Protein AF-A0A1X7UR31-F1 (afdb_monomer)

Secondary structure (DSSP, 8-state):
-HHHHHHHHGGGBPSSEEEEEEEEEEETTEEEEEEEETTEEEEEEEEPGGGGG-HHHHHHHHHHHHHHHH---TTBPPEEEEE-SSTT-SSPEEEEE--SEEHHHHHHS-----HHHHHHHHHHHHHHHHTSSS----S--SGGGEEE-TT--EEE--GGGTTHHHHHHHTTS-SSSS-GGGS-GGGSSSSPPP-THHHHHHHHHHHHHHHHSSPPPP--SEEE-TTSTT-EEEPPTTHHHHHHHGGGTTSTTHHHHHHHT-SSTTTSPPHHHHHHHHHHHTTSTTGGGGGGEEEEEETTS-EEEEE--GGGSTT-BTHHHHHHHHHHH---GGGEEEEETTEEPPTT-BTTTTTPPTT-EEEEEEPPS--

InterPro domains:
  IPR000626 Ubiquitin-like domain [PF00240] (316-369)
  IPR000626 Ubiquitin-like domain [PS50053] (318-371)
  IPR000626 Ubiquitin-like domain [SM00213] (302-367)
  IPR000719 Protein kinase domain [PF00069] (21-275)
  IPR000719 Protein kinase domain [PS50011] (18-284)
  IPR011009 Protein kinase-like domain superfamily [SSF56112] (21-277)
  IPR017441 Protein kinase, ATP binding site [PS00107] (24-45)
  IPR019956 Ubiquitin domain [PR00348] (327-347)
  IPR019956 Ubiquitin domain [PR00348] (348-369)
  IPR029071 Ubiquitin-like domain superfamily [SSF54236] (291-371)

Sequence (371 aa):
MAAELKVKLQPLVLQRVRVTRKELGRGSYGVVKELRVNGNLCAGKKLNDLLAMEESLLSEFGDAIILHSQLHHPNIVKLLGVHYPNRGSQLPMLVMEYFSYSLLELIESTSFVNKEAILLDIANGLDYLHSKRPPIIHRNIKASNILLTFDYKAKITDLSMSKFGDALKQNHYTTTLGNPYLMPPEALVHNPVYNEKLDVFSFGCLILHMLTRKIIVPTEKYEPKPQDPGSYVKISEWDRRASSIKPVLDDILIPVAMNCLEDDPFRRLNASDIIEIISRLQLIPDRYAHLYGVRIVKLSGTILFCKIKEDSFYETPIIKLKEVIIKSEGIPSDLIWLIYEGTHLEDDKTFKDYKIERHARIHFIIRQRGG

Nearest PDB structures (foldseek):
  8xkp-assembly1_A  TM=7.526E-01  e=4.342E-15  Homo sapiens
  3cbl-assembly1_A  TM=7.608E-01  e=1.062E-14  Homo sapiens
  6jmf-assembly1_A  TM=7.525E-01  e=6.003E-14  Homo sapiens
  8u2o-assembly1_B  TM=7.390E-01  e=5.076E-14  Plasmodium falciparum 3D7
  4qpa-assembly2_B  TM=6.529E-01  e=5.935E-13  Homo sapiens

Radius of gyration: 25.56 Å; Cα contacts (8 Å, |Δi|>4): 616; chains: 1; bounding box: 67×51×78 Å

Solvent-accessible surface area (backbone atoms only — not comparable to full-atom values): 20831 Å² total; per-residue (Å²): 98,59,68,54,40,52,62,73,44,49,91,39,54,57,69,69,67,48,77,54,90,52,71,75,46,76,58,99,62,30,41,29,25,38,27,26,48,80,81,42,73,27,31,30,40,36,59,48,73,74,59,69,78,40,66,70,49,46,55,48,44,48,51,47,52,55,54,45,56,69,54,83,52,92,18,40,61,43,48,78,31,30,38,61,95,46,97,82,52,70,66,58,24,44,29,27,68,59,63,88,45,34,44,39,59,47,50,73,40,94,67,86,74,68,60,63,61,30,51,38,29,44,26,52,31,48,34,61,32,47,71,39,90,75,56,51,39,50,65,60,58,42,44,77,34,27,36,23,47,99,86,56,50,26,21,44,48,73,65,72,40,44,63,40,43,56,53,38,42,77,71,65,77,43,97,62,81,68,65,72,72,43,50,44,74,64,71,72,47,88,86,50,80,85,55,58,50,49,38,35,21,9,46,16,46,38,49,49,24,66,70,66,56,43,84,67,75,58,55,69,60,58,46,74,38,93,90,41,93,89,44,68,43,78,50,50,62,50,65,28,38,42,83,77,41,60,92,53,61,87,42,88,60,41,68,57,26,50,37,21,32,40,79,52,62,88,70,24,59,54,42,64,53,49,34,54,52,48,53,52,60,73,62,48,79,69,67,59,31,68,66,30,14,34,33,38,31,39,87,88,68,54,72,46,78,46,68,40,54,73,96,44,44,46,76,36,43,46,45,60,56,48,53,50,46,30,74,75,68,71,50,58,70,93,35,58,43,42,33,44,95,90,40,79,64,53,56,90,40,32,26,52,82,70,67,57,52,72,53,37,70,33,37,45,46,76,59,72,95,79,134

Mean predicted aligned error: 12.2 Å

Foldseek 3Di:
DLVVLCVLQVVQEAPPKAWDPAWPDDDPFFTWTWIDGVNDIWIWTDGDLVLVVDPVLSVLLSVLLVVQCPDDDQQAWHFSGWYDPDPPRSDTTTITHDFDDFQLVVLVDPDDDDVLQQLLSVLRQLLSQVPDVPRFAQLEDARRQWGAHPNGRTHGHDSSCRRSVVVCVVVPVDLADYDVLLFAPQSNDDPHDDHSLRVLSSSLQRVQCSQLSDRFRFADQWDADPVDGPDIDGDAQCRSRVVSCVVPCPPPCNVLSVLSRGNDSVSHDHSVVSSVSSVVLVVDPCNCQLQQWEWEAEPVRDTDTQGDDNVCRQVAFPLSVLVSCCVVPVADSVQKWKDFPNDTGDRRDGCNVVVNDRHGYIYIDGDDPDD

Structure (mmCIF, N/CA/C/O backbone):
data_AF-A0A1X7UR31-F1
#
_entry.id   AF-A0A1X7UR31-F1
#
loop_
_atom_site.group_PDB
_atom_site.id
_atom_site.type_symbol
_atom_site.label_atom_id
_atom_site.label_alt_id
_atom_site.label_comp_id
_atom_site.label_asym_id
_atom_site.label_entity_id
_atom_site.label_seq_id
_atom_site.pdbx_PDB_ins_code
_atom_site.Cartn_x
_atom_site.Cartn_y
_atom_site.Cartn_z
_atom_site.occupancy
_atom_site.B_iso_or_equiv
_atom_site.auth_seq_id
_atom_site.auth_comp_id
_atom_site.auth_asym_id
_atom_site.auth_atom_id
_atom_site.pdbx_PDB_model_num
ATOM 1 N N . MET A 1 1 ? -7.701 6.793 33.577 1.00 70.00 1 MET A N 1
ATOM 2 C CA . MET A 1 1 ? -7.432 6.554 32.137 1.00 70.00 1 MET A CA 1
ATOM 3 C C . MET A 1 1 ? -8.196 5.402 31.466 1.00 70.00 1 MET A C 1
ATOM 5 O O . MET A 1 1 ? -8.952 5.676 30.544 1.00 70.00 1 MET A O 1
ATOM 9 N N . ALA A 1 2 ? -8.074 4.120 31.850 1.00 71.25 2 ALA A N 1
ATOM 10 C CA . ALA A 1 2 ? -8.762 3.032 31.110 1.00 71.25 2 ALA A CA 1
ATOM 11 C C . ALA A 1 2 ? -10.308 3.139 31.118 1.00 71.25 2 ALA A C 1
ATOM 13 O O . ALA A 1 2 ? -10.971 2.875 30.113 1.00 71.25 2 ALA A O 1
ATOM 14 N N . ALA A 1 3 ? -10.892 3.573 32.241 1.00 77.88 3 ALA A N 1
ATOM 15 C CA . ALA A 1 3 ? -12.322 3.875 32.329 1.00 77.88 3 ALA A CA 1
ATOM 16 C C . ALA A 1 3 ? -12.715 5.072 31.443 1.00 77.88 3 ALA A C 1
ATOM 18 O O . ALA A 1 3 ? -13.737 5.019 30.764 1.00 77.88 3 ALA A O 1
ATOM 19 N N . GLU A 1 4 ? -11.876 6.109 31.385 1.00 82.75 4 GLU A N 1
ATOM 20 C CA . GLU A 1 4 ? -12.084 7.273 30.514 1.00 82.75 4 GLU A CA 1
ATOM 21 C C . GLU A 1 4 ? -12.014 6.896 29.038 1.00 82.75 4 GLU A C 1
ATOM 23 O O . GLU A 1 4 ? -12.867 7.328 28.273 1.00 82.75 4 GLU A O 1
ATOM 28 N N . LEU A 1 5 ? -11.076 6.030 28.635 1.00 83.50 5 LEU A N 1
ATOM 29 C CA . LEU A 1 5 ? -11.019 5.500 27.272 1.00 83.50 5 LEU A CA 1
ATOM 30 C C . LEU A 1 5 ? -12.337 4.809 26.900 1.00 83.50 5 LEU A C 1
ATOM 32 O O . LEU A 1 5 ? -12.881 5.037 25.823 1.00 83.50 5 LEU A O 1
ATOM 36 N N . LYS A 1 6 ? -12.884 3.994 27.807 1.00 84.50 6 LYS A N 1
ATOM 37 C CA . LYS A 1 6 ? -14.158 3.303 27.584 1.00 84.50 6 LYS A CA 1
ATOM 38 C C . LYS A 1 6 ? -15.332 4.275 27.458 1.00 84.50 6 LYS A C 1
ATOM 40 O O . LYS A 1 6 ? -16.169 4.086 26.583 1.00 84.50 6 LYS A O 1
ATOM 45 N N . VAL A 1 7 ? -15.369 5.326 28.279 1.00 87.44 7 VAL A N 1
ATOM 46 C CA . VAL A 1 7 ? -16.365 6.407 28.173 1.00 87.44 7 VAL A CA 1
ATOM 47 C C . VAL A 1 7 ? -16.219 7.148 26.842 1.00 87.44 7 VAL A C 1
ATOM 49 O O . VAL A 1 7 ? -17.200 7.334 26.127 1.00 87.44 7 VAL A O 1
ATOM 52 N N . LYS A 1 8 ? -14.988 7.502 26.467 1.00 89.88 8 LYS A N 1
ATOM 53 C CA . LYS A 1 8 ? -14.650 8.217 25.231 1.00 89.88 8 LYS A CA 1
ATOM 54 C C . LYS A 1 8 ? -15.067 7.435 23.982 1.00 89.88 8 LYS A C 1
ATOM 56 O O . LYS A 1 8 ? -15.568 8.015 23.025 1.00 89.88 8 LYS A O 1
ATOM 61 N N . LEU A 1 9 ? -14.895 6.113 24.000 1.00 92.06 9 LEU A N 1
ATOM 62 C CA . LEU A 1 9 ? -15.231 5.229 22.882 1.00 92.06 9 LEU A CA 1
ATOM 63 C C . LEU A 1 9 ? -16.657 4.673 22.935 1.00 92.06 9 LEU A C 1
ATOM 65 O O . LEU A 1 9 ? -17.057 3.973 22.006 1.00 92.06 9 LEU A O 1
ATOM 69 N N . GLN A 1 10 ? -17.436 4.993 23.972 1.00 92.94 10 GLN A N 1
ATOM 70 C CA . GLN A 1 10 ? -18.801 4.501 24.155 1.00 92.94 10 GLN A CA 1
ATOM 71 C C . GLN A 1 10 ? -19.697 4.675 22.909 1.00 92.94 10 GLN A C 1
ATOM 73 O O . GLN A 1 10 ? -20.408 3.722 22.581 1.00 92.94 10 GLN A O 1
ATOM 78 N N . PRO A 1 11 ? -19.647 5.798 22.157 1.00 95.12 11 PRO A N 1
ATOM 79 C CA . PRO A 1 11 ? -20.445 5.964 20.936 1.00 95.12 11 PRO A CA 1
ATOM 80 C C . PRO A 1 11 ? -20.081 4.994 19.801 1.00 95.12 11 PRO A C 1
ATOM 82 O O . PRO A 1 11 ? -20.882 4.776 18.900 1.00 95.12 11 PRO A O 1
ATOM 85 N N . LEU A 1 12 ? -18.876 4.417 19.831 1.00 95.56 12 LEU A N 1
ATOM 86 C CA . LEU A 1 12 ? -18.370 3.489 18.818 1.00 95.56 12 LEU A CA 1
ATOM 87 C C . LEU A 1 12 ? -18.568 2.019 19.214 1.00 95.56 12 LEU A C 1
ATOM 89 O O . LEU A 1 12 ? -18.214 1.128 18.439 1.00 95.56 12 LEU A O 1
ATOM 93 N N . VAL A 1 13 ? -19.085 1.734 20.415 1.00 95.31 13 VAL A N 1
ATOM 94 C CA . VAL A 1 13 ? -19.227 0.360 20.911 1.00 95.31 13 VAL A CA 1
ATOM 95 C C . VAL A 1 13 ? -20.310 -0.380 20.133 1.00 95.31 13 VAL A C 1
ATOM 97 O O . VAL A 1 13 ? -21.499 -0.072 20.219 1.00 95.31 13 VAL A O 1
ATOM 100 N N . LEU A 1 14 ? -19.895 -1.423 19.419 1.00 95.81 14 LEU A N 1
ATOM 101 C CA . LEU A 1 14 ? -20.788 -2.277 18.652 1.00 95.81 14 LEU A CA 1
ATOM 102 C C . LEU A 1 14 ? -21.474 -3.310 19.546 1.00 95.81 14 LEU A C 1
ATOM 104 O O . LEU A 1 14 ? -20.853 -3.977 20.378 1.00 95.81 14 LEU A O 1
ATOM 108 N N . GLN A 1 15 ? -22.773 -3.477 19.312 1.00 92.25 15 GLN A N 1
ATOM 109 C CA . GLN A 1 15 ? -23.592 -4.520 19.921 1.00 92.25 15 GLN A CA 1
ATOM 110 C C . GLN A 1 15 ? -23.658 -5.755 19.015 1.00 92.25 15 GLN A C 1
ATOM 112 O O . GLN A 1 15 ? -23.392 -5.674 17.816 1.00 92.25 15 GLN A O 1
ATOM 117 N N . ARG A 1 16 ? -24.046 -6.905 19.585 1.00 92.00 16 ARG A N 1
ATOM 118 C CA . ARG A 1 16 ? -24.247 -8.173 18.846 1.00 92.00 16 ARG A CA 1
ATOM 119 C C . ARG A 1 16 ? -23.016 -8.597 18.032 1.00 92.00 16 ARG A C 1
ATOM 121 O O . ARG A 1 16 ? -23.113 -8.976 16.862 1.00 92.00 16 ARG A O 1
ATOM 128 N N . VAL A 1 17 ? -21.855 -8.536 18.680 1.00 95.38 17 VAL A N 1
ATOM 129 C CA . VAL A 1 17 ? -20.574 -8.970 18.120 1.00 95.38 17 VAL A CA 1
ATOM 130 C C . VAL A 1 17 ? -20.292 -10.411 18.534 1.00 95.38 17 VAL A C 1
ATOM 132 O O . VAL A 1 17 ? -20.316 -10.738 19.719 1.00 95.38 17 VAL A O 1
ATOM 135 N N . ARG A 1 18 ? -19.995 -11.275 17.561 1.00 94.56 18 ARG A N 1
ATOM 136 C CA . ARG A 1 18 ? -19.552 -12.655 17.786 1.00 94.56 18 ARG A CA 1
ATOM 137 C C . ARG A 1 18 ? -18.155 -12.842 17.208 1.00 94.56 18 ARG A C 1
ATOM 139 O O . ARG A 1 18 ? -17.997 -12.939 15.994 1.00 94.56 18 ARG A O 1
ATOM 146 N N . VAL A 1 19 ? -17.152 -12.921 18.076 1.00 93.00 19 VAL A N 1
ATOM 147 C CA . VAL A 1 19 ? -15.767 -13.217 17.682 1.00 93.00 19 VAL A CA 1
ATOM 148 C C . VAL A 1 19 ? -15.626 -14.716 17.412 1.00 93.00 19 VAL A C 1
ATOM 150 O O . VAL A 1 19 ? -16.065 -15.540 18.215 1.00 93.00 19 VAL A O 1
ATOM 153 N N . THR A 1 20 ? -15.039 -15.083 16.275 1.00 92.56 20 THR A N 1
ATOM 154 C CA . THR A 1 20 ? -14.785 -16.487 15.927 1.00 92.56 20 THR A CA 1
ATOM 155 C C . THR A 1 20 ? -13.411 -16.943 16.438 1.00 92.56 20 THR A C 1
ATOM 157 O O . THR A 1 20 ? -12.623 -16.160 16.974 1.00 92.56 20 THR A O 1
ATOM 160 N N . ARG A 1 21 ? -13.099 -18.234 16.274 1.00 89.12 21 ARG A N 1
ATOM 161 C CA . ARG A 1 21 ? -11.763 -18.775 16.578 1.00 89.12 21 ARG A CA 1
ATOM 162 C C . ARG A 1 21 ? -10.754 -18.570 15.443 1.00 89.12 21 ARG A C 1
ATOM 164 O O . ARG A 1 21 ? -9.570 -18.778 15.679 1.00 89.12 21 ARG A O 1
ATOM 171 N N . LYS A 1 22 ? -11.201 -18.178 14.244 1.00 92.94 22 LYS A N 1
ATOM 172 C CA . LYS A 1 22 ? -10.341 -18.055 13.066 1.00 92.94 22 LYS A CA 1
ATOM 173 C C . LYS A 1 22 ? -9.482 -16.798 13.166 1.00 92.94 22 LYS A C 1
ATOM 175 O O . LYS A 1 22 ? -9.988 -15.678 13.259 1.00 92.94 22 LYS A O 1
ATOM 180 N N . GLU A 1 23 ? -8.175 -17.011 13.167 1.00 92.94 23 GLU A N 1
ATOM 181 C CA . GLU A 1 23 ? -7.170 -15.963 13.051 1.00 92.94 23 GLU A CA 1
ATOM 182 C C . GLU A 1 23 ? -7.003 -15.607 11.573 1.00 92.94 23 GLU A C 1
ATOM 184 O O . GLU A 1 23 ? -6.894 -16.491 10.728 1.00 92.94 23 GLU A O 1
ATOM 189 N N . LEU A 1 24 ? -7.053 -14.314 11.269 1.00 87.69 24 LEU A N 1
ATOM 190 C CA . LEU A 1 24 ? -6.863 -13.780 9.919 1.00 87.69 24 LEU A CA 1
ATOM 191 C C . LEU A 1 24 ? -5.430 -13.298 9.705 1.00 87.69 24 LEU A C 1
ATOM 193 O O . LEU A 1 24 ? -4.955 -13.255 8.580 1.00 87.69 24 LEU A O 1
ATOM 197 N N . GLY A 1 25 ? -4.743 -12.924 10.781 1.00 83.94 25 GLY A N 1
ATOM 198 C CA . GLY A 1 25 ? -3.358 -12.490 10.718 1.00 83.94 25 GLY A CA 1
ATOM 199 C C . GLY A 1 25 ? -2.827 -12.081 12.081 1.00 83.94 25 GLY A C 1
ATOM 200 O O . GLY A 1 25 ? -3.585 -11.812 13.018 1.00 83.94 25 GLY A O 1
ATOM 201 N N . ARG A 1 26 ? -1.504 -12.001 12.184 1.00 82.50 26 ARG A N 1
ATOM 202 C CA . ARG A 1 26 ? -0.795 -11.599 13.397 1.00 82.50 26 ARG A CA 1
ATOM 203 C C . ARG A 1 26 ? 0.313 -10.630 13.042 1.00 82.50 26 ARG A C 1
ATOM 205 O O . ARG A 1 26 ? 1.114 -10.897 12.154 1.00 82.50 26 ARG A O 1
ATOM 212 N N . GLY A 1 27 ? 0.349 -9.508 13.748 1.00 69.88 27 GLY A N 1
ATOM 213 C CA . GLY A 1 27 ? 1.411 -8.517 13.632 1.00 69.88 27 GLY A CA 1
ATOM 214 C C . GLY A 1 27 ? 2.081 -8.268 14.976 1.00 69.88 27 GLY A C 1
ATOM 215 O O . GLY A 1 27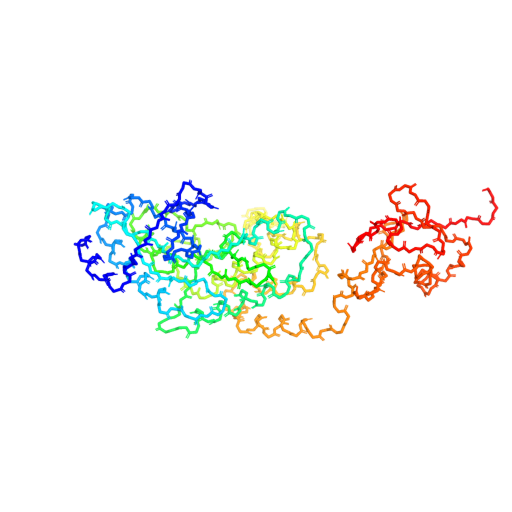 ? 1.673 -8.812 16.002 1.00 69.88 27 GLY A O 1
ATOM 216 N N . SER A 1 28 ? 3.073 -7.380 14.982 1.00 64.56 28 SER A N 1
ATOM 217 C CA . SER A 1 28 ? 3.835 -7.010 16.183 1.00 64.56 28 SER A CA 1
ATOM 218 C C . SER A 1 28 ? 2.958 -6.455 17.313 1.00 64.56 28 SER A C 1
ATOM 220 O O . SER A 1 28 ? 3.284 -6.601 18.485 1.00 64.56 28 SER A O 1
ATOM 222 N N . TYR A 1 29 ? 1.824 -5.844 16.962 1.00 68.69 29 TYR A N 1
ATOM 223 C CA . TYR A 1 29 ? 0.967 -5.109 17.896 1.00 68.69 29 TYR A CA 1
ATOM 224 C C . TYR A 1 29 ? -0.321 -5.842 18.264 1.00 68.69 29 TYR A C 1
ATOM 226 O O . TYR A 1 29 ? -1.129 -5.303 19.017 1.00 68.69 29 TYR A O 1
ATOM 234 N N . GLY A 1 30 ? -0.555 -7.046 17.735 1.00 78.25 30 GLY A N 1
ATOM 235 C CA . GLY A 1 30 ? -1.784 -7.769 18.025 1.00 78.25 30 GLY A CA 1
ATOM 236 C C . GLY A 1 30 ? -2.168 -8.835 17.012 1.00 78.25 30 GLY A C 1
ATOM 237 O O . GLY A 1 30 ? -1.450 -9.134 16.058 1.00 78.25 30 GLY A O 1
ATOM 238 N N . VAL A 1 31 ? -3.353 -9.390 17.235 1.00 87.75 31 VAL A N 1
ATOM 239 C CA . VAL A 1 31 ? -3.947 -10.451 16.423 1.00 87.75 31 VAL A CA 1
ATOM 240 C C . VAL A 1 31 ? -5.221 -9.951 15.756 1.00 87.75 31 VAL A C 1
ATOM 242 O O . VAL A 1 31 ? -6.054 -9.297 16.386 1.00 87.75 31 VAL A O 1
ATOM 245 N N . VAL A 1 32 ? -5.382 -10.272 14.479 1.00 91.19 32 VAL A N 1
ATOM 246 C CA . VAL A 1 32 ? -6.599 -10.023 13.712 1.00 91.19 32 VAL A CA 1
ATOM 247 C C . VAL A 1 32 ? -7.405 -11.313 13.673 1.00 91.19 32 VAL A C 1
ATOM 249 O O . VAL A 1 32 ? -6.898 -12.368 13.297 1.00 91.19 32 VAL A O 1
ATOM 252 N N . LYS A 1 33 ? -8.668 -11.239 14.080 1.00 94.06 33 LYS A N 1
ATOM 253 C CA . LYS A 1 33 ? -9.599 -12.368 14.104 1.00 94.06 33 LYS A CA 1
ATOM 254 C C . LYS A 1 33 ? -10.812 -12.089 13.241 1.00 94.06 33 LYS A C 1
ATOM 256 O O . LYS A 1 33 ? -11.244 -10.948 13.112 1.00 94.06 33 LYS A O 1
ATOM 261 N N . GLU A 1 34 ? -11.393 -13.146 12.703 1.00 95.31 34 GLU A N 1
ATOM 262 C CA . GLU A 1 34 ? -12.686 -13.066 12.039 1.00 95.31 34 GLU A CA 1
ATOM 263 C C . GLU A 1 34 ? -13.793 -12.900 13.088 1.00 95.31 34 GLU A C 1
ATOM 265 O O . GLU A 1 34 ? -13.805 -13.588 14.118 1.00 95.31 34 GLU A O 1
ATOM 270 N N . LEU A 1 35 ? -14.742 -12.000 12.838 1.00 95.81 35 LEU A N 1
ATOM 271 C CA . LEU A 1 35 ? -15.915 -11.812 13.686 1.00 95.81 35 LEU A CA 1
ATOM 272 C C . LEU A 1 35 ? -17.164 -11.522 12.856 1.00 95.81 35 LEU A C 1
ATOM 274 O O . LEU A 1 35 ? -17.082 -11.205 11.670 1.00 95.81 35 LEU A O 1
ATOM 278 N N . ARG A 1 36 ? -18.334 -11.611 13.495 1.00 96.44 36 ARG A N 1
ATOM 279 C CA . ARG A 1 36 ? -19.606 -11.173 12.916 1.00 96.44 36 ARG A CA 1
ATOM 280 C C . ARG A 1 36 ? -20.253 -10.068 13.736 1.00 96.44 36 ARG A C 1
ATOM 282 O O . ARG A 1 36 ? -20.395 -10.222 14.948 1.00 96.44 36 ARG A O 1
ATOM 289 N N . VAL A 1 37 ? -20.697 -9.003 13.073 1.00 96.56 37 VAL A N 1
ATOM 290 C CA . VAL A 1 37 ? -21.505 -7.923 13.666 1.00 96.56 37 VAL A CA 1
ATOM 291 C C . VAL A 1 37 ? -22.875 -7.944 13.014 1.00 96.56 37 VAL A C 1
ATOM 293 O O . VAL A 1 37 ? -22.974 -7.789 11.800 1.00 96.56 37 VAL A O 1
ATOM 296 N N . ASN A 1 38 ? -23.937 -8.167 13.793 1.00 94.44 38 ASN A N 1
ATOM 297 C CA . ASN A 1 38 ? -25.299 -8.311 13.250 1.00 94.44 38 ASN A CA 1
ATOM 298 C C . ASN A 1 38 ? -25.390 -9.341 12.101 1.00 94.44 38 ASN A C 1
ATOM 300 O O . ASN A 1 38 ? -26.141 -9.163 11.151 1.00 94.44 38 ASN A O 1
ATOM 304 N N . GLY A 1 39 ? -24.585 -10.406 12.167 1.00 92.50 39 GLY A N 1
ATOM 305 C CA . GLY A 1 39 ? -24.504 -11.435 11.125 1.00 92.50 39 GLY A CA 1
ATOM 306 C C . GLY A 1 39 ? -23.523 -11.137 9.984 1.00 92.50 39 GLY A C 1
ATOM 307 O O . GLY A 1 39 ? -23.083 -12.088 9.339 1.00 92.50 39 GLY A O 1
ATOM 308 N N . ASN A 1 40 ? -23.097 -9.887 9.786 1.00 95.06 40 ASN A N 1
ATOM 309 C CA . ASN A 1 40 ? -22.160 -9.496 8.727 1.00 95.06 40 ASN A CA 1
ATOM 310 C C . ASN A 1 40 ? -20.715 -9.837 9.091 1.00 95.06 40 ASN A C 1
ATOM 312 O O . ASN A 1 40 ? -20.311 -9.652 10.237 1.00 95.06 40 ASN A O 1
ATOM 316 N N . LEU A 1 41 ? -19.945 -10.330 8.119 1.00 95.62 41 LEU A N 1
ATOM 317 C CA . LEU A 1 41 ? -18.539 -10.693 8.295 1.00 95.62 41 LEU A CA 1
ATOM 318 C C . LEU A 1 41 ? -17.661 -9.442 8.441 1.00 95.62 41 LEU A C 1
ATOM 320 O O . LEU A 1 41 ? -17.782 -8.498 7.663 1.00 95.62 41 LEU A O 1
ATOM 324 N N . CYS A 1 42 ? -16.781 -9.436 9.439 1.00 96.75 42 CYS A N 1
ATOM 325 C CA . CYS A 1 42 ? -15.894 -8.319 9.759 1.00 96.75 42 CYS A CA 1
ATOM 326 C C . CYS A 1 42 ? -14.534 -8.832 10.268 1.00 96.75 42 CYS A C 1
ATOM 328 O O . CYS A 1 42 ? -14.387 -9.999 10.647 1.00 96.75 42 CYS A O 1
ATOM 330 N N . ALA A 1 43 ? -13.548 -7.938 10.323 1.00 95.50 43 ALA A N 1
ATOM 331 C CA . ALA A 1 43 ? -12.239 -8.197 10.912 1.00 95.50 43 ALA A CA 1
ATOM 332 C C . ALA A 1 43 ? -12.108 -7.486 12.267 1.00 95.50 43 ALA A C 1
ATOM 334 O O . ALA A 1 43 ? -12.428 -6.307 12.399 1.00 95.50 43 ALA A O 1
ATOM 335 N N . GLY A 1 44 ? -11.632 -8.199 13.286 1.00 94.12 44 GLY A N 1
ATOM 336 C CA . GLY A 1 44 ? -11.391 -7.676 14.627 1.00 94.12 44 GLY A CA 1
ATOM 337 C C . GLY A 1 44 ? -9.919 -7.678 14.984 1.00 94.12 44 GLY A C 1
ATOM 338 O O . GLY A 1 44 ? -9.355 -8.747 15.214 1.00 94.12 44 GLY A O 1
ATOM 339 N N . LYS A 1 45 ? -9.296 -6.505 15.093 1.00 90.81 45 LYS A N 1
ATOM 340 C CA . LYS A 1 45 ? -7.913 -6.382 15.564 1.00 90.81 45 LYS A CA 1
ATOM 341 C C . LYS A 1 45 ? -7.902 -6.238 17.083 1.00 90.81 45 LYS A C 1
ATOM 343 O O . LYS A 1 45 ? -8.293 -5.200 17.615 1.00 90.81 45 LYS A O 1
ATOM 348 N N . LYS A 1 46 ? -7.464 -7.286 17.785 1.00 88.19 46 LYS A N 1
ATOM 349 C CA . LYS A 1 46 ? -7.148 -7.223 19.217 1.00 88.19 46 LYS A CA 1
ATOM 350 C C . LYS A 1 46 ? -5.690 -6.806 19.363 1.00 88.19 46 LYS A C 1
ATOM 352 O O . LYS A 1 46 ? -4.803 -7.523 18.901 1.00 88.19 46 LYS A O 1
ATOM 357 N N . LEU A 1 47 ? -5.457 -5.680 20.021 1.00 81.12 47 LEU A N 1
ATOM 358 C CA . LEU A 1 47 ? -4.110 -5.227 20.339 1.00 81.12 47 LEU A CA 1
ATOM 359 C C . LEU A 1 47 ? -3.508 -5.990 21.523 1.00 81.12 47 LEU A C 1
ATOM 361 O O . LEU A 1 47 ? -4.227 -6.638 22.284 1.00 81.12 47 LEU A O 1
ATOM 365 N N . ASN A 1 48 ? -2.183 -5.945 21.646 1.00 78.56 48 ASN A N 1
ATOM 366 C CA . ASN A 1 48 ? -1.475 -6.564 22.760 1.00 78.56 48 ASN A CA 1
ATOM 367 C C . ASN A 1 48 ? -1.856 -5.879 24.082 1.00 78.56 48 ASN A C 1
ATOM 369 O O . ASN A 1 48 ? -1.789 -4.657 24.188 1.00 78.56 48 ASN A O 1
ATOM 373 N N . ASP A 1 49 ? -2.220 -6.678 25.088 1.00 76.50 49 ASP A N 1
ATOM 374 C CA . ASP A 1 49 ? -2.638 -6.192 26.405 1.00 76.50 49 ASP A CA 1
ATOM 375 C C . ASP A 1 49 ? -1.493 -5.438 27.126 1.00 76.50 49 ASP A C 1
ATOM 377 O O . ASP A 1 49 ? -1.769 -4.579 27.958 1.00 76.50 49 ASP A O 1
ATOM 381 N N . LEU A 1 50 ? -0.223 -5.661 26.741 1.00 69.44 50 LEU A N 1
ATOM 382 C CA . LEU A 1 50 ? 0.936 -4.883 27.220 1.00 69.44 50 LEU A CA 1
ATOM 383 C C . LEU A 1 50 ? 0.813 -3.375 26.941 1.00 69.44 50 LEU A C 1
ATOM 385 O O . LEU A 1 50 ? 1.324 -2.568 27.708 1.00 69.44 50 LEU A O 1
ATOM 389 N N . LEU A 1 51 ? 0.097 -2.981 25.883 1.00 67.50 51 LEU A N 1
ATOM 390 C CA . LEU A 1 51 ? -0.136 -1.569 25.558 1.00 67.50 51 LEU A CA 1
ATOM 391 C C . LEU A 1 51 ? -1.051 -0.872 26.574 1.00 67.50 51 LEU A C 1
ATOM 393 O O . LEU A 1 51 ? -1.108 0.351 26.608 1.00 67.50 51 LEU A O 1
ATOM 397 N N . ALA A 1 52 ? -1.779 -1.640 27.389 1.00 66.88 52 ALA A N 1
ATOM 398 C CA . ALA A 1 52 ? -2.640 -1.109 28.439 1.00 66.88 52 ALA A CA 1
ATOM 399 C C . ALA A 1 52 ? -1.877 -0.776 29.730 1.00 66.88 52 ALA A C 1
ATOM 401 O O . ALA A 1 52 ? -2.455 -0.185 30.638 1.00 66.88 52 ALA A O 1
ATOM 402 N N . MET A 1 53 ? -0.600 -1.168 29.825 1.00 66.12 53 MET A N 1
ATOM 403 C CA . MET A 1 53 ? 0.220 -0.969 31.022 1.00 66.12 53 MET A CA 1
ATOM 404 C C . MET A 1 53 ? 0.698 0.479 31.189 1.00 66.12 53 MET A C 1
ATOM 406 O O . MET A 1 53 ? 1.176 0.830 32.263 1.00 66.12 53 MET A O 1
ATOM 410 N N . GLU A 1 54 ? 0.546 1.319 30.163 1.00 70.50 54 GLU A N 1
ATOM 411 C CA . GLU A 1 54 ? 0.990 2.708 30.182 1.00 70.50 54 GLU A CA 1
ATOM 412 C C . GLU A 1 54 ? -0.167 3.675 29.905 1.00 70.50 54 GLU A C 1
ATOM 414 O O . GLU A 1 54 ? -0.825 3.640 28.864 1.00 70.50 54 GLU A O 1
ATOM 419 N N . GLU A 1 55 ? -0.429 4.559 30.866 1.00 72.31 55 GLU A N 1
ATOM 420 C CA . GLU A 1 55 ? -1.614 5.417 30.857 1.00 72.31 55 GLU A CA 1
ATOM 421 C C . GLU A 1 55 ? -1.598 6.502 29.769 1.00 72.31 55 GLU A C 1
ATOM 423 O O . GLU A 1 55 ? -2.657 6.834 29.230 1.00 72.31 55 GLU A O 1
ATOM 428 N N . SER A 1 56 ? -0.420 7.024 29.410 1.00 70.62 56 SER A N 1
ATOM 429 C CA . SER A 1 56 ? -0.258 8.015 28.336 1.00 70.62 56 SER A CA 1
ATOM 430 C C . SER A 1 56 ? -0.639 7.435 26.969 1.00 70.62 56 SER A C 1
ATOM 432 O O . SER A 1 56 ? -1.380 8.070 26.214 1.00 70.62 56 SER A O 1
ATOM 434 N N . LEU A 1 57 ? -0.257 6.179 26.699 1.00 72.12 57 LEU A N 1
ATOM 435 C CA . LEU A 1 57 ? -0.605 5.464 25.466 1.00 72.12 57 LEU A CA 1
ATOM 436 C C . LEU A 1 57 ? -2.116 5.303 25.294 1.00 72.12 57 LEU A C 1
ATOM 438 O O . LEU A 1 57 ? -2.619 5.395 24.176 1.00 72.12 57 LEU A O 1
ATOM 442 N N . LEU A 1 58 ? -2.861 5.083 26.383 1.00 76.81 58 LEU A N 1
ATOM 443 C CA . LEU A 1 58 ? -4.311 4.874 26.326 1.00 76.81 58 LEU A CA 1
ATOM 444 C C . LEU A 1 58 ? -5.066 6.106 25.810 1.00 76.81 58 LEU A C 1
ATOM 446 O O . LEU A 1 58 ? -6.058 5.953 25.091 1.00 76.81 58 LEU A O 1
ATOM 450 N N . SER A 1 59 ? -4.613 7.315 26.156 1.00 78.38 59 SER A N 1
ATOM 451 C CA . SER A 1 59 ? -5.251 8.557 25.704 1.00 78.38 59 SER A CA 1
ATOM 452 C C . SER A 1 59 ? -5.079 8.755 24.197 1.00 78.38 59 SER A C 1
ATOM 454 O O . SER A 1 59 ? -6.069 8.883 23.465 1.00 78.38 59 SER A O 1
ATOM 456 N N . GLU A 1 60 ? -3.828 8.680 23.731 1.00 77.25 60 GLU A N 1
ATOM 457 C CA . GLU A 1 60 ? -3.467 8.820 22.317 1.00 77.25 60 GLU A CA 1
ATOM 458 C C . GLU A 1 60 ? -4.086 7.718 21.460 1.00 77.25 60 GLU A C 1
ATOM 460 O O . GLU A 1 60 ? -4.525 7.951 20.330 1.00 77.25 60 GLU A O 1
ATOM 465 N N . PHE A 1 61 ? -4.189 6.516 22.022 1.00 78.94 61 PHE A N 1
ATOM 466 C CA . PHE A 1 61 ? -4.877 5.406 21.393 1.00 78.94 61 PHE A CA 1
ATOM 467 C C . PHE A 1 61 ? -6.362 5.706 21.161 1.00 78.94 61 PHE A C 1
ATOM 469 O O . PHE A 1 61 ? -6.878 5.486 20.063 1.00 78.94 61 PHE A O 1
ATOM 476 N N . GLY A 1 62 ? -7.050 6.262 22.163 1.00 84.94 62 GLY A N 1
ATOM 477 C CA . GLY A 1 62 ? -8.436 6.701 22.020 1.00 84.94 62 GLY A CA 1
ATOM 478 C C . GLY A 1 62 ? -8.611 7.753 20.925 1.00 84.94 62 GLY A C 1
ATOM 479 O O . GLY A 1 62 ? -9.542 7.650 20.126 1.00 84.94 62 GLY A O 1
ATOM 480 N N . ASP A 1 63 ? -7.701 8.727 20.842 1.00 84.25 63 ASP A N 1
ATOM 481 C CA . ASP A 1 63 ? -7.717 9.741 19.778 1.00 84.25 63 ASP A CA 1
ATOM 482 C C . ASP A 1 63 ? -7.482 9.141 18.392 1.00 84.25 63 ASP A C 1
ATOM 484 O O . ASP A 1 63 ? -8.159 9.522 17.437 1.00 84.25 63 ASP A O 1
ATOM 488 N N . ALA A 1 64 ? -6.573 8.172 18.269 1.00 83.31 64 ALA A N 1
ATOM 489 C CA . ALA A 1 64 ? -6.322 7.479 17.010 1.00 83.31 64 ALA A CA 1
ATOM 490 C C . ALA A 1 64 ? -7.551 6.686 16.526 1.00 83.31 64 ALA A C 1
ATOM 492 O O . ALA A 1 64 ? -7.861 6.706 15.335 1.00 83.31 64 ALA A O 1
ATOM 493 N N . ILE A 1 65 ? -8.290 6.036 17.435 1.00 88.38 65 ILE A N 1
ATOM 494 C CA . ILE A 1 65 ? -9.532 5.319 17.097 1.00 88.38 65 ILE A CA 1
ATOM 495 C C . ILE A 1 65 ? -10.607 6.287 16.602 1.00 88.38 65 ILE A C 1
ATOM 497 O O . ILE A 1 65 ? -11.266 6.012 15.600 1.00 88.38 65 ILE A O 1
ATOM 501 N N . ILE A 1 66 ? -10.801 7.408 17.298 1.00 90.06 66 ILE A N 1
ATOM 502 C CA . ILE A 1 66 ? -11.804 8.413 16.920 1.00 90.06 66 ILE A CA 1
ATOM 503 C C . ILE A 1 66 ? -11.438 9.056 15.589 1.00 90.06 66 ILE A C 1
ATOM 505 O O . ILE A 1 66 ? -12.301 9.248 14.740 1.00 90.06 66 ILE A O 1
ATOM 509 N N . LEU A 1 67 ? -10.154 9.344 15.376 1.00 88.81 67 LEU A N 1
ATOM 510 C CA . LEU A 1 67 ? -9.681 9.835 14.093 1.00 88.81 67 LEU A CA 1
ATOM 511 C C . LEU A 1 67 ? -10.007 8.828 12.986 1.00 88.81 67 LEU A C 1
ATOM 513 O O . LEU A 1 67 ? -10.608 9.208 11.988 1.00 88.81 67 LEU A O 1
ATOM 517 N N . HIS A 1 68 ? -9.682 7.544 13.174 1.00 90.75 68 HIS A N 1
ATOM 518 C CA . HIS A 1 68 ? -9.972 6.496 12.189 1.00 90.75 68 HIS A CA 1
ATOM 519 C C . HIS A 1 68 ? -11.478 6.335 11.936 1.00 90.75 68 HIS A C 1
ATOM 521 O O . HIS A 1 68 ? -11.877 6.194 10.783 1.00 90.75 68 HIS A O 1
ATOM 527 N N . SER A 1 69 ? -12.334 6.432 12.960 1.00 92.62 69 SER A N 1
ATOM 528 C CA . SER A 1 69 ? -13.795 6.330 12.782 1.00 92.62 69 SER A CA 1
ATOM 529 C C . SER A 1 69 ? -14.386 7.456 11.926 1.00 92.62 69 SER A C 1
ATOM 531 O O . SER A 1 69 ? -15.444 7.284 11.322 1.00 92.62 69 SER A O 1
ATOM 533 N N . GLN A 1 70 ? -13.695 8.594 11.834 1.00 92.94 70 GLN A N 1
ATOM 534 C CA . GLN A 1 70 ? -14.096 9.737 11.015 1.00 92.94 70 GLN A CA 1
ATOM 535 C C . GLN A 1 70 ? -13.599 9.639 9.565 1.00 92.94 70 GLN A C 1
ATOM 537 O O . GLN A 1 70 ? -14.085 10.373 8.699 1.00 92.94 70 GLN A O 1
ATOM 542 N N . LEU A 1 71 ? -12.659 8.738 9.259 1.00 93.69 71 LEU A N 1
ATOM 543 C CA . LEU A 1 71 ? -12.106 8.607 7.914 1.00 93.69 71 LEU A CA 1
ATOM 544 C C . LEU A 1 71 ? -13.046 7.823 6.995 1.00 93.69 71 LEU A C 1
ATOM 546 O O . LEU A 1 71 ? -13.374 6.665 7.243 1.00 93.69 71 LEU A O 1
ATOM 550 N N . HIS A 1 72 ? -13.426 8.461 5.888 1.00 95.50 72 HIS A N 1
ATOM 551 C CA . HIS A 1 72 ? -14.310 7.896 4.877 1.00 95.50 72 HIS A CA 1
ATOM 552 C C . HIS A 1 72 ? -13.686 8.086 3.496 1.00 95.50 72 HIS A C 1
ATOM 554 O O . HIS A 1 72 ? -13.689 9.188 2.955 1.00 95.50 72 HIS A O 1
ATOM 560 N N . HIS A 1 73 ? -13.130 7.010 2.940 1.00 97.69 73 HIS A N 1
ATOM 561 C CA . HIS A 1 73 ? -12.514 7.013 1.617 1.00 97.69 73 HIS A CA 1
ATOM 562 C C . HIS A 1 73 ? -12.555 5.598 1.012 1.00 97.69 73 HIS A C 1
ATOM 564 O O . HIS A 1 73 ? -12.351 4.636 1.757 1.00 97.69 73 HIS A O 1
ATOM 570 N N . PRO A 1 74 ? -12.798 5.428 -0.303 1.00 97.25 74 PRO A N 1
ATOM 571 C CA . PRO A 1 74 ? -12.854 4.110 -0.941 1.00 97.25 74 PRO A CA 1
ATOM 572 C C . PRO A 1 74 ? -11.572 3.288 -0.769 1.00 97.25 74 PRO A C 1
ATOM 574 O O . PRO A 1 74 ? -11.662 2.071 -0.664 1.00 97.25 74 PRO A O 1
ATOM 577 N N . ASN A 1 75 ? -10.410 3.939 -0.670 1.00 98.31 75 ASN A N 1
ATOM 578 C CA . ASN A 1 75 ? -9.108 3.277 -0.527 1.00 98.31 75 ASN A CA 1
ATOM 579 C C . ASN A 1 75 ? -8.546 3.279 0.905 1.00 98.31 75 ASN A C 1
ATOM 581 O O . ASN A 1 75 ? -7.355 3.055 1.101 1.00 98.31 75 ASN A O 1
ATOM 585 N N . ILE A 1 76 ? -9.383 3.525 1.916 1.00 97.31 76 ILE A N 1
ATOM 586 C CA . ILE A 1 76 ? -9.023 3.389 3.334 1.00 97.31 76 ILE A CA 1
ATOM 587 C C . ILE A 1 76 ? -9.969 2.379 3.978 1.00 97.31 76 ILE A C 1
ATOM 589 O O . ILE A 1 76 ? -11.184 2.464 3.802 1.00 97.31 76 ILE A O 1
ATOM 593 N N . VAL A 1 77 ? -9.423 1.426 4.734 1.00 96.38 77 VAL A N 1
ATOM 594 C CA . VAL A 1 77 ? -10.233 0.447 5.463 1.00 96.38 77 VAL A CA 1
ATOM 595 C C . VAL A 1 77 ? -11.075 1.152 6.517 1.00 96.38 77 VAL A C 1
ATOM 597 O O . VAL A 1 77 ? -10.551 1.844 7.391 1.00 96.38 77 VAL A O 1
ATOM 600 N N . LYS A 1 78 ? -12.389 0.949 6.460 1.00 95.75 78 LYS A N 1
ATOM 601 C CA . LYS A 1 78 ? -13.344 1.563 7.377 1.00 95.75 78 LYS A CA 1
ATOM 602 C C . LYS A 1 78 ? -13.306 0.901 8.753 1.00 95.75 78 LYS A C 1
ATOM 604 O O . LYS A 1 78 ? -13.507 -0.309 8.886 1.00 95.75 78 LYS A O 1
ATOM 609 N N . LEU A 1 79 ? -13.141 1.720 9.789 1.00 95.50 79 LEU A N 1
ATOM 610 C CA . LEU A 1 79 ? -13.449 1.330 11.159 1.00 95.50 79 LEU A CA 1
ATOM 611 C C . LEU A 1 79 ? -14.971 1.368 11.351 1.00 95.50 79 LEU A C 1
ATOM 613 O O . LEU A 1 79 ? -15.602 2.414 11.221 1.00 95.50 79 LEU A O 1
ATOM 617 N N . LEU A 1 80 ? -15.564 0.216 11.647 1.00 96.06 80 LEU A N 1
ATOM 618 C CA . LEU A 1 80 ? -16.999 0.080 11.906 1.00 96.06 80 LEU A CA 1
ATOM 619 C C . LEU A 1 80 ? -17.346 0.438 13.353 1.00 96.06 80 LEU A C 1
ATOM 621 O O . LEU A 1 80 ? -18.459 0.871 13.630 1.00 96.06 80 LEU A O 1
ATOM 625 N N . GLY A 1 81 ? -16.400 0.241 14.270 1.00 95.44 81 GLY A N 1
ATOM 626 C CA . GLY A 1 81 ? -16.539 0.569 15.681 1.00 95.44 81 GLY A CA 1
ATOM 627 C C . GLY A 1 81 ? -15.568 -0.230 16.539 1.00 95.44 81 GLY A C 1
ATOM 628 O O . GLY A 1 81 ? -14.546 -0.727 16.062 1.00 95.44 81 GLY A O 1
ATOM 629 N N . VAL A 1 82 ? -15.896 -0.371 17.817 1.00 95.19 82 VAL A N 1
ATOM 630 C CA . VAL A 1 82 ? -15.088 -1.104 18.792 1.00 95.19 82 VAL A CA 1
ATOM 631 C C . VAL A 1 82 ? -15.902 -2.162 19.521 1.00 95.19 82 VAL A C 1
ATOM 633 O O . VAL A 1 82 ? -17.118 -2.055 19.669 1.00 95.19 82 VAL A O 1
ATOM 636 N N . HIS A 1 83 ? -15.225 -3.195 20.009 1.00 94.00 83 HIS A N 1
ATOM 637 C CA . HIS A 1 83 ? -15.834 -4.255 20.801 1.00 94.00 83 HIS A CA 1
ATOM 638 C C . HIS A 1 83 ? -14.959 -4.600 22.006 1.00 94.00 83 HIS A C 1
ATOM 640 O O . HIS A 1 83 ? -13.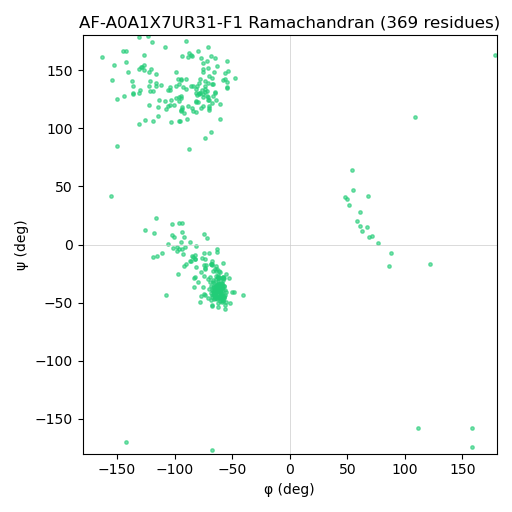751 -4.751 21.869 1.00 94.00 83 HIS A O 1
ATOM 646 N N . TYR A 1 84 ? -15.562 -4.775 23.181 1.00 90.75 84 TYR A N 1
ATOM 647 C CA . TYR A 1 84 ? -14.874 -5.257 24.380 1.00 90.75 84 TYR A CA 1
ATOM 648 C C . TYR A 1 84 ? -15.230 -6.736 24.596 1.00 90.75 84 TYR A C 1
ATOM 650 O O . TYR A 1 84 ? -16.352 -7.010 25.028 1.00 90.75 84 TYR A O 1
ATOM 658 N N . PRO A 1 85 ? -14.320 -7.692 24.306 1.00 79.81 85 PRO A N 1
ATOM 659 C CA . PRO A 1 85 ? -14.637 -9.122 24.358 1.00 79.81 85 PRO A CA 1
ATOM 660 C C . PRO A 1 85 ? -15.012 -9.607 25.760 1.00 79.81 85 PRO A C 1
ATOM 662 O O . PRO A 1 85 ? -15.892 -10.449 25.904 1.00 79.81 85 PRO A O 1
ATOM 665 N N . ASN A 1 86 ? -14.368 -9.050 26.792 1.00 80.62 86 ASN A N 1
ATOM 666 C CA . ASN A 1 86 ? -14.611 -9.385 28.192 1.00 80.62 86 ASN A CA 1
ATOM 667 C C . ASN A 1 86 ? -14.918 -8.113 28.996 1.00 80.62 86 ASN A C 1
ATOM 669 O O . ASN A 1 86 ? -14.375 -7.045 28.712 1.00 80.62 86 ASN A O 1
ATOM 673 N N . ARG A 1 87 ? -15.733 -8.227 30.058 1.00 69.12 87 ARG A N 1
ATOM 674 C CA . ARG A 1 87 ? -16.097 -7.080 30.920 1.00 69.12 87 ARG A CA 1
ATOM 675 C C . ARG A 1 87 ? -14.887 -6.381 31.559 1.00 69.12 87 ARG A C 1
ATOM 677 O O . ARG A 1 87 ? -14.972 -5.181 31.802 1.00 69.12 87 ARG A O 1
ATOM 684 N N . GLY A 1 88 ? -13.790 -7.110 31.783 1.00 71.94 88 GLY A N 1
ATOM 685 C CA . GLY A 1 88 ? -12.536 -6.595 32.347 1.00 71.94 88 GLY A CA 1
ATOM 686 C C . GLY A 1 88 ? -11.473 -6.173 31.325 1.00 71.94 88 GLY A C 1
ATOM 687 O O . GLY A 1 88 ? -10.383 -5.788 31.731 1.00 71.94 88 GLY A O 1
ATOM 688 N N . SER A 1 89 ? -11.738 -6.254 30.015 1.00 78.00 89 SER A N 1
ATOM 689 C CA . SER A 1 89 ? -10.763 -5.820 29.005 1.00 78.00 89 SER A CA 1
ATOM 690 C C . SER A 1 89 ? -10.569 -4.304 29.060 1.00 78.00 89 SER A C 1
ATOM 692 O O . SER A 1 89 ? -11.527 -3.553 28.879 1.00 78.00 89 SER A O 1
ATOM 694 N N . GLN A 1 90 ? -9.328 -3.866 29.281 1.00 78.19 90 GLN A N 1
ATOM 695 C CA . GLN A 1 90 ? -8.961 -2.446 29.281 1.00 78.19 90 GLN A CA 1
ATOM 696 C C . GLN A 1 90 ? -8.897 -1.878 27.857 1.00 78.19 90 GLN A C 1
ATOM 698 O O . GLN A 1 90 ? -9.333 -0.753 27.620 1.00 78.19 90 GLN A O 1
ATOM 703 N N . LEU A 1 91 ? -8.429 -2.683 26.897 1.00 83.81 91 LEU A N 1
ATOM 704 C CA . LEU A 1 91 ? -8.348 -2.299 25.491 1.00 83.81 91 LEU A CA 1
ATOM 705 C C . LEU A 1 91 ? -9.526 -2.853 24.675 1.00 83.81 91 LEU A C 1
ATOM 707 O O . LEU A 1 91 ? -9.871 -4.035 24.809 1.00 83.81 91 LEU A O 1
ATOM 711 N N . PRO A 1 92 ? -10.127 -2.034 23.796 1.00 89.00 92 PRO A N 1
ATOM 712 C CA . PRO A 1 92 ? -11.073 -2.512 22.804 1.00 89.00 92 PRO A CA 1
ATOM 713 C C . PRO A 1 92 ? -10.388 -3.323 21.697 1.00 89.00 92 PRO A C 1
ATOM 715 O O . PRO A 1 92 ? -9.254 -3.071 21.296 1.00 89.00 92 PRO A O 1
ATOM 718 N N . MET A 1 93 ? -11.144 -4.251 21.123 1.00 91.38 93 MET A N 1
ATOM 719 C CA . MET A 1 93 ? -10.909 -4.781 19.786 1.00 91.38 93 MET A CA 1
ATOM 720 C C . MET A 1 93 ? -11.435 -3.780 18.751 1.00 91.38 93 MET A C 1
ATOM 722 O O . MET A 1 93 ? -12.583 -3.342 18.846 1.00 91.38 93 MET A O 1
ATOM 726 N N . LEU A 1 94 ? -10.616 -3.447 17.752 1.00 93.06 94 LEU A N 1
ATOM 727 C CA . LEU A 1 94 ? -11.013 -2.589 16.633 1.00 93.06 94 LEU A CA 1
ATOM 728 C C . LEU A 1 94 ? -11.764 -3.423 15.603 1.00 93.06 94 LEU A C 1
ATOM 730 O O . LEU A 1 94 ? -11.224 -4.419 15.118 1.00 93.06 94 LEU A O 1
ATOM 734 N N . VAL A 1 95 ? -12.993 -3.033 15.277 1.00 95.75 95 VAL A N 1
ATOM 735 C CA . VAL A 1 95 ? -13.845 -3.764 14.339 1.00 95.75 95 VAL A CA 1
ATOM 736 C C . VAL A 1 95 ? -13.876 -3.033 13.005 1.00 95.75 95 VAL A C 1
ATOM 738 O O . VAL A 1 95 ? -14.301 -1.885 12.933 1.00 95.75 95 VAL A O 1
ATOM 741 N N . MET A 1 96 ? -13.434 -3.704 11.948 1.00 95.81 96 MET A N 1
ATOM 742 C CA . MET A 1 96 ? -13.267 -3.156 10.602 1.00 95.81 96 MET A CA 1
ATOM 743 C C . MET A 1 96 ? -14.011 -4.011 9.574 1.00 95.81 96 MET A C 1
ATOM 745 O O . MET A 1 96 ? -14.363 -5.165 9.840 1.00 95.81 96 MET A O 1
ATOM 749 N N . GLU A 1 97 ? -14.230 -3.455 8.386 1.00 94.94 97 GLU A N 1
ATOM 750 C CA . GLU A 1 97 ? -14.661 -4.248 7.230 1.00 94.94 97 GLU A CA 1
ATOM 751 C C . GLU A 1 97 ? -13.671 -5.393 6.933 1.00 94.94 97 GLU A C 1
ATOM 753 O O . GLU A 1 97 ? -12.472 -5.307 7.210 1.00 94.94 97 GLU A O 1
ATOM 758 N N . TYR A 1 98 ? -14.207 -6.507 6.431 1.00 94.31 98 TYR A N 1
ATOM 759 C CA . TYR A 1 98 ? -13.444 -7.715 6.128 1.00 94.31 98 TYR A CA 1
ATOM 760 C C . TYR A 1 98 ? -13.005 -7.740 4.662 1.00 94.31 98 TYR A C 1
ATOM 762 O O . TYR A 1 98 ? -13.788 -7.400 3.778 1.00 94.31 98 TYR A O 1
ATOM 770 N N . PHE A 1 99 ? -11.789 -8.230 4.417 1.00 91.69 99 PHE A N 1
ATOM 771 C CA . PHE A 1 99 ? -11.232 -8.460 3.086 1.00 91.69 99 PHE A CA 1
ATOM 772 C C . PHE A 1 99 ? -10.641 -9.859 2.990 1.00 91.69 99 PHE A C 1
ATOM 774 O O . PHE A 1 99 ? -10.196 -10.422 3.991 1.00 91.69 99 PHE A O 1
ATOM 781 N N . SER A 1 100 ? -10.656 -10.408 1.777 1.00 81.19 100 SER A N 1
ATOM 782 C CA . SER A 1 100 ? -10.331 -11.816 1.544 1.00 81.19 100 SER A CA 1
ATOM 783 C C . SER A 1 100 ? -8.831 -12.088 1.535 1.00 81.19 100 SER A C 1
ATOM 785 O O . SER A 1 100 ? -8.429 -13.172 1.937 1.00 81.19 100 SER A O 1
ATOM 787 N N . TYR A 1 101 ? -8.024 -11.125 1.084 1.00 86.00 101 TYR A N 1
ATOM 788 C CA . TYR A 1 101 ? -6.574 -11.266 0.978 1.00 86.00 101 TYR A CA 1
ATOM 789 C C . TYR A 1 101 ? -5.870 -9.911 1.087 1.00 86.00 101 TYR A C 1
ATOM 791 O O . TYR A 1 101 ? -6.434 -8.850 0.789 1.00 86.00 101 TYR A O 1
ATOM 799 N N . SER A 1 102 ? -4.616 -9.955 1.528 1.00 93.62 102 SER A N 1
ATOM 800 C CA . SER A 1 102 ? -3.686 -8.830 1.461 1.00 93.62 102 SER A CA 1
ATOM 801 C C . SER A 1 102 ? -2.977 -8.758 0.104 1.00 93.62 102 SER A C 1
ATOM 803 O O . SER A 1 102 ? -2.892 -9.737 -0.641 1.00 93.62 102 SER A O 1
ATOM 805 N N . LEU A 1 103 ? -2.398 -7.600 -0.217 1.00 95.44 103 LEU A N 1
ATOM 806 C CA . LEU A 1 103 ? -1.513 -7.462 -1.372 1.00 95.44 103 LEU A CA 1
ATOM 807 C C . LEU A 1 103 ? -0.266 -8.348 -1.234 1.00 95.44 103 LEU A C 1
ATOM 809 O O . LEU A 1 103 ? 0.277 -8.772 -2.246 1.00 95.44 103 LEU A O 1
ATOM 813 N N . LEU A 1 104 ? 0.181 -8.659 -0.011 1.00 94.31 104 LEU A N 1
ATOM 814 C CA . LEU A 1 104 ? 1.300 -9.581 0.202 1.00 94.31 104 LEU A CA 1
ATOM 815 C C . LEU A 1 104 ? 0.975 -10.982 -0.327 1.00 94.31 104 LEU A C 1
ATOM 817 O O . LEU A 1 104 ? 1.733 -11.509 -1.134 1.00 94.31 104 LEU A O 1
ATOM 821 N N . GLU A 1 105 ? -0.177 -11.537 0.051 1.00 91.25 105 GLU A N 1
ATOM 822 C CA . GLU A 1 105 ? -0.634 -12.840 -0.456 1.00 91.25 105 GLU A CA 1
ATOM 823 C C . GLU A 1 105 ? -0.760 -12.832 -1.985 1.00 91.25 105 GLU A C 1
ATOM 825 O O . GLU A 1 105 ? -0.395 -13.796 -2.657 1.00 91.25 105 GLU A O 1
ATOM 830 N N . LEU A 1 106 ? -1.215 -11.714 -2.558 1.00 90.94 106 LEU A N 1
ATOM 831 C CA . LEU A 1 106 ? -1.297 -11.556 -4.006 1.00 90.94 106 LEU A CA 1
ATOM 832 C C . LEU A 1 106 ? 0.091 -11.542 -4.671 1.00 90.94 106 LEU A C 1
ATOM 834 O O . LEU A 1 106 ? 0.279 -12.216 -5.684 1.00 90.94 106 LEU A O 1
ATOM 838 N N . ILE A 1 107 ? 1.061 -10.823 -4.091 1.00 91.94 107 ILE A N 1
ATOM 839 C CA . ILE A 1 107 ? 2.466 -10.793 -4.536 1.00 91.94 107 ILE A CA 1
ATOM 840 C C . ILE A 1 107 ? 3.125 -12.166 -4.396 1.00 91.94 107 ILE A C 1
ATOM 842 O O . ILE A 1 107 ? 4.026 -12.473 -5.166 1.00 91.94 107 ILE A O 1
ATOM 846 N N . GLU A 1 108 ? 2.706 -12.996 -3.448 1.00 89.19 108 GLU A N 1
ATOM 847 C CA . GLU A 1 108 ? 3.219 -14.359 -3.281 1.00 89.19 108 GLU A CA 1
ATOM 848 C C . GLU A 1 108 ? 2.533 -15.348 -4.241 1.00 89.19 108 GLU A C 1
ATOM 850 O O . GLU A 1 108 ? 3.170 -16.286 -4.721 1.00 89.19 108 GLU A O 1
ATOM 855 N N . SER A 1 109 ? 1.285 -15.084 -4.639 1.00 84.75 109 SER A N 1
ATOM 856 C CA . SER A 1 109 ? 0.519 -15.897 -5.597 1.00 84.75 109 SER A CA 1
ATOM 857 C C . SER A 1 109 ? 0.953 -15.712 -7.059 1.00 84.75 109 SER A C 1
ATOM 859 O O . SER A 1 109 ? 1.348 -14.619 -7.462 1.00 84.75 109 SER A O 1
ATOM 861 N N . THR A 1 110 ? 0.805 -16.722 -7.918 1.00 72.19 110 THR A N 1
ATOM 862 C CA . THR A 1 110 ? 1.074 -16.612 -9.373 1.00 72.19 110 THR A CA 1
ATOM 863 C C . THR A 1 110 ? 0.036 -15.786 -10.147 1.00 72.19 110 THR A C 1
ATOM 865 O O . THR A 1 110 ? 0.105 -15.707 -11.374 1.00 72.19 110 THR A O 1
ATOM 868 N N . SER A 1 111 ? -0.913 -15.157 -9.448 1.00 71.12 111 SER A N 1
ATOM 869 C CA . SER A 1 111 ? -2.000 -14.388 -10.046 1.00 71.12 111 SER A CA 1
ATOM 870 C C . SER A 1 111 ? -1.469 -13.171 -10.789 1.00 71.12 111 SER A C 1
ATOM 872 O O . SER A 1 111 ? -0.677 -12.382 -10.263 1.00 71.12 111 SER A O 1
ATOM 874 N N . PHE A 1 112 ? -1.942 -13.003 -12.018 1.00 71.00 112 PHE A N 1
ATOM 875 C CA . PHE A 1 112 ? -1.687 -11.799 -12.781 1.00 71.00 112 PHE A CA 1
ATOM 876 C C . PHE A 1 112 ? -2.669 -10.707 -12.347 1.00 71.00 112 PHE A C 1
ATOM 878 O O . PHE A 1 112 ? -3.866 -10.970 -12.257 1.00 71.00 112 PHE A O 1
ATOM 885 N N . VAL A 1 113 ? -2.187 -9.485 -12.111 1.00 80.50 113 VAL A N 1
ATOM 886 C CA . VAL A 1 113 ? -3.036 -8.346 -11.743 1.00 80.50 113 VAL A CA 1
ATOM 887 C C . VAL A 1 113 ? -2.570 -7.048 -12.379 1.00 80.50 113 VAL A C 1
ATOM 889 O O . VAL A 1 113 ? -1.398 -6.870 -12.708 1.00 80.50 113 VAL A O 1
ATOM 892 N N . ASN A 1 114 ? -3.510 -6.119 -12.497 1.00 86.62 114 ASN A N 1
ATOM 893 C CA . ASN A 1 114 ? -3.271 -4.743 -12.894 1.00 86.62 114 ASN A CA 1
ATOM 894 C C . ASN A 1 114 ? -2.606 -3.982 -11.733 1.00 86.62 114 ASN A C 1
ATOM 896 O O . ASN A 1 114 ? -3.279 -3.474 -10.831 1.00 86.62 114 ASN A O 1
ATOM 900 N N . LYS A 1 115 ? -1.269 -3.970 -11.722 1.00 91.19 115 LYS A N 1
ATOM 901 C CA . LYS A 1 115 ? -0.463 -3.381 -10.644 1.00 91.19 115 LYS A CA 1
ATOM 902 C C . LYS A 1 115 ? -0.701 -1.879 -10.541 1.00 91.19 115 LYS A C 1
ATOM 904 O O . LYS A 1 115 ? -0.776 -1.346 -9.442 1.00 91.19 115 LYS A O 1
ATOM 909 N N . GLU A 1 116 ? -0.862 -1.217 -11.677 1.00 92.44 116 GLU A N 1
ATOM 910 C CA . GLU A 1 116 ? -1.090 0.216 -11.809 1.00 92.44 116 GLU A CA 1
ATOM 911 C C . GLU A 1 116 ? -2.419 0.629 -11.180 1.00 92.44 116 GLU A C 1
ATOM 913 O O . GLU A 1 116 ? -2.468 1.643 -10.491 1.00 92.44 116 GLU A O 1
ATOM 918 N N . ALA A 1 117 ? -3.483 -0.160 -11.362 1.00 92.94 117 ALA A N 1
ATOM 919 C CA . ALA A 1 117 ? -4.772 0.102 -10.720 1.00 92.94 117 ALA A CA 1
ATOM 920 C C . ALA A 1 117 ? -4.678 -0.002 -9.191 1.00 92.94 117 ALA A C 1
ATOM 922 O O . ALA A 1 117 ? -5.157 0.882 -8.486 1.00 92.94 117 ALA A O 1
ATOM 923 N N . ILE A 1 118 ? -4.001 -1.037 -8.685 1.00 96.19 118 ILE A N 1
ATOM 924 C CA . ILE A 1 118 ? -3.763 -1.221 -7.246 1.00 96.19 118 ILE A CA 1
ATOM 925 C C . ILE A 1 118 ? -2.914 -0.070 -6.687 1.00 96.19 118 ILE A C 1
ATOM 927 O O . ILE A 1 118 ? -3.241 0.496 -5.648 1.00 96.19 118 ILE A O 1
ATOM 931 N N . LEU A 1 119 ? -1.830 0.300 -7.371 1.00 97.88 119 LEU A N 1
ATOM 932 C CA . LEU A 1 119 ? -0.954 1.397 -6.955 1.00 97.88 119 LEU A CA 1
ATOM 933 C C . LEU A 1 119 ? -1.666 2.751 -6.997 1.00 97.88 119 LEU A C 1
ATOM 935 O O . LEU A 1 119 ? -1.449 3.566 -6.105 1.00 97.88 119 LEU A O 1
ATOM 939 N N . LEU A 1 120 ? -2.543 2.974 -7.979 1.00 97.88 120 LEU A N 1
ATOM 940 C CA . LEU A 1 120 ? -3.380 4.168 -8.057 1.00 97.88 120 LEU A CA 1
ATOM 941 C C . LEU A 1 120 ? -4.356 4.241 -6.877 1.00 97.88 120 LEU A C 1
ATOM 943 O O . LEU A 1 120 ? -4.475 5.287 -6.247 1.00 97.88 120 LEU A O 1
ATOM 947 N N . ASP A 1 121 ? -5.019 3.135 -6.542 1.00 98.44 121 ASP A N 1
ATOM 948 C CA . ASP A 1 121 ? -5.888 3.042 -5.366 1.00 98.44 121 ASP A CA 1
ATOM 949 C C . ASP A 1 121 ? -5.122 3.383 -4.073 1.00 98.44 121 ASP A C 1
ATOM 951 O O . ASP A 1 121 ? -5.585 4.179 -3.254 1.00 98.44 121 ASP A O 1
ATOM 955 N N . ILE A 1 122 ? -3.913 2.836 -3.902 1.00 98.56 122 ILE A N 1
ATOM 956 C CA . ILE A 1 122 ? -3.057 3.135 -2.744 1.00 98.56 122 ILE A CA 1
ATOM 957 C C . ILE A 1 122 ? -2.648 4.616 -2.736 1.00 98.56 122 ILE A C 1
ATOM 959 O O . ILE A 1 122 ? -2.720 5.259 -1.690 1.00 98.56 122 ILE A O 1
ATOM 963 N N . ALA A 1 123 ? -2.253 5.180 -3.881 1.00 98.62 123 ALA A N 1
ATOM 964 C CA . ALA A 1 123 ? -1.865 6.585 -3.983 1.00 98.62 123 ALA A CA 1
ATOM 965 C C . ALA A 1 123 ? -3.035 7.529 -3.646 1.00 98.62 123 ALA A C 1
ATOM 967 O O . ALA A 1 123 ? -2.845 8.464 -2.874 1.00 98.62 123 ALA A O 1
ATOM 968 N N . ASN A 1 124 ? -4.257 7.228 -4.108 1.00 98.75 124 ASN A N 1
ATOM 969 C CA . ASN A 1 124 ? -5.478 7.951 -3.718 1.00 98.75 124 ASN A CA 1
ATOM 970 C C . ASN A 1 124 ? -5.739 7.873 -2.207 1.00 98.75 124 ASN A C 1
ATOM 972 O O . ASN A 1 124 ? -6.111 8.861 -1.577 1.00 98.75 124 ASN A O 1
ATOM 976 N N . GLY A 1 125 ? -5.524 6.702 -1.599 1.00 98.50 125 GLY A N 1
ATOM 977 C CA . GLY A 1 125 ? -5.606 6.544 -0.148 1.00 98.50 125 GLY A CA 1
ATOM 978 C C . GLY A 1 125 ? -4.598 7.424 0.598 1.00 98.50 125 GLY A C 1
ATOM 979 O O . GLY A 1 125 ? -4.966 8.068 1.579 1.00 98.50 125 GLY A O 1
ATOM 980 N N . LEU A 1 126 ? -3.350 7.483 0.127 1.00 98.19 126 LEU A N 1
ATOM 981 C CA . LEU A 1 126 ? -2.308 8.329 0.715 1.00 98.19 126 LEU A CA 1
ATOM 982 C C . LEU A 1 126 ? -2.619 9.820 0.566 1.00 98.19 126 LEU A C 1
ATOM 984 O O . LEU A 1 126 ? -2.575 10.535 1.561 1.00 98.19 126 LEU A O 1
ATOM 988 N N . ASP A 1 127 ? -3.019 10.272 -0.621 1.00 98.50 127 ASP A N 1
ATOM 989 C CA . ASP A 1 127 ? -3.387 11.671 -0.872 1.00 98.50 127 ASP A CA 1
ATOM 990 C C . ASP A 1 127 ? -4.543 12.134 0.034 1.00 98.50 127 ASP A C 1
ATOM 992 O O . ASP A 1 127 ? -4.493 13.192 0.673 1.00 98.50 127 ASP A O 1
ATOM 996 N N . TYR A 1 128 ? -5.549 11.276 0.221 1.00 98.31 128 TYR A N 1
ATOM 997 C CA . TYR A 1 128 ? -6.639 11.525 1.162 1.00 98.31 128 TYR A CA 1
ATOM 998 C C . TYR A 1 128 ? -6.166 11.690 2.620 1.00 98.31 128 TYR A C 1
ATOM 1000 O O . TYR A 1 128 ? -6.723 12.503 3.363 1.00 98.31 128 TYR A O 1
ATOM 1008 N N . LEU A 1 129 ? -5.169 10.918 3.061 1.00 95.69 129 LEU A N 1
ATOM 1009 C CA . LEU A 1 129 ? -4.608 11.032 4.412 1.00 95.69 129 LEU A CA 1
ATOM 1010 C C . LEU A 1 129 ? -3.717 12.274 4.549 1.00 95.69 129 LEU A C 1
ATOM 1012 O O . LEU A 1 129 ? -3.821 13.007 5.537 1.00 95.69 129 LEU A O 1
ATOM 1016 N N . HIS A 1 130 ? -2.881 12.538 3.547 1.00 95.25 130 HIS A N 1
ATOM 1017 C CA . HIS A 1 130 ? -1.939 13.658 3.521 1.00 95.25 130 HIS A CA 1
ATOM 1018 C C . HIS A 1 130 ? -2.648 15.013 3.400 1.00 95.25 130 HIS A C 1
ATOM 1020 O O . HIS A 1 130 ? -2.175 16.000 3.952 1.00 95.25 130 HIS A O 1
ATOM 1026 N N . SER A 1 131 ? -3.833 15.058 2.784 1.00 95.88 131 SER A N 1
ATOM 1027 C CA . SER A 1 131 ? -4.662 16.271 2.679 1.00 95.88 131 SER A CA 1
ATOM 1028 C C . SER A 1 131 ? -5.385 16.678 3.974 1.00 95.88 131 SER A C 1
ATOM 1030 O O . SER A 1 131 ? -6.004 17.747 4.034 1.00 95.88 131 SER A O 1
ATOM 1032 N N . LYS A 1 132 ? -5.336 15.857 5.034 1.00 92.94 132 LYS A N 1
ATOM 1033 C CA . LYS A 1 132 ? -5.921 16.208 6.340 1.00 92.94 132 LYS A CA 1
ATOM 1034 C C . LYS A 1 132 ? -5.163 17.353 7.014 1.00 92.94 132 LYS A C 1
ATOM 1036 O O . LYS A 1 132 ? -4.040 17.688 6.655 1.00 92.94 132 LYS A O 1
ATOM 1041 N N . ARG A 1 133 ? -5.801 17.987 8.004 1.00 88.81 133 ARG A N 1
ATOM 1042 C CA . ARG A 1 133 ? -5.213 19.089 8.781 1.00 88.81 133 ARG A CA 1
ATOM 1043 C C . ARG A 1 133 ? -5.278 18.778 10.282 1.00 88.81 133 ARG A C 1
ATOM 1045 O O . ARG A 1 133 ? -6.370 18.845 10.844 1.00 88.81 133 ARG A O 1
ATOM 1052 N N . PRO A 1 134 ? -4.142 18.453 10.931 1.00 87.94 134 PRO A N 1
ATOM 1053 C CA . PRO A 1 134 ? -2.825 18.203 10.323 1.00 87.94 134 PRO A CA 1
ATOM 1054 C C . PRO A 1 134 ? -2.818 16.949 9.417 1.00 87.94 134 PRO A C 1
ATOM 1056 O O . PRO A 1 134 ? -3.714 16.108 9.566 1.00 87.94 134 PRO A O 1
ATOM 1059 N N . PRO A 1 135 ? -1.837 16.808 8.501 1.00 90.12 135 PRO A N 1
ATOM 1060 C CA . PRO A 1 135 ? -1.690 15.618 7.662 1.00 90.12 135 PRO A CA 1
ATOM 1061 C C . PRO A 1 135 ? -1.622 14.337 8.494 1.00 90.12 135 PRO A C 1
ATOM 1063 O O . PRO A 1 135 ? -0.975 14.298 9.544 1.00 90.12 135 PRO A O 1
ATOM 1066 N N . ILE A 1 136 ? -2.277 13.275 8.026 1.00 90.62 136 ILE A N 1
ATOM 1067 C CA . ILE A 1 136 ? -2.175 11.950 8.639 1.00 90.62 136 ILE A CA 1
ATOM 1068 C C . ILE A 1 136 ? -1.092 11.173 7.897 1.00 90.62 136 ILE A C 1
ATOM 1070 O O . ILE A 1 136 ? -1.259 10.840 6.730 1.00 90.62 136 ILE A O 1
ATOM 1074 N N . ILE A 1 137 ? -0.000 10.854 8.585 1.00 89.44 137 ILE A N 1
ATOM 1075 C CA . ILE A 1 137 ? 1.102 10.055 8.036 1.00 89.44 137 ILE A CA 1
ATOM 1076 C C . ILE A 1 137 ? 0.882 8.605 8.464 1.00 89.44 137 ILE A C 1
ATOM 1078 O O . ILE A 1 137 ? 0.718 8.334 9.654 1.00 89.44 137 ILE A O 1
ATOM 1082 N N . HIS A 1 138 ? 0.871 7.663 7.526 1.00 90.12 138 HIS A N 1
ATOM 1083 C CA . HIS A 1 138 ? 0.596 6.257 7.813 1.00 90.12 138 HIS A CA 1
ATOM 1084 C C . HIS A 1 138 ? 1.760 5.557 8.527 1.00 90.12 138 HIS A C 1
ATOM 1086 O O . HIS A 1 138 ? 1.542 4.772 9.452 1.00 90.12 138 HIS A O 1
ATOM 1092 N N . ARG A 1 139 ? 2.999 5.803 8.083 1.00 87.81 139 ARG A N 1
ATOM 1093 C CA . ARG A 1 139 ? 4.268 5.321 8.665 1.00 87.81 139 ARG A CA 1
ATOM 1094 C C . ARG A 1 139 ? 4.569 3.828 8.554 1.00 87.81 139 ARG A C 1
ATOM 1096 O O . ARG A 1 139 ? 5.530 3.347 9.144 1.00 87.81 139 ARG A O 1
ATOM 1103 N N . ASN A 1 140 ? 3.749 3.069 7.835 1.00 86.25 140 ASN A N 1
ATOM 1104 C CA . ASN A 1 140 ? 3.885 1.609 7.754 1.00 86.25 140 ASN A CA 1
ATOM 1105 C C . ASN A 1 140 ? 3.265 1.068 6.461 1.00 86.25 140 ASN A C 1
ATOM 1107 O O . ASN A 1 140 ? 2.541 0.069 6.474 1.00 86.25 140 ASN A O 1
ATOM 1111 N N . ILE A 1 141 ? 3.496 1.770 5.353 1.00 93.44 141 ILE A N 1
ATOM 1112 C CA . ILE A 1 141 ? 3.059 1.321 4.033 1.00 93.44 141 ILE A CA 1
ATOM 1113 C C . ILE A 1 141 ? 3.904 0.114 3.627 1.00 93.44 141 ILE A C 1
ATOM 1115 O O . ILE A 1 141 ? 5.128 0.178 3.542 1.00 93.44 141 ILE A O 1
ATOM 1119 N N . LYS A 1 142 ? 3.228 -1.017 3.425 1.00 93.12 142 LYS A N 1
ATOM 1120 C CA . LYS A 1 142 ? 3.800 -2.297 2.997 1.00 93.12 142 LYS A CA 1
ATOM 1121 C C . LYS A 1 142 ? 2.690 -3.206 2.486 1.00 93.12 142 LYS A C 1
ATOM 1123 O O . LYS A 1 142 ? 1.532 -3.026 2.852 1.00 93.12 142 LYS A O 1
ATOM 1128 N N . ALA A 1 143 ? 3.051 -4.235 1.726 1.00 94.94 143 ALA A N 1
ATOM 1129 C CA . ALA A 1 143 ? 2.085 -5.121 1.076 1.00 94.94 143 ALA A CA 1
ATOM 1130 C C . ALA A 1 143 ? 1.094 -5.797 2.049 1.00 94.94 143 ALA A C 1
ATOM 1132 O O . ALA A 1 143 ? -0.080 -5.930 1.728 1.00 94.94 143 ALA A O 1
ATOM 1133 N N . SER A 1 144 ? 1.513 -6.164 3.265 1.00 92.50 144 SER A N 1
ATOM 1134 C CA . SER A 1 144 ? 0.609 -6.768 4.261 1.00 92.50 144 SER A CA 1
ATOM 1135 C C . SER A 1 144 ? -0.378 -5.788 4.907 1.00 92.50 144 SER A C 1
ATOM 1137 O O . SER A 1 144 ? -1.336 -6.227 5.536 1.00 92.50 144 SER A O 1
ATOM 1139 N N . ASN A 1 145 ? -0.175 -4.479 4.729 1.00 94.00 145 ASN A N 1
ATOM 1140 C CA . ASN A 1 145 ? -1.088 -3.429 5.189 1.00 94.00 145 ASN A CA 1
ATOM 1141 C C . ASN A 1 145 ? -1.954 -2.860 4.053 1.00 94.00 145 ASN A C 1
ATOM 1143 O O . ASN A 1 145 ? -2.672 -1.880 4.253 1.00 94.00 145 ASN A O 1
ATOM 1147 N N . ILE A 1 146 ? -1.907 -3.471 2.869 1.00 97.12 146 ILE A N 1
ATOM 1148 C CA . ILE A 1 146 ? -2.839 -3.193 1.782 1.00 97.12 146 ILE A CA 1
ATOM 1149 C C . ILE A 1 146 ? -3.782 -4.388 1.679 1.00 97.12 146 ILE A C 1
ATOM 1151 O O . ILE A 1 146 ? -3.342 -5.506 1.415 1.00 97.12 146 ILE A O 1
ATOM 1155 N N . LEU A 1 147 ? -5.069 -4.160 1.915 1.00 96.25 147 LEU A N 1
ATOM 1156 C CA . LEU A 1 147 ? -6.113 -5.172 1.779 1.00 96.25 147 LEU A CA 1
ATOM 1157 C C . LEU A 1 147 ? -6.824 -5.011 0.444 1.00 96.25 147 LEU A C 1
ATOM 1159 O O . LEU A 1 147 ? -6.941 -3.897 -0.068 1.00 96.25 147 LEU A O 1
ATOM 1163 N N . LEU A 1 148 ? -7.291 -6.126 -0.110 1.00 94.44 148 LEU A N 1
ATOM 1164 C CA . LEU A 1 148 ? -7.884 -6.165 -1.437 1.00 94.44 148 LEU A CA 1
ATOM 1165 C C . LEU A 1 148 ? -9.311 -6.718 -1.388 1.00 94.44 148 LEU A C 1
ATOM 1167 O O . LEU A 1 148 ? -9.606 -7.711 -0.713 1.00 94.44 148 LEU A O 1
ATOM 1171 N N . THR A 1 149 ? -10.210 -6.066 -2.122 1.00 88.44 149 THR A N 1
ATOM 1172 C CA . THR A 1 149 ? -11.519 -6.631 -2.475 1.00 88.44 149 THR A CA 1
ATOM 1173 C C . THR A 1 149 ? -11.359 -7.760 -3.497 1.00 88.44 149 THR A C 1
ATOM 1175 O O . THR A 1 149 ? -10.290 -7.938 -4.079 1.00 88.44 149 THR A O 1
ATOM 1178 N N . PHE A 1 150 ? -12.440 -8.502 -3.757 1.00 83.44 150 PHE A N 1
ATOM 1179 C CA . PHE A 1 150 ? -12.454 -9.574 -4.762 1.00 83.44 150 PHE A CA 1
ATOM 1180 C C . PHE A 1 150 ? -12.177 -9.075 -6.194 1.00 83.44 150 PHE A C 1
ATOM 1182 O O . PHE A 1 150 ? -11.692 -9.837 -7.020 1.00 83.44 150 PHE A O 1
ATOM 1189 N N . ASP A 1 151 ? -12.475 -7.807 -6.486 1.00 82.12 151 ASP A N 1
ATOM 1190 C CA . ASP A 1 151 ? -12.196 -7.124 -7.755 1.00 82.12 151 ASP A CA 1
ATOM 1191 C C . ASP A 1 151 ? -10.860 -6.355 -7.736 1.00 82.12 151 ASP A C 1
ATOM 1193 O O . ASP A 1 151 ? -10.622 -5.487 -8.574 1.00 82.12 151 ASP A O 1
ATOM 1197 N N . TYR A 1 152 ? -9.973 -6.683 -6.788 1.00 88.81 152 TYR A N 1
ATOM 1198 C CA . TYR A 1 152 ? -8.628 -6.116 -6.642 1.00 88.81 152 TYR A CA 1
ATOM 1199 C C . TYR A 1 152 ? -8.581 -4.601 -6.400 1.00 88.81 152 TYR A C 1
ATOM 1201 O O . TYR A 1 152 ? -7.576 -3.960 -6.706 1.00 88.81 152 TYR A O 1
ATOM 1209 N N . LYS A 1 153 ? -9.626 -4.024 -5.796 1.00 92.94 153 LYS A N 1
ATOM 1210 C CA . LYS A 1 153 ? -9.571 -2.654 -5.278 1.00 92.94 153 LYS A CA 1
ATOM 1211 C C . LY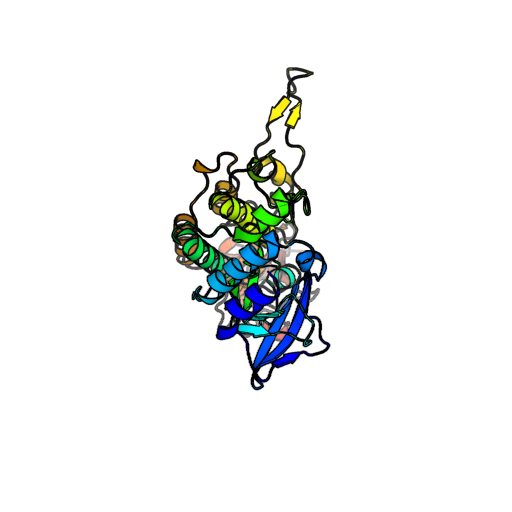S A 1 153 ? -8.783 -2.613 -3.989 1.00 92.94 153 LYS A C 1
ATOM 1213 O O . LYS A 1 153 ? -9.043 -3.391 -3.066 1.00 92.94 153 LYS A O 1
ATOM 1218 N N . ALA A 1 154 ? -7.825 -1.697 -3.929 1.00 97.38 154 ALA A N 1
ATOM 1219 C CA . ALA A 1 154 ? -6.905 -1.615 -2.810 1.00 97.38 154 ALA A CA 1
ATOM 1220 C C . ALA A 1 154 ? -7.393 -0.658 -1.728 1.00 97.38 154 ALA A C 1
ATOM 1222 O O . ALA A 1 154 ? -7.833 0.462 -2.006 1.00 97.38 154 ALA A O 1
ATOM 1223 N N . LYS A 1 155 ? -7.272 -1.098 -0.473 1.00 98.00 155 LYS A N 1
ATOM 1224 C CA . LYS A 1 155 ? -7.525 -0.280 0.709 1.00 98.00 155 LYS A CA 1
ATOM 1225 C C . LYS A 1 155 ? -6.376 -0.357 1.699 1.00 98.00 155 LYS A C 1
ATOM 1227 O O . LYS A 1 155 ? -5.918 -1.440 2.062 1.00 98.00 155 LYS A O 1
ATOM 1232 N N . ILE A 1 156 ? -5.955 0.801 2.188 1.00 97.31 156 ILE A N 1
ATOM 1233 C CA . ILE A 1 156 ? -4.918 0.915 3.209 1.00 97.31 156 ILE A CA 1
ATOM 1234 C C . ILE A 1 156 ? -5.522 0.602 4.582 1.00 97.31 156 ILE A C 1
ATOM 1236 O O . ILE A 1 156 ? -6.560 1.157 4.953 1.00 97.31 156 ILE A O 1
ATOM 1240 N N . THR A 1 157 ? -4.873 -0.284 5.336 1.00 92.50 157 THR A N 1
ATOM 1241 C CA . THR A 1 157 ? -5.241 -0.639 6.713 1.00 92.50 157 THR A CA 1
ATOM 1242 C C . THR A 1 157 ? -4.116 -0.325 7.690 1.00 92.50 157 THR A C 1
ATOM 1244 O O . THR A 1 157 ? -3.005 -0.008 7.303 1.00 92.50 157 THR A O 1
ATOM 1247 N N . ASP A 1 158 ? -4.392 -0.499 8.978 1.00 84.12 158 ASP A N 1
ATOM 1248 C CA . ASP A 1 158 ? -3.429 -0.333 10.064 1.00 84.12 158 ASP A CA 1
ATOM 1249 C C . ASP A 1 158 ? -2.949 1.111 10.309 1.00 84.12 158 ASP A C 1
ATOM 1251 O O . ASP A 1 158 ? -1.800 1.371 10.670 1.00 84.12 158 ASP A O 1
ATOM 1255 N N . LEU A 1 159 ? -3.896 2.053 10.242 1.00 75.69 159 LEU A N 1
ATOM 1256 C CA . LEU A 1 159 ? -3.721 3.466 10.617 1.00 75.69 159 LEU A CA 1
ATOM 1257 C C . LEU A 1 159 ? -3.392 3.689 12.098 1.00 75.69 159 LEU A C 1
ATOM 1259 O O . LEU A 1 159 ? -3.113 4.817 12.517 1.00 75.69 159 LEU A O 1
ATOM 1263 N N . SER A 1 160 ? -3.388 2.612 12.886 1.00 62.22 160 SER A N 1
ATOM 1264 C CA . SER A 1 160 ? -3.055 2.625 14.305 1.00 62.22 160 SER A CA 1
ATOM 1265 C C . SER A 1 160 ? -1.617 3.063 14.590 1.00 62.22 160 SER A C 1
ATOM 1267 O O . SER A 1 160 ? -1.298 3.254 15.748 1.00 62.22 160 SER A O 1
ATOM 1269 N N . MET A 1 161 ? -0.767 3.265 13.575 1.00 59.19 161 MET A N 1
ATOM 1270 C CA . MET A 1 161 ? 0.619 3.744 13.711 1.00 59.19 161 MET A CA 1
ATOM 1271 C C . MET A 1 161 ? 0.802 5.251 13.467 1.00 59.19 161 MET A C 1
ATOM 1273 O O . MET A 1 161 ? 1.898 5.763 13.683 1.00 59.19 161 MET A O 1
ATOM 1277 N N . SER A 1 162 ? -0.247 5.969 13.053 1.00 59.19 162 SER A N 1
ATOM 1278 C CA . SER A 1 162 ? -0.135 7.364 12.594 1.00 59.19 162 SER A CA 1
ATOM 1279 C C . SER A 1 162 ? 0.172 8.383 13.700 1.00 59.19 162 SER A C 1
ATOM 1281 O O . SER A 1 162 ? 1.063 9.208 13.528 1.00 59.19 162 SER A O 1
ATOM 1283 N N . LYS A 1 163 ? -0.524 8.315 14.844 1.00 57.38 163 LYS A N 1
ATOM 1284 C CA . LYS A 1 163 ? -0.228 9.120 16.053 1.00 57.38 163 LYS A CA 1
ATOM 1285 C C . LYS A 1 163 ? 0.389 8.284 17.174 1.00 57.38 163 LYS A C 1
ATOM 1287 O O . LYS A 1 163 ? 1.401 8.654 17.748 1.00 57.38 163 LYS A O 1
ATOM 1292 N N . PHE A 1 164 ? -0.160 7.092 17.390 1.00 59.62 164 PHE A N 1
ATOM 1293 C CA . PHE A 1 164 ? 0.279 6.146 18.421 1.00 59.62 164 PHE A CA 1
ATOM 1294 C C . PHE A 1 164 ? 1.744 5.691 18.263 1.00 59.62 164 PHE A C 1
ATOM 1296 O O . PHE A 1 164 ? 2.371 5.269 19.228 1.00 59.62 164 PHE A O 1
ATOM 1303 N N . GLY A 1 165 ? 2.309 5.770 17.051 1.00 57.28 165 GLY A N 1
ATOM 1304 C CA . GLY A 1 165 ? 3.718 5.457 16.818 1.00 57.28 165 GLY A CA 1
ATOM 1305 C C . GLY A 1 165 ? 4.680 6.408 17.543 1.00 57.28 165 GLY A C 1
ATOM 1306 O O . GLY A 1 165 ? 5.724 5.957 18.011 1.00 57.28 165 GLY A O 1
ATOM 1307 N N . ASP A 1 166 ? 4.333 7.695 17.674 1.00 58.50 166 ASP A N 1
ATOM 1308 C CA . ASP A 1 166 ? 5.175 8.666 18.393 1.00 58.50 166 ASP A CA 1
ATOM 1309 C C . ASP A 1 166 ? 5.224 8.346 19.887 1.00 58.50 166 ASP A C 1
ATOM 1311 O O . ASP A 1 166 ? 6.311 8.251 20.455 1.00 58.50 166 ASP A O 1
ATOM 1315 N N . ALA A 1 167 ? 4.064 8.059 20.476 1.00 57.66 167 ALA A N 1
ATOM 1316 C CA . ALA A 1 167 ? 3.902 7.591 21.850 1.00 57.66 167 ALA A CA 1
ATOM 1317 C C . ALA A 1 167 ? 4.784 6.368 22.161 1.00 57.66 167 ALA A C 1
ATOM 1319 O O . ALA A 1 167 ? 5.566 6.356 23.110 1.00 57.66 167 ALA A O 1
ATOM 1320 N N . LEU A 1 168 ? 4.714 5.344 21.301 1.00 56.62 168 LEU A N 1
ATOM 1321 C CA . LEU A 1 168 ? 5.482 4.105 21.463 1.00 56.62 168 LEU A CA 1
ATOM 1322 C C . LEU A 1 168 ? 6.999 4.325 21.407 1.00 56.62 168 LEU A C 1
ATOM 1324 O O . LEU A 1 168 ? 7.748 3.583 22.047 1.00 56.62 168 LEU A O 1
ATOM 1328 N N . LYS A 1 169 ? 7.462 5.316 20.634 1.00 56.09 169 LYS A N 1
ATOM 1329 C CA . LYS A 1 169 ? 8.881 5.689 20.568 1.00 56.09 169 LYS A CA 1
ATOM 1330 C C . LYS A 1 169 ? 9.316 6.503 21.783 1.00 56.09 169 LYS A C 1
ATOM 1332 O O . LYS A 1 169 ? 10.381 6.213 22.322 1.00 56.09 169 LYS A O 1
ATOM 1337 N N . GLN A 1 170 ? 8.515 7.482 22.212 1.00 56.91 170 GLN A N 1
ATOM 1338 C CA . GLN A 1 170 ? 8.821 8.317 23.380 1.00 56.91 170 GLN A CA 1
ATOM 1339 C C . GLN A 1 170 ? 8.979 7.483 24.652 1.00 56.91 170 GLN A C 1
ATOM 1341 O O . GLN A 1 170 ? 9.872 7.756 25.447 1.00 56.91 170 GLN A O 1
ATOM 1346 N N . ASN A 1 171 ? 8.196 6.413 24.788 1.00 49.31 171 ASN A N 1
ATOM 1347 C CA . ASN A 1 171 ? 8.268 5.539 25.954 1.00 49.31 171 ASN A CA 1
ATOM 1348 C C . ASN A 1 171 ? 9.149 4.286 25.741 1.00 49.31 171 ASN A C 1
ATOM 1350 O O . ASN A 1 171 ? 9.044 3.312 26.479 1.00 49.31 171 ASN A O 1
ATOM 1354 N N . HIS A 1 172 ? 10.031 4.287 24.732 1.00 53.34 172 HIS A N 1
ATOM 1355 C CA . HIS A 1 172 ? 11.026 3.233 24.469 1.00 53.34 172 HIS A CA 1
ATOM 1356 C C . HIS A 1 172 ? 10.488 1.811 24.188 1.00 53.34 172 HIS A C 1
ATOM 1358 O O . HIS A 1 172 ? 11.265 0.855 24.185 1.00 53.34 172 HIS A O 1
ATOM 1364 N N . TYR A 1 173 ? 9.200 1.632 23.873 1.00 45.69 173 TYR A N 1
ATOM 1365 C CA . TYR A 1 173 ? 8.635 0.302 23.583 1.00 45.69 173 TYR A CA 1
ATOM 1366 C C . TYR A 1 173 ? 9.049 -0.254 22.217 1.00 45.69 173 TYR A C 1
ATOM 1368 O O . TYR A 1 173 ? 8.977 -1.462 21.993 1.00 45.69 173 TYR A O 1
ATOM 1376 N N . THR A 1 174 ? 9.489 0.603 21.290 1.00 46.50 174 THR A N 1
ATOM 1377 C CA . THR A 1 174 ? 10.039 0.172 19.998 1.00 46.50 174 THR A CA 1
ATOM 1378 C C . THR A 1 174 ? 11.182 1.082 19.551 1.00 46.50 174 THR A C 1
ATOM 1380 O O . THR A 1 174 ? 11.001 2.294 19.445 1.00 46.50 174 THR A O 1
ATOM 1383 N N . THR A 1 175 ? 12.335 0.509 19.204 1.00 40.97 175 THR A N 1
ATOM 1384 C CA . THR A 1 175 ? 13.478 1.237 18.619 1.00 40.97 175 THR A CA 1
ATOM 1385 C C . THR A 1 175 ? 13.276 1.569 17.136 1.00 40.97 175 THR A C 1
ATOM 1387 O O . THR A 1 175 ? 13.865 2.517 16.622 1.00 40.97 175 THR A O 1
ATOM 1390 N N . THR A 1 176 ? 12.426 0.830 16.415 1.00 50.19 176 THR A N 1
ATOM 1391 C CA . THR A 1 176 ? 12.116 1.068 14.992 1.00 50.19 176 THR A CA 1
ATOM 1392 C C . THR A 1 176 ? 10.683 0.616 14.680 1.00 50.19 176 THR A C 1
ATOM 1394 O O . THR A 1 176 ? 10.310 -0.518 14.969 1.00 50.19 176 THR A O 1
ATOM 1397 N N . LEU A 1 177 ? 9.856 1.507 14.119 1.00 60.72 177 LEU A N 1
ATOM 1398 C CA . LEU A 1 177 ? 8.421 1.270 13.880 1.00 60.72 177 LEU A CA 1
ATOM 1399 C C . LEU A 1 177 ? 8.157 0.589 12.530 1.00 60.72 177 LEU A C 1
ATOM 1401 O O . LEU A 1 177 ? 7.819 1.261 11.568 1.00 60.72 177 LEU A O 1
ATOM 1405 N N . GLY A 1 178 ? 8.291 -0.731 12.421 1.00 66.44 178 GLY A N 1
ATOM 1406 C CA . GLY A 1 178 ? 8.033 -1.453 11.164 1.00 66.44 178 GLY A CA 1
ATOM 1407 C C . GLY A 1 178 ? 9.300 -2.028 10.532 1.00 66.44 178 GLY A C 1
ATOM 1408 O O . GLY A 1 178 ? 10.273 -2.289 11.232 1.00 66.44 178 GLY A O 1
ATOM 1409 N N . ASN A 1 179 ? 9.280 -2.293 9.221 1.00 78.75 179 ASN A N 1
ATOM 1410 C CA . ASN A 1 179 ? 10.428 -2.896 8.535 1.00 78.75 179 ASN A CA 1
ATOM 1411 C C . ASN A 1 179 ? 11.447 -1.802 8.150 1.00 78.75 179 ASN A C 1
ATOM 1413 O O . ASN A 1 179 ? 11.113 -0.973 7.301 1.00 78.75 179 ASN A O 1
ATOM 1417 N N . PRO A 1 180 ? 12.674 -1.799 8.709 1.00 83.00 180 PRO A N 1
ATOM 1418 C CA . PRO A 1 180 ? 13.670 -0.757 8.446 1.00 83.00 180 PRO A CA 1
ATOM 1419 C C . PRO A 1 180 ? 14.081 -0.662 6.972 1.00 83.00 180 PRO A C 1
ATOM 1421 O O . PRO A 1 180 ? 14.513 0.397 6.532 1.00 83.00 180 PRO A O 1
ATOM 1424 N N . TYR A 1 181 ? 13.920 -1.731 6.185 1.00 88.94 181 TYR A N 1
ATOM 1425 C CA . TYR A 1 181 ? 14.244 -1.726 4.754 1.00 88.94 181 TYR A CA 1
ATOM 1426 C C . TYR A 1 181 ? 13.245 -0.931 3.903 1.00 88.94 181 TYR A C 1
ATOM 1428 O O . TYR A 1 181 ? 13.565 -0.563 2.771 1.00 88.94 181 TYR A O 1
ATOM 1436 N N . LEU A 1 182 ? 12.052 -0.666 4.447 1.00 89.62 182 LEU A N 1
ATOM 1437 C CA . LEU A 1 182 ? 11.000 0.131 3.810 1.00 89.62 182 LEU A CA 1
ATOM 1438 C C . LEU A 1 182 ? 10.994 1.585 4.299 1.00 89.62 182 LEU A C 1
ATOM 1440 O O . LEU A 1 182 ? 10.177 2.375 3.840 1.00 89.62 182 LEU A O 1
ATOM 1444 N N . MET A 1 183 ? 11.873 1.933 5.241 1.00 88.38 183 MET A N 1
ATOM 1445 C CA . MET A 1 183 ? 11.941 3.273 5.811 1.00 88.38 183 MET A CA 1
ATOM 1446 C C . MET A 1 183 ? 12.965 4.135 5.089 1.00 88.38 183 MET A C 1
ATOM 1448 O O . MET A 1 183 ? 14.051 3.645 4.765 1.00 88.38 183 MET A O 1
ATOM 1452 N N . PRO A 1 184 ? 12.670 5.430 4.912 1.00 90.19 184 PRO A N 1
ATOM 1453 C CA . PRO A 1 184 ? 13.658 6.361 4.414 1.00 90.19 184 PRO A CA 1
ATOM 1454 C C . PRO A 1 184 ? 14.735 6.642 5.480 1.00 90.19 184 PRO A C 1
ATOM 1456 O O . PRO A 1 184 ? 14.490 6.471 6.682 1.00 90.19 184 PRO A O 1
ATOM 1459 N N . PRO A 1 185 ? 15.933 7.096 5.077 1.00 86.75 185 PRO A N 1
ATOM 1460 C CA . PRO A 1 185 ? 17.053 7.308 5.991 1.00 86.75 185 PRO A CA 1
ATOM 1461 C C . PRO A 1 185 ? 16.749 8.321 7.104 1.00 86.75 185 PRO A C 1
ATOM 1463 O O . PRO A 1 185 ? 17.177 8.105 8.238 1.00 86.75 185 PRO A O 1
ATOM 1466 N N . GLU A 1 186 ? 15.973 9.373 6.830 1.00 86.38 186 GLU A N 1
ATOM 1467 C CA . GLU A 1 186 ? 15.580 10.376 7.829 1.00 86.38 186 GLU A CA 1
ATOM 1468 C C . GLU A 1 186 ? 14.625 9.839 8.906 1.00 86.38 186 GLU A C 1
ATOM 1470 O O . GLU A 1 186 ? 14.519 10.431 9.973 1.00 86.38 186 GLU A O 1
ATOM 1475 N N . ALA A 1 187 ? 13.968 8.694 8.686 1.00 83.31 187 ALA A N 1
ATOM 1476 C CA . ALA A 1 187 ? 13.137 8.043 9.703 1.00 83.31 187 ALA A CA 1
ATOM 1477 C C . ALA A 1 187 ? 13.950 7.180 10.688 1.00 83.31 187 ALA A C 1
ATOM 1479 O O . ALA A 1 187 ? 13.421 6.741 11.717 1.00 83.31 187 ALA A O 1
ATOM 1480 N N . LEU A 1 188 ? 15.222 6.920 10.362 1.00 81.19 188 LEU A N 1
ATOM 1481 C CA . LEU A 1 188 ? 16.135 6.051 11.111 1.00 81.19 188 LEU A CA 1
ATOM 1482 C C . LEU A 1 188 ? 17.130 6.833 11.986 1.00 81.19 188 LEU A C 1
ATOM 1484 O O . LEU A 1 188 ? 17.928 6.218 12.692 1.00 81.19 188 LEU A O 1
ATOM 1488 N N . VAL A 1 189 ? 17.111 8.168 11.935 1.00 80.25 189 VAL A N 1
ATOM 1489 C CA . VAL A 1 189 ? 17.962 9.025 12.778 1.00 80.25 189 VAL A CA 1
ATOM 1490 C C . VAL A 1 189 ? 17.394 9.161 14.194 1.00 80.25 189 VAL A C 1
ATOM 1492 O O . VAL A 1 189 ? 16.241 8.818 14.459 1.00 80.25 189 VAL A O 1
ATOM 1495 N N . HIS A 1 190 ? 18.203 9.680 15.119 1.00 70.94 190 HIS A N 1
ATOM 1496 C CA . HIS A 1 190 ? 17.737 10.009 16.463 1.00 70.94 190 HIS A CA 1
ATOM 1497 C C . HIS A 1 190 ? 16.733 11.175 16.408 1.00 70.94 190 HIS A C 1
ATOM 1499 O O . HIS A 1 190 ? 17.045 12.223 15.850 1.00 70.94 190 HIS A O 1
ATOM 1505 N N . ASN A 1 191 ? 15.552 10.994 17.009 1.00 68.94 191 ASN A N 1
ATOM 1506 C CA . ASN A 1 191 ? 14.434 11.949 17.006 1.00 68.94 191 ASN A CA 1
ATOM 1507 C C . ASN A 1 191 ? 13.982 12.396 15.590 1.00 68.94 191 ASN A C 1
ATOM 1509 O O . ASN A 1 191 ? 14.124 13.566 15.231 1.00 68.94 191 ASN A O 1
ATOM 1513 N N . PRO A 1 192 ? 13.472 11.466 14.762 1.00 74.19 192 PRO A N 1
ATOM 1514 C CA . PRO A 1 192 ? 13.096 11.757 13.382 1.00 74.19 192 PRO A CA 1
ATOM 1515 C C . PRO A 1 192 ? 11.886 12.697 13.306 1.00 74.19 192 PRO A C 1
ATOM 1517 O O . PRO A 1 192 ? 10.934 12.569 14.076 1.00 74.19 192 PRO A O 1
ATOM 1520 N N . VAL A 1 193 ? 11.892 13.596 12.321 1.00 72.31 193 VAL A N 1
ATOM 1521 C CA . VAL A 1 193 ? 10.722 14.409 11.969 1.00 72.31 193 VAL A CA 1
ATOM 1522 C C . VAL A 1 193 ? 9.979 13.705 10.846 1.00 72.31 193 VAL A C 1
ATOM 1524 O O . VAL A 1 193 ? 10.512 13.533 9.751 1.00 72.31 193 VAL A O 1
ATOM 1527 N N . TYR A 1 194 ? 8.747 13.284 11.118 1.00 76.75 194 TYR A N 1
ATOM 1528 C CA . TYR A 1 194 ? 7.923 12.621 10.117 1.00 76.75 194 TYR A CA 1
ATOM 1529 C C . TYR A 1 194 ? 7.094 13.625 9.336 1.00 76.75 194 TYR A C 1
ATOM 1531 O O . TYR A 1 194 ? 6.401 14.462 9.911 1.00 76.75 194 TYR A O 1
ATOM 1539 N N . ASN A 1 195 ? 7.101 13.456 8.023 1.00 86.19 195 ASN A N 1
ATOM 1540 C CA . ASN A 1 195 ? 6.175 14.086 7.101 1.00 86.19 195 ASN A CA 1
ATOM 1541 C C . ASN A 1 195 ? 5.598 13.022 6.150 1.00 86.19 195 ASN A C 1
ATOM 1543 O O . ASN A 1 195 ? 5.948 11.839 6.201 1.00 86.19 195 ASN A O 1
ATOM 1547 N N . GLU A 1 196 ? 4.709 13.450 5.267 1.00 91.62 196 GLU A N 1
ATOM 1548 C CA . GLU A 1 196 ? 4.087 12.638 4.225 1.00 91.62 196 GLU A CA 1
ATOM 1549 C C . GLU A 1 196 ? 5.098 11.940 3.298 1.00 91.62 196 GLU A C 1
ATOM 1551 O O . GLU A 1 196 ? 4.821 10.860 2.769 1.00 91.62 196 GLU A O 1
ATOM 1556 N N . LYS A 1 197 ? 6.313 12.489 3.154 1.00 94.81 197 LYS A N 1
ATOM 1557 C CA . LYS A 1 197 ? 7.374 11.935 2.296 1.00 94.81 197 LYS A CA 1
ATOM 1558 C C . LYS A 1 197 ? 7.924 10.603 2.791 1.00 94.81 197 LYS A C 1
ATOM 1560 O O . LYS A 1 197 ? 8.542 9.876 2.008 1.00 94.81 197 LYS A O 1
ATOM 1565 N N . LEU A 1 198 ? 7.675 10.248 4.051 1.00 92.38 198 LEU A N 1
ATOM 1566 C CA . LEU A 1 198 ? 7.977 8.918 4.570 1.00 92.38 198 LEU A CA 1
ATOM 1567 C C . LEU A 1 198 ? 7.090 7.848 3.926 1.00 92.38 198 LEU A C 1
ATOM 1569 O O . LEU A 1 198 ? 7.584 6.790 3.519 1.00 92.38 198 LEU A O 1
ATOM 1573 N N . ASP A 1 199 ? 5.795 8.133 3.791 1.00 94.44 199 ASP A N 1
ATOM 1574 C CA . ASP A 1 199 ? 4.865 7.220 3.128 1.00 94.44 199 ASP A CA 1
ATOM 1575 C C . ASP A 1 199 ? 5.185 7.108 1.637 1.00 94.44 199 ASP A C 1
ATOM 1577 O O . ASP A 1 199 ? 5.114 6.011 1.090 1.00 94.44 199 ASP A O 1
ATOM 1581 N N . VAL A 1 200 ? 5.613 8.207 1.002 1.00 97.81 200 VAL A N 1
ATOM 1582 C CA . VAL A 1 200 ? 6.061 8.212 -0.401 1.00 97.81 200 VAL A CA 1
ATOM 1583 C C . VAL A 1 200 ? 7.265 7.290 -0.604 1.00 97.81 200 VAL A C 1
ATOM 1585 O O . VAL A 1 200 ? 7.258 6.459 -1.510 1.00 97.81 200 VAL A O 1
ATOM 1588 N N . PHE A 1 201 ? 8.271 7.350 0.271 1.00 97.25 201 PHE A N 1
ATOM 1589 C CA . PHE A 1 201 ? 9.414 6.435 0.189 1.00 97.25 201 PHE A CA 1
ATOM 1590 C C . PHE A 1 201 ? 8.997 4.969 0.357 1.00 97.25 201 PHE A C 1
ATOM 1592 O O . PHE A 1 201 ? 9.408 4.086 -0.403 1.00 97.25 201 PHE A O 1
ATOM 1599 N N . SER A 1 202 ? 8.125 4.711 1.334 1.00 96.12 202 SER A N 1
ATOM 1600 C CA . SER A 1 202 ? 7.583 3.374 1.591 1.00 96.12 202 SER A CA 1
ATOM 1601 C C . SER A 1 202 ? 6.748 2.864 0.403 1.00 96.12 202 SER A C 1
ATOM 1603 O O . SER A 1 202 ? 6.793 1.678 0.076 1.00 96.12 202 SER A O 1
ATOM 1605 N N . PHE A 1 203 ? 6.031 3.757 -0.287 1.00 98.06 203 PHE A N 1
ATOM 1606 C CA . PHE A 1 203 ? 5.309 3.479 -1.530 1.00 98.06 203 PHE A CA 1
ATOM 1607 C C . PHE A 1 203 ? 6.266 3.126 -2.678 1.00 98.06 203 PHE A C 1
ATOM 1609 O O . PHE A 1 203 ? 6.029 2.145 -3.380 1.00 98.06 203 PHE A O 1
ATOM 1616 N N . GLY A 1 204 ? 7.394 3.830 -2.817 1.00 98.06 204 GLY A N 1
ATOM 1617 C CA . GLY A 1 204 ? 8.461 3.465 -3.759 1.00 98.06 204 GLY A CA 1
ATOM 1618 C C . GLY A 1 204 ? 8.998 2.052 -3.516 1.00 98.06 204 GLY A C 1
ATOM 1619 O O . GLY A 1 204 ? 9.075 1.235 -4.436 1.00 98.06 204 GLY A O 1
ATOM 1620 N N . CYS A 1 205 ? 9.270 1.711 -2.253 1.00 97.62 205 CYS A N 1
ATOM 1621 C CA . CYS A 1 205 ? 9.643 0.348 -1.870 1.00 97.62 205 CYS A CA 1
ATOM 1622 C C . CYS A 1 205 ? 8.534 -0.675 -2.177 1.00 97.62 205 CYS A C 1
ATOM 1624 O O . CYS A 1 205 ? 8.832 -1.807 -2.561 1.00 97.62 205 CYS A O 1
ATOM 1626 N N . LEU A 1 206 ? 7.260 -0.297 -2.023 1.00 97.62 206 LEU A N 1
ATOM 1627 C CA . LEU A 1 206 ? 6.118 -1.153 -2.345 1.00 97.62 206 LEU A CA 1
ATOM 1628 C C . LEU A 1 206 ? 6.007 -1.427 -3.851 1.00 97.62 206 LEU A C 1
ATOM 1630 O O . LEU A 1 206 ? 5.758 -2.575 -4.218 1.00 97.62 206 LEU A O 1
ATOM 1634 N N . ILE A 1 207 ? 6.259 -0.432 -4.711 1.00 97.69 207 ILE A N 1
ATOM 1635 C CA . ILE A 1 207 ? 6.355 -0.644 -6.165 1.00 97.69 207 ILE A CA 1
ATOM 1636 C C . ILE A 1 207 ? 7.427 -1.697 -6.453 1.00 97.69 207 ILE A C 1
ATOM 1638 O O . ILE A 1 207 ? 7.144 -2.708 -7.094 1.00 97.69 207 ILE A O 1
ATOM 1642 N N . LEU A 1 208 ? 8.639 -1.517 -5.920 1.00 97.25 208 LEU A N 1
ATOM 1643 C CA . LEU A 1 208 ? 9.729 -2.472 -6.133 1.00 97.25 208 LEU A CA 1
ATOM 1644 C C . LEU A 1 208 ? 9.384 -3.874 -5.617 1.00 97.25 208 LEU A C 1
ATOM 1646 O O . LEU A 1 208 ? 9.709 -4.866 -6.270 1.00 97.25 208 LEU A O 1
ATOM 1650 N N . HIS A 1 209 ? 8.679 -3.972 -4.489 1.00 96.19 209 HIS A N 1
ATOM 1651 C CA . HIS A 1 209 ? 8.194 -5.241 -3.957 1.00 96.19 209 HIS A CA 1
ATOM 1652 C C . HIS A 1 209 ? 7.178 -5.906 -4.903 1.00 96.19 209 HIS A C 1
ATOM 1654 O O . HIS A 1 209 ? 7.276 -7.103 -5.158 1.00 96.19 209 HIS A O 1
ATOM 1660 N N . MET A 1 210 ? 6.249 -5.148 -5.493 1.00 95.00 210 MET A N 1
ATOM 1661 C CA . MET A 1 210 ? 5.297 -5.670 -6.484 1.00 95.00 210 MET A CA 1
ATOM 1662 C C . MET A 1 210 ? 5.963 -6.105 -7.798 1.00 95.00 210 MET A C 1
ATOM 1664 O O . MET A 1 210 ? 5.488 -7.031 -8.464 1.00 95.00 210 MET A O 1
ATOM 1668 N N . LEU A 1 211 ? 7.044 -5.439 -8.208 1.00 93.75 211 LEU A N 1
ATOM 1669 C CA . LEU A 1 211 ? 7.767 -5.770 -9.436 1.00 93.75 211 LEU A CA 1
ATOM 1670 C C . LEU A 1 211 ? 8.667 -6.994 -9.257 1.00 93.75 211 LEU A C 1
ATOM 1672 O O . LEU A 1 211 ? 8.589 -7.938 -10.040 1.00 93.75 211 LEU A O 1
ATOM 1676 N N . THR A 1 212 ? 9.476 -7.005 -8.201 1.00 93.31 212 THR A N 1
ATOM 1677 C CA . THR A 1 212 ? 10.465 -8.065 -7.936 1.00 93.31 212 THR A CA 1
ATOM 1678 C C . THR A 1 212 ? 9.890 -9.267 -7.191 1.00 93.31 212 THR A C 1
ATOM 1680 O O . THR A 1 212 ? 10.533 -10.316 -7.121 1.00 93.31 212 THR A O 1
ATOM 1683 N N . ARG A 1 213 ? 8.686 -9.120 -6.619 1.00 92.81 213 ARG A N 1
ATOM 1684 C CA . ARG A 1 213 ? 8.015 -10.097 -5.747 1.00 92.81 213 ARG A CA 1
ATOM 1685 C C . ARG A 1 213 ? 8.814 -10.465 -4.494 1.00 92.81 213 ARG A C 1
ATOM 1687 O O . ARG A 1 213 ? 8.594 -11.516 -3.899 1.00 92.81 213 ARG A O 1
ATOM 1694 N N . LYS A 1 214 ? 9.765 -9.612 -4.103 1.00 92.38 214 LYS A N 1
ATOM 1695 C CA . LYS A 1 214 ? 10.596 -9.760 -2.907 1.00 92.38 214 LYS A CA 1
ATOM 1696 C C . LYS A 1 214 ? 10.794 -8.400 -2.251 1.00 92.38 214 LYS A C 1
ATOM 1698 O O . LYS A 1 214 ? 10.867 -7.377 -2.925 1.00 92.38 214 LYS A O 1
ATOM 1703 N N . ILE A 1 215 ? 10.919 -8.383 -0.929 1.00 92.31 215 ILE A N 1
ATOM 1704 C CA . ILE A 1 215 ? 11.404 -7.188 -0.236 1.00 92.31 215 ILE A CA 1
ATOM 1705 C C . ILE A 1 215 ? 12.894 -7.054 -0.545 1.00 92.31 215 ILE A C 1
ATOM 1707 O O . ILE A 1 215 ? 13.666 -7.982 -0.302 1.00 92.31 215 ILE A O 1
ATOM 1711 N N . ILE A 1 216 ? 13.292 -5.903 -1.083 1.00 93.75 216 ILE A N 1
ATOM 1712 C CA . ILE A 1 216 ? 14.693 -5.635 -1.401 1.00 93.75 216 ILE A CA 1
ATOM 1713 C C . ILE A 1 216 ? 15.414 -5.204 -0.130 1.00 93.75 216 ILE A C 1
ATOM 1715 O O . ILE A 1 216 ? 15.039 -4.219 0.508 1.00 93.75 216 ILE A O 1
ATOM 1719 N N . VAL A 1 217 ? 16.468 -5.938 0.212 1.00 93.81 217 VAL A N 1
ATOM 1720 C CA . VAL A 1 217 ? 17.396 -5.555 1.274 1.00 93.81 217 VAL A CA 1
ATOM 1721 C C . VAL A 1 217 ? 18.426 -4.603 0.662 1.00 93.81 217 VAL A C 1
ATOM 1723 O O . VAL A 1 217 ? 19.129 -5.011 -0.264 1.00 93.81 217 VAL A O 1
ATOM 1726 N N . 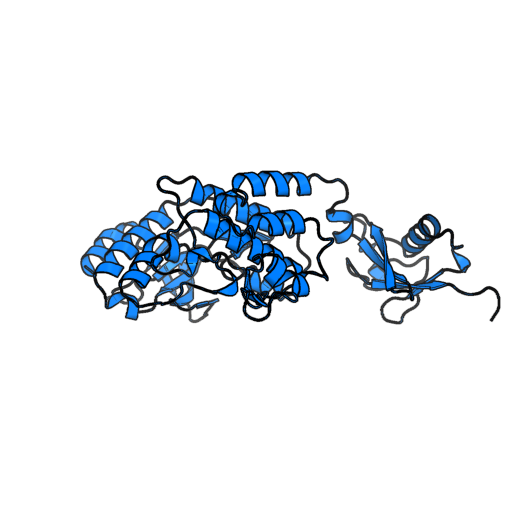PRO A 1 218 ? 18.504 -3.339 1.112 1.00 93.19 218 PRO A N 1
ATOM 1727 C CA . PRO A 1 218 ? 19.470 -2.396 0.572 1.00 93.19 218 PRO A CA 1
ATOM 1728 C C . PRO A 1 218 ? 20.893 -2.770 1.007 1.00 93.19 218 PRO A C 1
ATOM 1730 O O . PRO A 1 218 ? 21.097 -3.220 2.136 1.00 93.19 218 PRO A O 1
ATOM 1733 N N . THR A 1 219 ? 21.876 -2.543 0.136 1.00 93.81 219 THR A N 1
ATOM 1734 C CA . THR A 1 219 ? 23.304 -2.708 0.454 1.00 93.81 219 THR A CA 1
ATOM 1735 C C . THR A 1 219 ? 23.781 -1.664 1.468 1.00 93.81 219 THR A C 1
ATOM 1737 O O . THR A 1 219 ? 22.997 -0.848 1.964 1.00 93.81 219 THR A O 1
ATOM 1740 N N . GLU A 1 220 ? 25.073 -1.663 1.791 1.00 90.50 220 GLU A N 1
ATOM 1741 C CA . GLU A 1 220 ? 25.670 -0.678 2.696 1.00 90.50 220 GLU A CA 1
ATOM 1742 C C . GLU A 1 220 ? 25.388 0.771 2.273 1.00 90.50 220 GLU A C 1
ATOM 1744 O O . GLU A 1 220 ? 25.213 1.078 1.094 1.00 90.50 220 GLU A O 1
ATOM 1749 N N . LYS A 1 221 ? 25.298 1.671 3.259 1.00 88.69 221 LYS A N 1
ATOM 1750 C CA . LYS A 1 221 ? 25.021 3.105 3.031 1.00 88.69 221 LYS A CA 1
ATOM 1751 C C . LYS A 1 221 ? 26.212 3.860 2.448 1.00 88.69 221 LYS A C 1
ATOM 1753 O O . LYS A 1 221 ? 26.043 4.949 1.905 1.00 88.69 221 LYS A O 1
ATOM 1758 N N . TYR A 1 222 ? 27.402 3.301 2.616 1.00 90.88 222 TYR A N 1
ATOM 1759 C CA . TYR A 1 222 ? 28.659 3.922 2.255 1.00 90.88 222 TYR A CA 1
ATOM 1760 C C . TYR A 1 222 ? 29.553 2.899 1.572 1.00 90.88 222 TYR A C 1
ATOM 1762 O O . TYR A 1 222 ? 29.621 1.751 2.010 1.00 90.88 222 TYR A O 1
ATOM 1770 N N . GLU A 1 223 ? 30.271 3.332 0.546 1.00 90.38 223 GLU A N 1
ATOM 1771 C CA . GLU A 1 223 ? 31.320 2.543 -0.097 1.00 90.38 223 GLU A CA 1
ATOM 1772 C C . GLU A 1 223 ? 32.656 3.292 -0.063 1.00 90.38 223 GLU A C 1
ATOM 1774 O O . GLU A 1 223 ? 32.672 4.531 -0.055 1.00 90.38 223 GLU A O 1
ATOM 1779 N N . PRO A 1 224 ? 33.786 2.568 0.009 1.00 89.69 224 PRO A N 1
ATOM 1780 C CA . PRO A 1 224 ? 35.100 3.188 -0.020 1.00 89.69 224 PRO A CA 1
ATOM 1781 C C . PRO A 1 224 ? 35.358 3.804 -1.396 1.00 89.69 224 PRO A C 1
ATOM 1783 O O . PRO A 1 224 ? 35.082 3.193 -2.429 1.00 89.69 224 PRO A O 1
ATOM 1786 N N . LYS A 1 225 ? 35.941 5.004 -1.425 1.00 86.75 225 LYS A N 1
ATOM 1787 C CA . LYS A 1 225 ? 36.361 5.625 -2.682 1.00 86.75 225 LYS A CA 1
ATOM 1788 C C . LYS A 1 225 ? 37.566 4.863 -3.244 1.00 86.75 225 LYS A C 1
ATOM 1790 O O . LYS A 1 225 ? 38.590 4.797 -2.564 1.00 86.75 225 LYS A O 1
ATOM 1795 N N . PRO A 1 226 ? 37.516 4.364 -4.496 1.00 82.06 226 PRO A N 1
ATOM 1796 C CA . PRO A 1 226 ? 38.632 3.611 -5.075 1.00 82.06 226 PRO A CA 1
ATOM 1797 C C . PRO A 1 226 ? 39.950 4.395 -5.112 1.00 82.06 226 PRO A C 1
ATOM 1799 O O . PRO A 1 226 ? 41.023 3.805 -5.069 1.00 82.06 226 PRO A O 1
ATOM 1802 N N . GLN A 1 227 ? 39.862 5.725 -5.204 1.00 85.62 227 GLN A N 1
ATOM 1803 C CA . GLN A 1 227 ? 41.007 6.626 -5.352 1.00 85.62 227 GLN A CA 1
ATOM 1804 C C . GLN A 1 227 ? 41.535 7.185 -4.017 1.00 85.62 227 GLN A C 1
ATOM 1806 O O . GLN A 1 227 ? 42.528 7.903 -4.034 1.00 85.62 227 GLN A O 1
ATOM 1811 N N . ASP A 1 228 ? 40.891 6.891 -2.879 1.00 86.31 228 ASP A N 1
ATOM 1812 C CA . ASP A 1 228 ? 41.254 7.464 -1.572 1.00 86.31 228 ASP A CA 1
ATOM 1813 C C . ASP A 1 228 ? 40.934 6.488 -0.415 1.00 86.31 228 ASP A C 1
ATOM 1815 O O . ASP A 1 228 ? 39.841 6.538 0.169 1.00 86.31 228 ASP A O 1
ATOM 1819 N N . PRO A 1 229 ? 41.855 5.550 -0.103 1.00 79.44 229 PRO A N 1
ATOM 1820 C CA . PRO A 1 229 ? 41.672 4.555 0.952 1.00 79.44 229 PRO A CA 1
ATOM 1821 C C . PRO A 1 229 ? 41.490 5.212 2.331 1.00 79.44 229 PRO A C 1
ATOM 1823 O O . PRO A 1 229 ? 42.433 5.735 2.916 1.00 79.44 229 PRO A O 1
ATOM 1826 N N . GLY A 1 230 ? 40.265 5.161 2.862 1.00 82.31 230 GLY A N 1
ATOM 1827 C CA . GLY A 1 230 ? 39.871 5.796 4.131 1.00 82.31 230 GLY A CA 1
ATOM 1828 C C . GLY A 1 230 ? 38.721 6.797 3.982 1.00 82.31 230 GLY A C 1
ATOM 1829 O O . GLY A 1 230 ? 38.048 7.111 4.963 1.00 82.31 230 GLY A O 1
ATOM 1830 N N . SER A 1 231 ? 38.442 7.239 2.754 1.00 89.81 231 SER A N 1
ATOM 1831 C CA . SER A 1 231 ? 37.304 8.094 2.418 1.00 89.81 231 SER A CA 1
ATOM 1832 C C . SER A 1 231 ? 36.133 7.262 1.909 1.00 89.81 231 SER A C 1
ATOM 1834 O O . SER A 1 231 ? 36.300 6.343 1.105 1.00 89.81 231 SER A O 1
ATOM 1836 N N . TYR A 1 232 ? 34.929 7.605 2.358 1.00 89.81 232 TYR A N 1
ATOM 1837 C CA . TYR A 1 232 ? 33.696 6.925 1.977 1.00 89.81 232 TYR A CA 1
ATOM 1838 C C . TYR A 1 232 ? 32.773 7.876 1.218 1.00 89.81 232 TYR A C 1
ATOM 1840 O O . TYR A 1 232 ? 32.733 9.080 1.483 1.00 89.81 232 TYR A O 1
ATOM 1848 N N . VAL A 1 233 ? 32.019 7.338 0.264 1.00 90.69 233 VAL A N 1
ATOM 1849 C CA . VAL A 1 233 ? 30.946 8.046 -0.438 1.00 90.69 233 VAL A CA 1
ATOM 1850 C C . VAL A 1 233 ? 29.606 7.434 -0.054 1.00 90.69 233 VAL A C 1
ATOM 1852 O O . VAL A 1 233 ? 29.483 6.218 0.076 1.00 90.69 233 VAL A O 1
ATOM 1855 N N . LYS A 1 234 ? 28.610 8.292 0.190 1.00 91.38 234 LYS A N 1
ATOM 1856 C CA . LYS A 1 234 ? 27.240 7.859 0.465 1.00 91.38 234 LYS A CA 1
ATOM 1857 C C . LYS A 1 234 ? 26.626 7.321 -0.828 1.00 91.38 234 LYS A C 1
ATOM 1859 O O . LYS A 1 234 ? 26.618 8.027 -1.832 1.00 91.38 234 LYS A O 1
ATOM 1864 N N . ILE A 1 235 ? 26.089 6.108 -0.773 1.00 93.44 235 ILE A N 1
ATOM 1865 C CA . ILE A 1 235 ? 25.346 5.496 -1.877 1.00 93.44 235 ILE A CA 1
ATOM 1866 C C . ILE A 1 235 ? 23.887 5.956 -1.783 1.00 93.44 235 ILE A C 1
ATOM 1868 O O . ILE A 1 235 ? 23.320 5.970 -0.685 1.00 93.44 235 ILE A O 1
ATOM 1872 N N . SER A 1 236 ? 23.285 6.330 -2.914 1.00 94.44 236 SER A N 1
ATOM 1873 C CA . SER A 1 236 ? 21.877 6.743 -2.960 1.00 94.44 236 SER A CA 1
ATOM 1874 C C . SER A 1 236 ? 20.936 5.598 -2.569 1.00 94.44 236 SER A C 1
ATOM 1876 O O . SER A 1 236 ? 21.252 4.419 -2.753 1.00 94.44 236 SER A O 1
ATOM 1878 N N . GLU A 1 237 ? 19.746 5.909 -2.056 1.00 94.62 237 GLU A N 1
ATOM 1879 C CA . GLU A 1 237 ? 18.772 4.870 -1.687 1.00 94.62 237 GLU A CA 1
ATOM 1880 C C . GLU A 1 237 ? 18.318 4.022 -2.887 1.00 94.62 237 GLU A C 1
ATOM 1882 O O . GLU A 1 237 ? 18.006 2.834 -2.718 1.00 94.62 237 GLU A O 1
ATOM 1887 N N . TRP A 1 238 ? 18.328 4.595 -4.093 1.00 95.25 238 TRP A N 1
ATOM 1888 C CA . TRP A 1 238 ? 18.102 3.863 -5.338 1.00 95.25 238 TRP A CA 1
ATOM 1889 C C . TRP A 1 238 ? 19.248 2.891 -5.644 1.00 95.25 238 TRP A C 1
ATOM 1891 O O . TRP A 1 238 ? 19.017 1.691 -5.823 1.00 95.25 238 TRP A O 1
ATOM 1901 N N . ASP A 1 239 ? 20.492 3.374 -5.634 1.00 94.44 239 ASP A N 1
ATOM 1902 C CA . ASP A 1 239 ? 21.668 2.575 -6.001 1.00 94.44 239 ASP A CA 1
ATOM 1903 C C . ASP A 1 239 ? 21.915 1.430 -5.017 1.00 94.44 239 ASP A C 1
ATOM 1905 O O . ASP A 1 239 ? 22.259 0.319 -5.430 1.00 94.44 239 ASP A O 1
ATOM 1909 N N . ARG A 1 240 ? 21.593 1.633 -3.731 1.00 94.81 240 ARG A N 1
ATOM 1910 C CA . ARG A 1 240 ? 21.613 0.574 -2.706 1.00 94.81 240 ARG A CA 1
ATOM 1911 C C . ARG A 1 240 ? 20.697 -0.612 -3.033 1.00 94.81 240 ARG A C 1
ATOM 1913 O O . ARG A 1 240 ? 20.815 -1.668 -2.415 1.00 94.81 240 ARG A O 1
ATOM 1920 N N . ARG A 1 241 ? 19.759 -0.451 -3.971 1.00 95.06 241 ARG A N 1
ATOM 1921 C CA . ARG A 1 241 ? 18.786 -1.469 -4.401 1.00 95.06 241 ARG A CA 1
ATOM 1922 C C . ARG A 1 241 ? 18.972 -1.893 -5.863 1.00 95.06 241 ARG A C 1
ATOM 1924 O O . ARG A 1 241 ? 18.386 -2.897 -6.273 1.00 95.06 241 ARG A O 1
ATOM 1931 N N . ALA A 1 242 ? 19.807 -1.198 -6.639 1.00 90.69 242 ALA A N 1
ATOM 1932 C CA . ALA A 1 242 ? 19.905 -1.341 -8.093 1.00 90.69 242 ALA A CA 1
ATOM 1933 C C . ALA A 1 242 ? 20.195 -2.777 -8.564 1.00 90.69 242 ALA A C 1
ATOM 1935 O O . ALA A 1 242 ? 19.601 -3.243 -9.537 1.00 90.69 242 ALA A O 1
ATOM 1936 N N . SER A 1 243 ? 21.053 -3.521 -7.856 1.00 89.69 243 SER A N 1
ATOM 1937 C CA . SER A 1 243 ? 21.399 -4.909 -8.206 1.00 89.69 243 SER A CA 1
ATOM 1938 C C . SER A 1 243 ? 20.185 -5.844 -8.234 1.00 89.69 243 SER A C 1
ATOM 1940 O O . SER A 1 243 ? 20.089 -6.696 -9.116 1.00 89.69 243 SER A O 1
ATOM 1942 N N . SER A 1 244 ? 19.240 -5.645 -7.311 1.00 91.25 244 SER A N 1
ATOM 1943 C CA . SER A 1 244 ? 18.021 -6.450 -7.183 1.00 91.25 244 SER A CA 1
ATOM 1944 C C . SER A 1 244 ? 16.925 -6.033 -8.169 1.00 91.25 244 SER A C 1
ATOM 1946 O O . SER A 1 244 ? 16.017 -6.815 -8.438 1.00 91.25 244 SER A O 1
ATOM 1948 N N . ILE A 1 245 ? 17.012 -4.816 -8.717 1.00 91.31 245 ILE A N 1
ATOM 1949 C CA . ILE A 1 245 ? 16.011 -4.222 -9.618 1.00 91.31 245 ILE A CA 1
ATOM 1950 C C . ILE A 1 245 ? 16.333 -4.505 -11.092 1.00 91.31 245 ILE A C 1
ATOM 1952 O O . ILE A 1 245 ? 15.429 -4.461 -11.919 1.00 91.31 245 ILE A O 1
ATOM 1956 N N . LYS A 1 246 ? 17.578 -4.876 -11.438 1.00 89.00 246 LYS A N 1
ATOM 1957 C CA . LYS A 1 246 ? 17.996 -5.188 -12.825 1.00 89.00 246 LYS A CA 1
ATOM 1958 C C . LYS A 1 246 ? 16.977 -6.003 -13.645 1.00 89.00 246 LYS A C 1
ATOM 1960 O O . LYS A 1 246 ? 16.747 -5.627 -14.789 1.00 89.00 246 LYS A O 1
ATOM 1965 N N . PRO A 1 247 ? 16.332 -7.066 -13.115 1.00 89.06 247 PRO A N 1
ATOM 1966 C CA . PRO A 1 247 ? 15.379 -7.865 -13.892 1.00 89.06 247 PRO A CA 1
ATOM 1967 C C . PRO A 1 247 ? 14.080 -7.143 -14.280 1.00 89.06 247 PRO A C 1
ATOM 1969 O O . PRO A 1 247 ? 13.319 -7.671 -15.085 1.00 89.06 247 PRO A O 1
ATOM 1972 N N . VAL A 1 248 ? 13.789 -5.993 -13.669 1.00 90.19 248 VAL A N 1
ATOM 1973 C CA . VAL A 1 248 ? 12.533 -5.246 -13.830 1.00 90.19 248 VAL A CA 1
ATOM 1974 C C . VAL A 1 248 ? 12.765 -3.791 -14.244 1.00 90.19 248 VAL A C 1
ATOM 1976 O O . VAL A 1 248 ? 11.835 -2.998 -14.179 1.00 90.19 248 VAL A O 1
ATOM 1979 N N . LEU A 1 249 ? 13.986 -3.427 -14.655 1.00 88.06 249 LEU A N 1
ATOM 1980 C CA . LEU A 1 249 ? 14.369 -2.036 -14.930 1.00 88.06 249 LEU A CA 1
ATOM 1981 C C . LEU A 1 249 ? 13.587 -1.404 -16.098 1.00 88.06 249 LEU A C 1
ATOM 1983 O O . LEU A 1 249 ? 13.379 -0.196 -16.101 1.00 88.06 249 LEU A O 1
ATOM 1987 N N . ASP A 1 250 ? 13.117 -2.225 -17.040 1.00 85.31 250 ASP A N 1
ATOM 1988 C CA . ASP A 1 250 ? 12.326 -1.786 -18.198 1.00 85.31 250 ASP A CA 1
ATOM 1989 C C . ASP A 1 250 ? 10.828 -1.587 -17.876 1.00 85.31 250 ASP A C 1
ATOM 1991 O O . ASP A 1 250 ? 10.042 -1.238 -18.758 1.00 85.31 250 ASP A O 1
ATOM 1995 N N . ASP A 1 251 ? 10.397 -1.842 -16.635 1.00 88.94 251 ASP A N 1
ATOM 1996 C CA . ASP A 1 251 ? 8.997 -1.687 -16.235 1.00 88.94 251 ASP A CA 1
ATOM 1997 C C . ASP A 1 251 ? 8.602 -0.202 -16.158 1.00 88.94 251 ASP A C 1
ATOM 1999 O O . ASP A 1 251 ? 9.332 0.647 -15.647 1.00 88.94 251 ASP A O 1
ATOM 2003 N N . ILE A 1 252 ? 7.402 0.118 -16.640 1.00 88.69 252 ILE A N 1
ATOM 2004 C CA . ILE A 1 252 ? 6.902 1.492 -16.752 1.00 88.69 252 ILE A CA 1
ATOM 2005 C C . ILE A 1 252 ? 6.734 2.202 -15.398 1.00 88.69 252 ILE A C 1
ATOM 2007 O O . ILE A 1 252 ? 6.670 3.430 -15.339 1.00 88.69 252 ILE A O 1
ATOM 2011 N N . LEU A 1 253 ? 6.671 1.442 -14.302 1.00 94.00 253 LEU A N 1
ATOM 2012 C CA . LEU A 1 253 ? 6.569 1.966 -12.941 1.00 94.00 253 LEU A CA 1
ATOM 2013 C C . LEU A 1 253 ? 7.933 2.316 -12.323 1.00 94.00 253 LEU A C 1
ATOM 2015 O O . LEU A 1 253 ? 7.973 2.960 -11.272 1.00 94.00 253 LEU A O 1
ATOM 2019 N N . ILE A 1 254 ? 9.048 1.935 -12.956 1.00 94.44 254 ILE A N 1
ATOM 2020 C CA . ILE A 1 254 ? 10.405 2.194 -12.451 1.00 94.44 254 ILE A CA 1
ATOM 2021 C C . ILE A 1 254 ? 10.696 3.684 -12.252 1.00 94.44 254 ILE A C 1
ATOM 2023 O O . ILE A 1 254 ? 11.176 4.026 -11.170 1.00 94.44 254 ILE A O 1
ATOM 2027 N N . PRO A 1 255 ? 10.359 4.596 -13.186 1.00 93.94 255 PRO A N 1
ATOM 2028 C CA . PRO A 1 255 ? 10.570 6.027 -12.968 1.00 93.94 255 PRO A CA 1
ATOM 2029 C C . PRO A 1 255 ? 9.817 6.572 -11.744 1.00 93.94 255 PRO A C 1
ATOM 2031 O O . PRO A 1 255 ? 10.337 7.425 -11.026 1.00 93.94 255 PRO A O 1
ATOM 2034 N N . VAL A 1 256 ? 8.617 6.046 -11.462 1.00 96.81 256 VAL A N 1
ATOM 2035 C CA . VAL A 1 256 ? 7.829 6.428 -10.277 1.00 96.81 256 VAL A CA 1
ATOM 2036 C C . VAL A 1 256 ? 8.519 5.942 -9.005 1.00 96.81 256 VAL A C 1
ATOM 2038 O O . VAL A 1 256 ? 8.695 6.719 -8.066 1.00 96.81 256 VAL A O 1
ATOM 2041 N N . ALA A 1 257 ? 8.948 4.675 -8.980 1.00 97.56 257 ALA A N 1
ATOM 2042 C CA . ALA A 1 257 ? 9.669 4.107 -7.843 1.00 97.56 257 ALA A CA 1
ATOM 2043 C C . ALA A 1 257 ? 10.975 4.861 -7.563 1.00 97.56 257 ALA A C 1
ATOM 2045 O O . ALA A 1 257 ? 11.261 5.166 -6.408 1.00 97.56 257 ALA A O 1
ATOM 2046 N N . MET A 1 258 ? 11.729 5.194 -8.613 1.00 96.06 258 MET A N 1
ATOM 2047 C CA . MET A 1 258 ? 12.989 5.927 -8.517 1.00 96.06 258 MET A CA 1
ATOM 2048 C C . MET A 1 258 ? 12.799 7.295 -7.867 1.00 96.06 258 MET A C 1
ATOM 2050 O O . MET A 1 258 ? 13.499 7.601 -6.907 1.00 96.06 258 MET A O 1
ATOM 2054 N N . ASN A 1 259 ? 11.804 8.077 -8.300 1.00 97.12 259 ASN A N 1
ATOM 2055 C CA . ASN A 1 259 ? 11.556 9.384 -7.692 1.00 97.12 259 ASN A CA 1
ATOM 2056 C C . ASN A 1 259 ? 11.045 9.272 -6.241 1.00 97.12 259 ASN A C 1
ATOM 2058 O O . ASN A 1 259 ? 11.427 10.055 -5.375 1.00 97.12 259 ASN A O 1
ATOM 2062 N N . CYS A 1 260 ? 10.235 8.253 -5.933 1.00 97.94 260 CYS A N 1
ATOM 2063 C CA . CYS A 1 260 ? 9.813 7.986 -4.554 1.00 97.94 260 CYS A CA 1
ATOM 2064 C C . CYS A 1 260 ? 10.995 7.663 -3.620 1.00 97.94 260 CYS A C 1
ATOM 2066 O O . CYS A 1 260 ? 10.913 7.920 -2.420 1.00 97.94 260 CYS A O 1
ATOM 2068 N N . LEU A 1 261 ? 12.076 7.096 -4.162 1.00 96.62 261 LEU A N 1
ATOM 2069 C CA . LEU A 1 261 ? 13.278 6.679 -3.438 1.00 96.62 261 LEU A CA 1
ATOM 2070 C C . LEU A 1 261 ? 14.382 7.749 -3.417 1.00 96.62 261 LEU A C 1
ATOM 2072 O O . LEU A 1 261 ? 15.490 7.442 -2.987 1.00 96.62 261 LEU A O 1
ATOM 2076 N N . GLU A 1 262 ? 14.101 8.988 -3.835 1.00 95.94 262 GLU A N 1
ATOM 2077 C CA . GLU A 1 262 ? 15.051 10.101 -3.716 1.00 95.94 262 GLU A CA 1
ATOM 2078 C C . GLU A 1 262 ? 15.527 10.278 -2.264 1.00 95.94 262 GLU A C 1
ATOM 2080 O O . GLU A 1 262 ? 14.736 10.268 -1.312 1.00 95.94 262 GLU A O 1
ATOM 2085 N N . ASP A 1 263 ? 16.836 10.462 -2.088 1.00 91.75 263 ASP A N 1
ATOM 2086 C CA . ASP A 1 263 ? 17.454 10.669 -0.777 1.00 91.75 263 ASP A CA 1
ATOM 2087 C C . ASP A 1 263 ? 16.926 11.928 -0.086 1.00 91.75 263 ASP A C 1
ATOM 2089 O O . ASP A 1 263 ? 16.677 11.909 1.119 1.00 91.75 263 ASP A O 1
ATOM 2093 N N . ASP A 1 264 ? 16.756 13.007 -0.852 1.00 91.44 264 ASP A N 1
ATOM 2094 C CA . ASP A 1 264 ? 16.181 14.264 -0.383 1.00 91.44 264 ASP A CA 1
ATOM 2095 C C . ASP A 1 264 ? 14.642 14.165 -0.378 1.00 91.44 264 ASP A C 1
ATOM 2097 O O . ASP A 1 264 ? 14.032 14.081 -1.452 1.00 91.44 264 ASP A O 1
ATOM 2101 N N . PRO A 1 265 ? 13.977 14.214 0.795 1.00 92.50 265 PRO A N 1
ATOM 2102 C CA . PRO A 1 265 ? 12.522 14.117 0.882 1.00 92.50 265 PRO A CA 1
ATOM 2103 C C . PRO A 1 265 ? 11.783 15.185 0.066 1.00 92.50 265 PRO A C 1
ATOM 2105 O O . PRO A 1 265 ? 10.673 14.929 -0.400 1.00 92.50 265 PRO A O 1
ATOM 2108 N N . PHE A 1 266 ? 12.384 16.364 -0.138 1.00 90.88 266 PHE A N 1
ATOM 2109 C CA . PHE A 1 266 ? 11.775 17.453 -0.907 1.00 90.88 266 PHE A CA 1
ATOM 2110 C C . PHE A 1 266 ? 11.785 17.203 -2.419 1.00 90.88 266 PHE A C 1
ATOM 2112 O O . PHE A 1 266 ? 11.015 17.833 -3.140 1.00 90.88 266 PHE A O 1
ATOM 2119 N N . ARG A 1 267 ? 12.624 16.276 -2.902 1.00 93.69 267 ARG A N 1
ATOM 2120 C CA . ARG A 1 267 ? 12.686 15.879 -4.319 1.00 93.69 267 ARG A CA 1
ATOM 2121 C C . ARG A 1 267 ? 11.755 14.730 -4.673 1.00 93.69 267 ARG A C 1
ATOM 2123 O O . ARG A 1 267 ? 11.482 14.530 -5.854 1.00 93.69 267 ARG A O 1
ATOM 2130 N N . ARG A 1 268 ? 11.269 13.993 -3.670 1.00 96.12 268 ARG A N 1
ATOM 2131 C CA . ARG A 1 268 ? 10.277 12.932 -3.866 1.00 96.12 268 ARG A CA 1
ATOM 2132 C C . ARG A 1 268 ? 8.959 13.533 -4.350 1.00 96.12 268 ARG A C 1
ATOM 2134 O O . ARG A 1 268 ? 8.582 14.623 -3.915 1.00 96.12 268 ARG A O 1
ATOM 2141 N N . LEU A 1 269 ? 8.211 12.781 -5.151 1.00 94.69 269 LEU A N 1
ATOM 2142 C CA . LEU A 1 269 ? 6.831 13.101 -5.538 1.00 94.69 269 LEU A CA 1
ATOM 2143 C C . LEU A 1 269 ? 5.919 13.327 -4.319 1.00 94.69 269 LEU A C 1
ATOM 2145 O O . LEU A 1 269 ? 6.193 12.862 -3.208 1.00 94.69 269 LEU A O 1
ATOM 2149 N N . ASN A 1 270 ? 4.811 14.040 -4.502 1.00 95.44 270 ASN A N 1
ATOM 2150 C CA . ASN A 1 270 ? 3.658 13.945 -3.603 1.00 95.44 270 ASN A CA 1
ATOM 2151 C C . ASN A 1 270 ? 2.720 12.818 -4.058 1.00 95.44 270 ASN A C 1
ATOM 2153 O O . ASN A 1 270 ? 2.796 12.350 -5.195 1.00 95.44 270 ASN A O 1
ATOM 2157 N N . ALA A 1 271 ? 1.796 12.403 -3.188 1.00 97.25 271 ALA A N 1
ATOM 2158 C CA . ALA A 1 271 ? 0.777 11.415 -3.548 1.00 97.25 271 ALA A CA 1
ATOM 2159 C C . ALA A 1 271 ? -0.070 11.871 -4.755 1.00 97.25 271 ALA A C 1
ATOM 2161 O O . ALA A 1 271 ? -0.308 11.075 -5.661 1.00 97.25 271 ALA A O 1
ATOM 2162 N N . SER A 1 272 ? -0.420 13.160 -4.829 1.00 97.56 272 SER A N 1
ATOM 2163 C CA . SER A 1 272 ? -1.094 13.778 -5.979 1.00 97.56 272 SER A CA 1
ATOM 2164 C C . SER A 1 272 ? -0.334 13.608 -7.301 1.00 97.56 272 SER A C 1
ATOM 2166 O O . SER A 1 272 ? -0.929 13.251 -8.317 1.00 97.56 272 SER A O 1
ATOM 2168 N N . ASP A 1 273 ? 0.987 13.803 -7.291 1.00 96.44 273 ASP A N 1
ATOM 2169 C CA . ASP A 1 273 ? 1.820 13.701 -8.497 1.00 96.44 273 ASP A CA 1
ATOM 2170 C C . ASP A 1 273 ? 1.916 12.239 -8.960 1.00 96.44 273 ASP A C 1
ATOM 2172 O O . ASP A 1 273 ? 1.847 11.937 -10.152 1.00 96.44 273 ASP A O 1
ATOM 2176 N N . ILE A 1 274 ? 2.006 11.305 -8.005 1.00 97.69 274 ILE A N 1
ATOM 2177 C CA . ILE A 1 274 ? 1.966 9.861 -8.269 1.00 97.69 274 ILE A CA 1
ATOM 2178 C C . ILE A 1 274 ? 0.635 9.473 -8.922 1.00 97.69 274 ILE A C 1
ATOM 2180 O O . ILE A 1 274 ? 0.636 8.726 -9.903 1.00 97.69 274 ILE A O 1
ATOM 2184 N N . ILE A 1 275 ? -0.492 9.981 -8.407 1.00 97.69 275 ILE A N 1
ATOM 2185 C CA . ILE A 1 275 ? -1.828 9.747 -8.974 1.00 97.69 275 ILE A CA 1
ATOM 2186 C C . ILE A 1 275 ? -1.869 10.214 -10.427 1.00 97.69 275 ILE A C 1
ATOM 2188 O O . ILE A 1 275 ? -2.307 9.454 -11.292 1.00 97.69 275 ILE A O 1
ATOM 2192 N N . GLU A 1 276 ? -1.393 11.427 -10.716 1.00 94.75 276 GLU A N 1
ATOM 2193 C CA . GLU A 1 276 ? -1.374 11.977 -12.0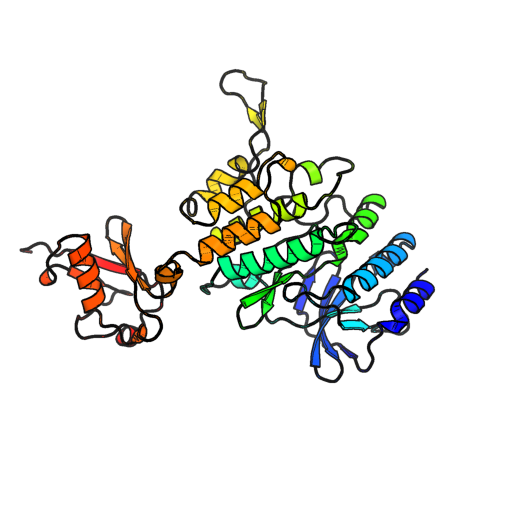73 1.00 94.75 276 GLU A CA 1
ATOM 2194 C C . GLU A 1 276 ? -0.530 11.114 -13.019 1.00 94.75 276 GLU A C 1
ATOM 2196 O O . GLU A 1 276 ? -0.996 10.737 -14.100 1.00 94.75 276 GLU A O 1
ATOM 2201 N N . ILE A 1 277 ? 0.688 10.751 -12.603 1.00 93.44 277 ILE A N 1
ATOM 2202 C CA . ILE A 1 277 ? 1.598 9.939 -13.415 1.00 93.44 277 ILE A CA 1
ATOM 2203 C C . ILE A 1 277 ? 0.982 8.566 -13.686 1.00 93.44 277 ILE A C 1
ATOM 2205 O O . ILE A 1 277 ? 0.824 8.196 -14.848 1.00 93.44 277 ILE A O 1
ATOM 2209 N N . ILE A 1 278 ? 0.569 7.827 -12.651 1.00 94.06 278 ILE A N 1
ATOM 2210 C CA . ILE A 1 278 ? 0.008 6.477 -12.815 1.00 94.06 278 ILE A CA 1
ATOM 2211 C C . ILE A 1 278 ? -1.294 6.517 -13.626 1.00 94.06 278 ILE A C 1
ATOM 2213 O O . ILE A 1 278 ? -1.507 5.650 -14.474 1.00 94.06 278 ILE A O 1
ATOM 2217 N N . SER A 1 279 ? -2.140 7.534 -13.441 1.00 92.00 279 SER A N 1
ATOM 2218 C CA . SER A 1 279 ? -3.356 7.705 -14.248 1.00 92.00 279 SER A CA 1
ATOM 2219 C C . SER A 1 279 ? -3.030 7.881 -15.731 1.00 92.00 279 SER A C 1
ATOM 2221 O O . SER A 1 279 ? -3.693 7.290 -16.579 1.00 92.00 279 SER A O 1
ATOM 2223 N N . ARG A 1 280 ? -1.971 8.629 -16.070 1.00 87.50 280 ARG A N 1
ATOM 2224 C CA . ARG A 1 280 ? -1.499 8.761 -17.458 1.00 87.50 280 ARG A CA 1
ATOM 2225 C C . ARG A 1 280 ? -0.925 7.461 -18.008 1.00 87.50 280 ARG A C 1
ATOM 2227 O O . ARG A 1 280 ? -1.207 7.127 -19.158 1.00 87.50 280 ARG A O 1
ATOM 2234 N N . LEU A 1 281 ? -0.183 6.700 -17.202 1.00 84.06 281 LEU A N 1
ATOM 2235 C CA . LEU A 1 281 ? 0.271 5.359 -17.595 1.00 84.06 281 LEU A CA 1
ATOM 2236 C C . LEU A 1 281 ? -0.931 4.455 -17.913 1.00 84.06 281 LEU A C 1
ATOM 2238 O O . LEU A 1 281 ? -0.920 3.713 -18.895 1.00 84.06 281 LEU A O 1
ATOM 2242 N N . GLN A 1 282 ? -2.023 4.614 -17.160 1.00 78.19 282 GLN A N 1
ATOM 2243 C CA . GLN A 1 282 ? -3.314 3.983 -17.420 1.00 78.19 282 GLN A CA 1
ATOM 2244 C C . GLN A 1 282 ? -4.110 4.588 -18.590 1.00 78.19 282 GLN A C 1
ATOM 2246 O O . GLN A 1 282 ? -5.261 4.221 -18.791 1.00 78.19 282 GLN A O 1
ATOM 2251 N N . LEU A 1 283 ? -3.566 5.486 -19.400 1.00 76.25 283 LEU A N 1
ATOM 2252 C CA . LEU A 1 283 ? -4.217 5.940 -20.637 1.00 76.25 283 LEU A CA 1
ATOM 2253 C C . LEU A 1 283 ? -3.478 5.466 -21.885 1.00 76.25 283 LEU A C 1
ATOM 2255 O O . LEU A 1 283 ? -4.012 5.582 -22.985 1.00 76.25 283 LEU A O 1
ATOM 2259 N N . ILE A 1 284 ? -2.299 4.859 -21.721 1.00 67.81 284 ILE A N 1
ATOM 2260 C CA . ILE A 1 284 ? -1.500 4.339 -22.829 1.00 67.81 284 ILE A CA 1
ATOM 2261 C C . ILE A 1 284 ? -2.321 3.269 -23.576 1.00 67.81 284 ILE A C 1
ATOM 2263 O O . ILE A 1 284 ? -2.751 2.285 -22.950 1.00 67.81 284 ILE A O 1
ATOM 2267 N N . PRO A 1 285 ? -2.586 3.454 -24.886 1.00 51.28 285 PRO A N 1
ATOM 2268 C CA . PRO A 1 285 ? -3.239 2.449 -25.715 1.00 51.28 285 PRO A CA 1
ATOM 2269 C C . PRO A 1 285 ? -2.450 1.142 -25.670 1.00 51.28 285 PRO A C 1
ATOM 2271 O O . PRO A 1 285 ? -1.225 1.157 -25.634 1.00 51.28 285 PRO A O 1
ATOM 2274 N N . ASP A 1 286 ? -3.140 0.004 -25.658 1.00 55.62 286 ASP A N 1
ATOM 2275 C CA . ASP A 1 286 ? -2.509 -1.322 -25.678 1.00 55.62 286 ASP A CA 1
ATOM 2276 C C . ASP A 1 286 ? -1.620 -1.660 -24.471 1.00 55.62 286 ASP A C 1
ATOM 2278 O O . ASP A 1 286 ? -0.972 -2.701 -24.463 1.00 55.62 286 ASP A O 1
ATOM 2282 N N . ARG A 1 287 ? -1.647 -0.873 -23.390 1.00 52.72 287 ARG A N 1
ATOM 2283 C CA . ARG A 1 287 ? -0.865 -1.164 -22.174 1.00 52.72 287 ARG A CA 1
ATOM 2284 C C . ARG A 1 287 ? -1.188 -2.517 -21.546 1.00 52.72 287 ARG A C 1
ATOM 2286 O O . ARG A 1 287 ? -0.289 -3.176 -21.054 1.00 52.72 287 ARG A O 1
ATOM 2293 N N . TYR A 1 288 ? -2.437 -2.978 -21.633 1.00 52.47 288 TYR A N 1
ATOM 2294 C CA . TYR A 1 288 ? -2.843 -4.312 -21.183 1.00 52.47 288 TYR A CA 1
ATOM 2295 C C . TYR A 1 288 ? -2.769 -5.365 -22.284 1.00 52.47 288 TYR A C 1
ATOM 2297 O O . TYR A 1 288 ? -3.153 -6.505 -22.054 1.00 52.47 288 TYR A O 1
ATOM 2305 N N . ALA A 1 289 ? -2.243 -5.028 -23.468 1.00 50.59 289 ALA A N 1
ATOM 2306 C CA . ALA A 1 289 ? -1.969 -6.013 -24.509 1.00 50.59 289 ALA A CA 1
ATOM 2307 C C . ALA A 1 289 ? -1.216 -7.206 -23.928 1.00 50.59 289 ALA A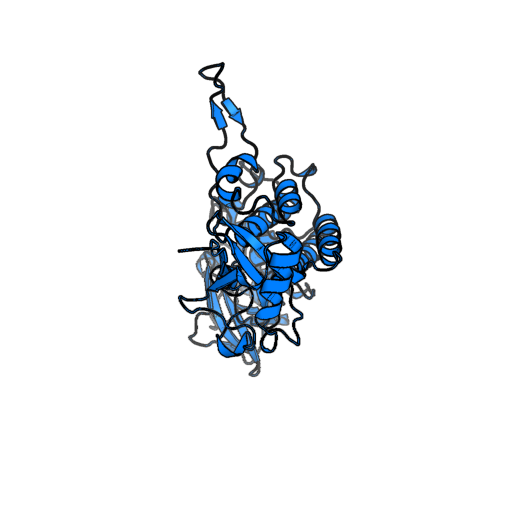 C 1
ATOM 2309 O O . ALA A 1 289 ? -1.569 -8.344 -24.226 1.00 50.59 289 ALA A O 1
ATOM 2310 N N . HIS A 1 290 ? -0.252 -6.924 -23.039 1.00 51.88 290 HIS A N 1
ATOM 2311 C CA . HIS A 1 290 ? 0.531 -7.948 -22.373 1.00 51.88 290 HIS A CA 1
ATOM 2312 C C . HIS A 1 290 ? -0.287 -8.893 -21.477 1.00 51.88 290 HIS A C 1
ATOM 2314 O O . HIS A 1 290 ? 0.086 -10.059 -21.374 1.00 51.88 290 HIS A O 1
ATOM 2320 N N . LEU A 1 291 ? -1.425 -8.432 -20.928 1.00 55.19 291 LEU A N 1
ATOM 2321 C CA . LEU A 1 291 ? -2.315 -9.214 -20.054 1.00 55.19 291 LEU A CA 1
ATOM 2322 C C . LEU A 1 291 ? -3.145 -10.243 -20.803 1.00 55.19 291 LEU A C 1
ATOM 2324 O O . LEU A 1 291 ? -3.574 -11.244 -20.233 1.00 55.19 291 LEU A O 1
ATOM 2328 N N . TYR A 1 292 ? -3.399 -9.961 -22.075 1.00 66.81 292 TYR A N 1
ATOM 2329 C CA . TYR A 1 292 ? -4.360 -10.677 -22.900 1.00 66.81 292 TYR A CA 1
ATOM 2330 C C . TYR A 1 292 ? -3.684 -11.398 -24.058 1.00 66.81 292 TYR A C 1
ATOM 2332 O O . TYR A 1 292 ? -4.310 -11.652 -25.073 1.00 66.81 292 TYR A O 1
ATOM 2340 N N . GLY A 1 293 ? -2.396 -11.707 -23.950 1.00 78.75 293 GLY A N 1
ATOM 2341 C CA . GLY A 1 293 ? -1.642 -12.345 -25.024 1.00 78.75 293 GLY A CA 1
ATOM 2342 C C . GLY A 1 293 ? -0.647 -13.371 -24.509 1.00 78.75 293 GLY A C 1
ATOM 2343 O O . GLY A 1 293 ? -0.664 -13.746 -23.337 1.00 78.75 293 GLY A O 1
ATOM 2344 N N . VAL A 1 294 ? 0.221 -13.843 -25.394 1.00 86.38 294 VAL A N 1
ATOM 2345 C CA . VAL A 1 294 ? 1.218 -14.878 -25.087 1.00 86.38 294 VAL A CA 1
ATOM 2346 C C . VAL A 1 294 ? 2.609 -14.427 -25.509 1.00 86.38 294 VAL A C 1
ATOM 2348 O O . VAL A 1 294 ? 2.779 -13.601 -26.409 1.00 86.38 294 VAL A O 1
ATOM 2351 N N . ARG A 1 295 ? 3.621 -14.960 -24.828 1.00 86.69 295 ARG A N 1
ATOM 2352 C CA . ARG A 1 295 ? 5.030 -14.687 -25.107 1.00 86.69 295 ARG A CA 1
ATOM 2353 C C . ARG A 1 295 ? 5.553 -15.762 -26.041 1.00 86.69 295 ARG A C 1
ATOM 2355 O O . ARG A 1 295 ? 5.611 -16.924 -25.657 1.00 86.69 295 ARG A O 1
ATOM 2362 N N . ILE A 1 296 ? 5.965 -15.368 -27.235 1.00 90.75 296 ILE A N 1
ATOM 2363 C CA . ILE A 1 296 ? 6.628 -16.251 -28.182 1.00 90.75 296 ILE A CA 1
ATOM 2364 C C . ILE A 1 296 ? 8.140 -16.144 -27.952 1.00 90.75 296 ILE A C 1
ATOM 2366 O O . ILE A 1 296 ? 8.736 -15.087 -28.152 1.00 90.75 296 ILE A O 1
ATOM 2370 N N . VAL A 1 297 ? 8.757 -17.217 -27.475 1.00 86.62 297 VAL A N 1
ATOM 2371 C CA . VAL A 1 297 ? 10.146 -17.241 -27.010 1.00 86.62 297 VAL A CA 1
ATOM 2372 C C . VAL A 1 297 ? 11.039 -17.903 -28.058 1.00 86.62 297 VAL A C 1
ATOM 2374 O O . VAL A 1 297 ? 10.813 -19.052 -28.441 1.00 86.62 297 VAL A O 1
ATOM 2377 N N . LYS A 1 298 ? 12.079 -17.190 -28.498 1.00 84.38 298 LYS A N 1
ATOM 2378 C CA . LYS A 1 298 ? 13.145 -17.733 -29.353 1.00 84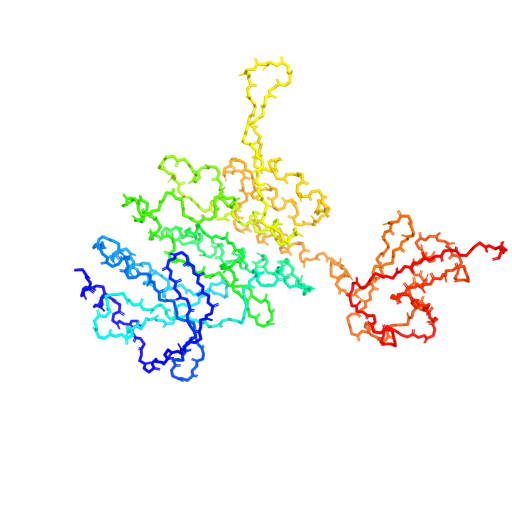.38 298 LYS A CA 1
ATOM 2379 C C . LYS A 1 298 ? 14.103 -18.605 -28.548 1.00 84.38 298 LYS A C 1
ATOM 2381 O O . LYS A 1 298 ? 14.320 -18.365 -27.362 1.00 84.38 298 LYS A O 1
ATOM 2386 N N . LEU A 1 299 ? 14.794 -19.524 -29.227 1.00 77.50 299 LEU A N 1
ATOM 2387 C CA . LEU A 1 299 ? 15.941 -20.242 -28.649 1.00 77.50 299 LEU A CA 1
ATOM 2388 C C . LEU A 1 299 ? 17.073 -19.296 -28.208 1.00 77.50 299 LEU A C 1
ATOM 2390 O O . LEU A 1 299 ? 17.766 -19.588 -27.241 1.00 77.50 299 LEU A O 1
ATOM 2394 N N . SER A 1 300 ? 17.221 -18.137 -28.860 1.00 77.19 300 SER A N 1
ATOM 2395 C CA . SER A 1 300 ? 18.168 -17.085 -28.456 1.00 77.19 300 SER A CA 1
ATOM 2396 C C . SER A 1 300 ? 17.780 -16.355 -27.161 1.00 77.19 300 SER A C 1
ATOM 2398 O O . SER A 1 300 ? 18.543 -15.519 -26.687 1.00 77.19 300 SER A O 1
ATOM 2400 N N . GLY A 1 301 ? 16.586 -16.608 -26.612 1.00 68.56 301 GLY A N 1
ATOM 2401 C CA . GLY A 1 301 ? 16.044 -15.918 -25.439 1.00 68.56 301 GLY A CA 1
ATOM 2402 C C . GLY A 1 301 ? 15.260 -14.637 -25.749 1.00 68.56 301 GLY A C 1
ATOM 2403 O O . GLY A 1 301 ? 14.624 -14.089 -24.852 1.00 68.56 301 GLY A O 1
ATOM 2404 N N . THR A 1 302 ? 15.242 -14.166 -27.002 1.00 80.44 302 THR A N 1
ATOM 2405 C CA . THR A 1 302 ? 14.411 -13.020 -27.412 1.00 80.44 302 THR A CA 1
ATOM 2406 C C . THR A 1 302 ? 12.926 -13.372 -27.320 1.00 80.44 302 THR A C 1
ATOM 2408 O O . THR A 1 302 ? 12.515 -14.456 -27.740 1.00 80.44 302 THR A O 1
ATOM 2411 N N . ILE A 1 303 ? 12.110 -12.448 -26.812 1.00 80.38 303 ILE A N 1
ATOM 2412 C CA . ILE A 1 303 ? 10.672 -12.649 -26.621 1.00 80.38 303 ILE A CA 1
ATOM 2413 C C . ILE A 1 303 ? 9.898 -11.714 -27.551 1.00 80.38 303 ILE A C 1
ATOM 2415 O O . ILE A 1 303 ? 10.070 -10.501 -27.493 1.00 80.38 303 ILE A O 1
ATOM 2419 N N . LEU A 1 304 ? 9.015 -12.283 -28.368 1.00 82.75 304 LEU A N 1
ATOM 2420 C CA . LEU A 1 304 ? 7.979 -11.554 -29.094 1.00 82.75 304 LEU A CA 1
ATOM 2421 C C . LEU A 1 304 ? 6.672 -11.648 -28.315 1.00 82.75 304 LEU A C 1
ATOM 2423 O O . LEU A 1 304 ? 6.351 -12.689 -27.743 1.00 82.75 304 LEU A O 1
ATOM 2427 N N . PHE A 1 305 ? 5.898 -10.572 -28.296 1.00 81.88 305 PHE A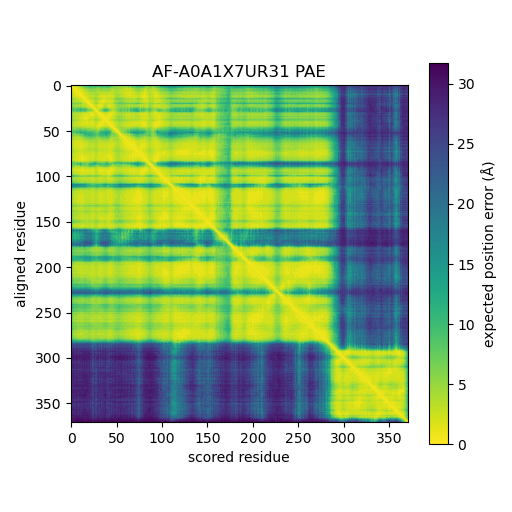 N 1
ATOM 2428 C CA . PHE A 1 305 ? 4.609 -10.573 -27.624 1.00 81.88 305 PHE A CA 1
ATOM 2429 C C . PHE A 1 305 ? 3.465 -10.623 -28.642 1.00 81.88 305 PHE A C 1
ATOM 2431 O O . PHE A 1 305 ? 3.324 -9.718 -29.463 1.00 81.88 305 PHE A O 1
ATOM 2438 N N . CYS A 1 306 ? 2.633 -11.667 -28.583 1.00 85.44 306 CYS A N 1
ATOM 2439 C CA . CYS A 1 306 ? 1.431 -11.763 -29.404 1.00 85.44 306 CYS A CA 1
ATOM 2440 C C . CYS A 1 306 ? 0.214 -11.286 -28.616 1.00 85.44 306 CYS A C 1
ATOM 2442 O O . CYS A 1 306 ? -0.291 -11.997 -27.747 1.00 85.44 306 CYS A O 1
ATOM 2444 N N . LYS A 1 307 ? -0.276 -10.092 -28.959 1.00 82.62 307 LYS A N 1
ATOM 2445 C CA . LYS A 1 307 ? -1.490 -9.506 -28.387 1.00 82.62 307 LYS A CA 1
ATOM 2446 C C . LYS A 1 307 ? -2.743 -10.187 -28.920 1.00 82.62 307 LYS A C 1
ATOM 2448 O O . LYS A 1 307 ? -2.924 -10.296 -30.132 1.00 82.62 307 LYS A O 1
ATOM 2453 N N . ILE A 1 308 ? -3.638 -10.559 -28.011 1.00 84.25 308 ILE A N 1
ATOM 2454 C CA . ILE A 1 308 ? -4.934 -11.155 -28.327 1.00 84.25 308 ILE A CA 1
ATOM 2455 C C . ILE A 1 308 ? -6.026 -10.377 -27.578 1.00 84.25 308 ILE A C 1
ATOM 2457 O O . ILE A 1 308 ? -5.757 -9.684 -26.597 1.00 84.25 308 ILE A O 1
ATOM 2461 N N . LYS A 1 309 ? -7.251 -10.368 -28.112 1.00 79.69 309 LYS A N 1
ATOM 2462 C CA . LYS A 1 309 ? -8.387 -9.708 -27.456 1.00 79.69 309 LYS A CA 1
ATOM 2463 C C . LYS A 1 309 ? -8.901 -10.587 -26.317 1.00 79.69 309 LYS A C 1
ATOM 2465 O O . LYS A 1 309 ? -8.958 -11.803 -26.465 1.00 79.69 309 LYS A O 1
ATOM 2470 N N . GLU A 1 310 ? -9.308 -9.963 -25.214 1.00 76.12 310 GLU A N 1
ATOM 2471 C CA . GLU A 1 310 ? -9.802 -10.660 -24.020 1.00 76.12 310 GLU A CA 1
ATOM 2472 C C . GLU A 1 3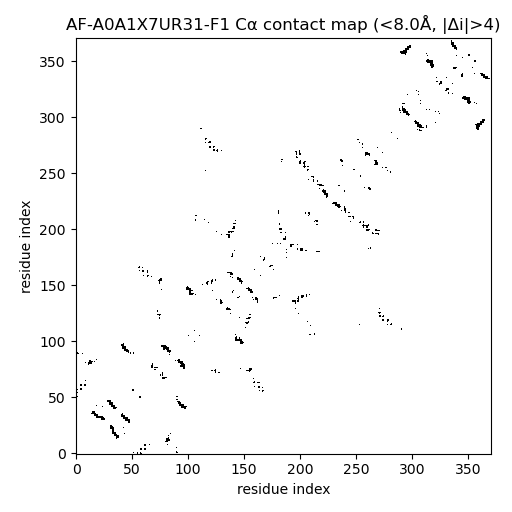10 ? -10.965 -11.610 -24.338 1.00 76.12 310 GLU A C 1
ATOM 2474 O O . GLU A 1 310 ? -10.887 -12.798 -24.020 1.00 76.12 310 GLU A O 1
ATOM 2479 N N . ASP A 1 311 ? -11.974 -11.111 -25.056 1.00 80.06 311 ASP A N 1
ATOM 2480 C CA . ASP A 1 311 ? -13.209 -11.843 -25.369 1.00 80.06 311 ASP A CA 1
ATOM 2481 C C . ASP A 1 311 ? -12.999 -13.039 -26.310 1.00 80.06 311 ASP A C 1
ATOM 2483 O O . ASP A 1 311 ? -13.857 -13.912 -26.410 1.00 80.06 311 ASP A O 1
ATOM 2487 N N . SER A 1 312 ? -11.865 -13.090 -27.014 1.00 85.50 312 SER A N 1
ATOM 2488 C CA . SER A 1 312 ? -11.560 -14.136 -27.994 1.00 85.50 312 SER A CA 1
ATOM 2489 C C . SER A 1 312 ? -10.331 -14.964 -27.629 1.00 85.50 312 SER A C 1
ATOM 2491 O O . SER A 1 312 ? -9.857 -15.720 -28.474 1.00 85.50 312 SER A O 1
ATOM 2493 N N . PHE A 1 313 ? -9.779 -14.820 -26.418 1.00 87.12 313 PHE A N 1
ATOM 2494 C CA . PHE A 1 313 ? -8.468 -15.384 -26.082 1.00 87.12 313 PHE A CA 1
ATOM 2495 C C . PHE A 1 313 ? -8.395 -16.898 -26.309 1.00 87.12 313 PHE A C 1
ATOM 2497 O O . PHE A 1 313 ? -7.560 -17.364 -27.078 1.00 87.12 313 PHE A O 1
ATOM 2504 N N . TYR A 1 314 ? -9.307 -17.658 -25.700 1.00 89.69 314 TYR A N 1
ATOM 2505 C CA . TYR A 1 314 ? -9.296 -19.121 -25.785 1.00 89.69 314 TYR A CA 1
ATOM 2506 C C . TYR A 1 314 ? -9.684 -19.648 -27.174 1.00 89.69 314 TYR A C 1
ATOM 2508 O O . TYR A 1 314 ? -9.175 -20.681 -27.593 1.00 89.69 314 TYR A O 1
ATOM 2516 N N . GLU A 1 315 ? -10.516 -18.917 -27.914 1.00 92.75 315 GLU A N 1
ATOM 2517 C CA . GLU A 1 315 ? -10.953 -19.286 -29.269 1.00 92.75 315 GLU A CA 1
ATOM 2518 C C . GLU A 1 315 ? -9.970 -18.793 -30.356 1.00 92.75 315 GLU A C 1
ATOM 2520 O O . GLU A 1 315 ? -10.208 -18.965 -31.549 1.00 92.75 315 GLU A O 1
ATOM 2525 N N . THR A 1 316 ? -8.855 -18.157 -29.970 1.00 92.88 316 THR A N 1
ATOM 2526 C CA . THR A 1 316 ? -7.856 -17.664 -30.926 1.00 92.88 316 THR A CA 1
ATOM 2527 C C . THR A 1 316 ? -7.082 -18.833 -31.539 1.00 92.88 316 THR A C 1
ATOM 2529 O O . THR A 1 316 ? -6.538 -19.650 -30.789 1.00 92.88 316 THR A O 1
ATOM 2532 N N . PRO A 1 317 ? -6.991 -18.917 -32.880 1.00 95.44 317 PRO A N 1
ATOM 2533 C CA . PRO A 1 317 ? -6.277 -19.996 -33.548 1.00 95.44 317 PRO A CA 1
ATOM 2534 C C . PRO A 1 317 ? -4.755 -19.815 -33.466 1.00 95.44 317 PRO A C 1
ATOM 2536 O O . PRO A 1 317 ? -4.244 -18.689 -33.490 1.00 95.44 317 PRO A O 1
ATOM 2539 N N . ILE A 1 318 ? -4.019 -20.928 -33.427 1.00 95.44 318 ILE A N 1
ATOM 2540 C CA . ILE A 1 318 ? -2.550 -20.955 -33.337 1.00 95.44 318 ILE A CA 1
ATOM 2541 C C . ILE A 1 318 ? -1.891 -20.223 -34.507 1.00 95.44 318 ILE A C 1
ATOM 2543 O O . ILE A 1 318 ? -0.881 -19.546 -34.300 1.00 95.44 318 ILE A O 1
ATOM 2547 N N . ILE A 1 319 ? -2.484 -20.262 -35.707 1.00 94.25 319 ILE A N 1
ATOM 2548 C CA . ILE A 1 319 ? -1.968 -19.545 -36.885 1.00 94.25 319 ILE A CA 1
ATOM 2549 C C . ILE A 1 319 ? -1.722 -18.049 -36.615 1.00 94.25 319 ILE A C 1
ATOM 2551 O O . ILE A 1 319 ? -0.788 -17.461 -37.164 1.00 94.25 319 ILE A O 1
ATOM 2555 N N . LYS A 1 320 ? -2.475 -17.439 -35.685 1.00 93.00 320 LYS A N 1
ATOM 2556 C CA . LYS A 1 320 ? -2.298 -16.037 -35.284 1.00 93.00 320 LYS A CA 1
ATOM 2557 C C . LYS A 1 320 ? -0.904 -15.755 -34.722 1.00 93.00 320 LYS A C 1
ATOM 2559 O O . LYS A 1 320 ? -0.360 -14.672 -34.929 1.00 93.00 320 LYS A O 1
ATOM 2564 N N . LEU A 1 321 ? -0.304 -16.729 -34.041 1.00 92.81 321 LEU A N 1
ATOM 2565 C CA . LEU A 1 321 ? 1.058 -16.630 -33.517 1.00 92.81 321 LEU A CA 1
ATOM 2566 C C . LEU A 1 321 ? 2.089 -16.607 -34.639 1.00 92.81 321 LEU A C 1
ATOM 2568 O O . LEU A 1 321 ? 3.021 -15.801 -34.600 1.00 92.81 321 LEU A O 1
ATOM 2572 N N . LYS A 1 322 ? 1.899 -17.445 -35.664 1.00 93.00 322 LYS A N 1
ATOM 2573 C CA . LYS A 1 322 ? 2.772 -17.461 -36.839 1.00 93.00 322 LYS A CA 1
ATOM 2574 C C . LYS A 1 322 ? 2.684 -16.155 -37.611 1.00 93.00 322 LYS A C 1
ATOM 2576 O O . LYS A 1 322 ? 3.722 -15.628 -37.982 1.00 93.00 322 LYS A O 1
ATOM 2581 N N . GLU A 1 323 ? 1.494 -15.575 -37.773 1.00 93.06 323 GLU A N 1
ATOM 2582 C CA . GLU A 1 323 ? 1.333 -14.252 -38.400 1.00 93.06 323 GLU A CA 1
ATOM 2583 C C . GLU A 1 323 ? 2.176 -13.168 -37.710 1.00 93.06 323 GLU A C 1
ATOM 2585 O O . GLU A 1 323 ? 2.795 -12.342 -38.384 1.00 93.06 323 GLU A O 1
ATOM 2590 N N . VAL A 1 324 ? 2.241 -13.179 -36.372 1.00 90.62 324 VAL A N 1
ATOM 2591 C CA . VAL A 1 324 ? 3.073 -12.236 -35.606 1.00 90.62 324 VAL A CA 1
ATOM 2592 C C . VAL A 1 324 ? 4.560 -12.473 -35.863 1.00 90.62 324 VAL A C 1
ATOM 2594 O O . VAL A 1 324 ? 5.295 -11.510 -36.083 1.00 90.62 324 VAL A O 1
ATOM 2597 N N . ILE A 1 325 ? 5.005 -13.731 -35.887 1.00 90.12 325 ILE A N 1
ATOM 2598 C CA . ILE A 1 325 ? 6.402 -14.081 -36.180 1.00 90.12 325 ILE A CA 1
ATOM 2599 C C . ILE A 1 325 ? 6.762 -13.700 -37.620 1.00 90.12 325 ILE A C 1
ATOM 2601 O O . ILE A 1 325 ? 7.787 -13.064 -37.828 1.00 90.12 325 ILE A O 1
ATOM 2605 N N . ILE A 1 326 ? 5.913 -14.009 -38.605 1.00 92.38 326 ILE A N 1
ATOM 2606 C CA . ILE A 1 326 ? 6.113 -13.644 -40.018 1.00 92.38 326 ILE A CA 1
ATOM 2607 C C . ILE A 1 326 ? 6.254 -12.126 -40.147 1.00 92.38 326 ILE A C 1
ATOM 2609 O O . ILE A 1 326 ? 7.189 -11.640 -40.776 1.00 92.38 326 ILE A O 1
ATOM 2613 N N . LYS A 1 327 ? 5.354 -11.362 -39.518 1.00 90.06 327 LYS A N 1
ATOM 2614 C CA . LYS A 1 327 ? 5.377 -9.896 -39.569 1.00 90.06 327 LYS A CA 1
ATOM 2615 C C . LYS A 1 327 ? 6.609 -9.299 -38.885 1.00 90.06 327 LYS A C 1
ATOM 2617 O O . LYS A 1 327 ? 7.107 -8.274 -39.339 1.00 90.06 327 LYS A O 1
ATOM 2622 N N . SER A 1 328 ? 7.063 -9.901 -37.788 1.00 86.56 328 SER A N 1
ATOM 2623 C CA . SER A 1 328 ? 8.190 -9.396 -36.994 1.00 86.56 328 SER A CA 1
ATOM 2624 C C . SER A 1 328 ? 9.551 -9.814 -37.554 1.00 86.56 328 SER A C 1
ATOM 2626 O O . SER A 1 328 ? 10.505 -9.050 -37.482 1.00 86.56 328 SER A O 1
ATOM 2628 N N . GLU A 1 329 ? 9.656 -11.030 -38.083 1.00 86.31 329 GLU A N 1
ATOM 2629 C CA . GLU A 1 329 ? 10.931 -11.687 -38.394 1.00 86.31 329 GLU A CA 1
ATOM 2630 C C . GLU A 1 329 ? 11.098 -12.007 -39.884 1.00 86.31 329 GLU A C 1
ATOM 2632 O O . GLU A 1 329 ? 12.175 -12.422 -40.302 1.00 86.31 329 GLU A O 1
ATOM 2637 N N . GLY A 1 330 ? 10.044 -11.871 -40.695 1.00 87.31 330 GLY A N 1
ATOM 2638 C CA . GLY A 1 330 ? 10.071 -12.213 -42.121 1.00 87.31 330 GLY A CA 1
ATOM 2639 C C . GLY A 1 330 ? 10.230 -13.711 -42.409 1.00 87.31 330 GLY A C 1
ATOM 2640 O O . GLY A 1 330 ? 10.556 -14.086 -43.533 1.00 87.31 330 GLY A O 1
ATOM 2641 N N . ILE A 1 331 ? 10.027 -14.578 -41.411 1.00 88.50 331 ILE A N 1
ATOM 2642 C CA . ILE A 1 331 ? 10.202 -16.031 -41.540 1.00 88.50 331 ILE A CA 1
ATOM 2643 C C . ILE A 1 331 ? 8.952 -16.638 -42.196 1.00 88.50 331 ILE A C 1
ATOM 2645 O O . ILE A 1 331 ? 7.857 -16.394 -41.696 1.00 88.50 331 ILE A O 1
ATOM 2649 N N . PRO A 1 332 ? 9.076 -17.453 -43.260 1.00 89.00 332 PRO A N 1
ATOM 2650 C CA . PRO A 1 332 ? 7.950 -18.171 -43.863 1.00 89.00 332 PRO A CA 1
ATOM 2651 C C . PRO A 1 332 ? 7.208 -19.096 -42.883 1.00 89.00 332 PRO A C 1
ATOM 2653 O O . PRO A 1 332 ? 7.830 -19.777 -42.068 1.00 89.00 332 PRO A O 1
ATOM 2656 N N . SER A 1 333 ? 5.874 -19.157 -42.989 1.00 87.94 333 SER A N 1
ATOM 2657 C CA . SER A 1 333 ? 5.002 -19.918 -42.071 1.00 87.94 333 SER A CA 1
ATOM 2658 C C . SER A 1 333 ? 5.341 -21.414 -41.981 1.00 87.94 333 SER A C 1
ATOM 2660 O O . SER A 1 333 ? 5.264 -22.011 -40.907 1.00 87.94 333 SER A O 1
ATOM 2662 N N . ASP A 1 334 ? 5.756 -22.017 -43.099 1.00 88.12 334 ASP A N 1
ATOM 2663 C CA . ASP A 1 334 ? 6.142 -23.429 -43.226 1.00 88.12 334 ASP A CA 1
ATOM 2664 C C . ASP A 1 334 ? 7.414 -23.782 -42.443 1.00 88.12 334 ASP A C 1
ATOM 2666 O O . ASP A 1 334 ? 7.621 -24.940 -42.074 1.00 88.12 334 ASP A O 1
ATOM 2670 N N . LEU A 1 335 ? 8.251 -22.784 -42.147 1.00 89.56 335 LEU A N 1
ATOM 2671 C CA . LEU A 1 335 ? 9.485 -22.956 -41.383 1.00 89.56 335 LEU A CA 1
ATOM 2672 C C . LEU A 1 335 ? 9.297 -22.724 -39.880 1.00 89.56 335 LEU A C 1
ATOM 2674 O O . LEU A 1 335 ? 10.223 -22.991 -39.115 1.00 89.56 335 LEU A O 1
ATOM 2678 N N . ILE A 1 336 ? 8.130 -22.242 -39.446 1.00 91.75 336 ILE A N 1
ATOM 2679 C CA . ILE A 1 336 ? 7.855 -21.913 -38.046 1.00 91.75 336 ILE A CA 1
ATOM 2680 C C . ILE A 1 336 ? 7.211 -23.110 -37.350 1.00 91.75 336 ILE A C 1
ATOM 2682 O O . ILE A 1 336 ? 6.097 -23.519 -37.677 1.00 91.75 336 ILE A O 1
ATOM 2686 N N . TRP A 1 337 ? 7.893 -23.624 -36.331 1.00 92.31 337 TRP A N 1
ATOM 2687 C CA . TRP A 1 337 ? 7.376 -24.640 -35.420 1.00 92.31 337 TRP A CA 1
ATOM 2688 C C . TRP A 1 337 ? 7.101 -24.036 -34.054 1.00 92.31 337 TRP A C 1
ATOM 2690 O O . TRP A 1 337 ? 8.007 -23.475 -33.445 1.00 92.31 337 TRP A O 1
ATOM 2700 N N . LEU A 1 338 ? 5.864 -24.159 -33.575 1.00 94.38 338 LEU A N 1
ATOM 2701 C CA . LEU A 1 338 ? 5.438 -23.661 -32.270 1.00 94.38 338 LEU A CA 1
ATOM 2702 C C . LEU A 1 338 ? 5.302 -24.823 -31.291 1.00 94.38 338 LEU A C 1
ATOM 2704 O O . LEU A 1 338 ? 4.710 -25.849 -31.618 1.00 94.38 338 LEU A O 1
ATOM 2708 N N . ILE A 1 339 ? 5.855 -24.656 -30.093 1.00 93.31 339 ILE A N 1
ATOM 2709 C CA . ILE A 1 339 ? 5.877 -25.670 -29.041 1.00 93.31 339 ILE A CA 1
ATOM 2710 C C . ILE A 1 339 ? 5.406 -25.046 -27.731 1.00 93.31 339 ILE A C 1
ATOM 2712 O O . ILE A 1 339 ? 5.920 -24.011 -27.299 1.00 93.31 339 ILE A O 1
ATOM 2716 N N . TYR A 1 340 ? 4.469 -25.709 -27.065 1.00 94.56 340 TYR A N 1
ATOM 2717 C CA . TYR A 1 340 ? 4.012 -25.358 -25.724 1.00 94.56 340 TYR A CA 1
ATOM 2718 C C . TYR A 1 340 ? 3.891 -26.626 -24.880 1.00 94.56 340 TYR A C 1
ATOM 2720 O O . TYR A 1 340 ? 3.353 -27.626 -25.343 1.00 94.56 340 TYR A O 1
ATOM 2728 N N . GLU A 1 341 ? 4.471 -26.605 -23.676 1.00 89.62 341 GLU A N 1
ATOM 2729 C CA . GLU A 1 341 ? 4.522 -27.758 -22.756 1.00 89.62 341 GLU A CA 1
ATOM 2730 C C . GLU A 1 341 ? 4.969 -29.076 -23.424 1.00 89.62 341 GLU A C 1
ATOM 2732 O O . GLU A 1 341 ? 4.419 -30.148 -23.191 1.00 89.62 341 GLU A O 1
ATOM 2737 N N . GLY A 1 342 ? 5.976 -28.995 -24.300 1.00 87.56 342 GLY A N 1
ATOM 2738 C CA . GLY A 1 342 ? 6.523 -30.155 -25.016 1.00 87.56 342 GLY A CA 1
ATOM 2739 C C . GLY A 1 342 ? 5.667 -30.660 -26.183 1.00 87.56 342 GLY A C 1
ATOM 2740 O O . GLY A 1 342 ? 6.068 -31.608 -26.851 1.00 87.56 342 GLY A O 1
ATOM 2741 N N . THR A 1 343 ? 4.532 -30.017 -26.467 1.00 91.44 343 THR A N 1
ATOM 2742 C CA . THR A 1 343 ? 3.615 -30.387 -27.552 1.00 91.44 343 THR A CA 1
ATOM 2743 C C . THR A 1 343 ? 3.747 -29.424 -28.729 1.00 91.44 343 THR A C 1
ATOM 2745 O O . THR A 1 343 ? 3.814 -28.208 -28.539 1.00 91.44 343 THR A O 1
ATOM 2748 N N . HIS A 1 344 ? 3.784 -29.964 -29.950 1.00 94.38 344 HIS A N 1
ATOM 2749 C CA . HIS A 1 344 ? 3.743 -29.169 -31.177 1.00 94.38 344 HIS A CA 1
ATOM 2750 C C . HIS A 1 344 ? 2.331 -28.614 -31.413 1.00 94.38 344 HIS A C 1
ATOM 2752 O O . HIS A 1 344 ? 1.350 -29.349 -31.307 1.00 94.38 344 HIS A O 1
ATOM 2758 N N . LEU A 1 345 ? 2.237 -27.326 -31.745 1.00 95.25 345 LEU A N 1
ATOM 2759 C CA . LEU A 1 345 ? 0.968 -26.629 -31.943 1.00 95.25 345 LEU A CA 1
ATOM 2760 C C . LEU A 1 345 ? 0.560 -26.624 -33.420 1.00 95.25 345 LEU A C 1
ATOM 2762 O O . LEU A 1 345 ? 1.323 -26.187 -34.282 1.00 95.25 345 LEU A O 1
ATOM 2766 N N . GLU A 1 346 ? -0.651 -27.098 -33.700 1.00 93.62 346 GLU A N 1
ATOM 2767 C CA . GLU A 1 346 ? -1.242 -27.177 -35.040 1.00 93.62 346 GLU A CA 1
ATOM 2768 C C . GLU A 1 346 ? -2.015 -25.897 -35.388 1.00 93.62 346 GLU A C 1
ATOM 2770 O O . GLU A 1 346 ? -2.673 -25.308 -34.532 1.00 93.62 346 GLU A O 1
ATOM 2775 N N . ASP A 1 347 ? -1.934 -25.459 -36.649 1.00 92.19 347 ASP A N 1
ATOM 2776 C CA . ASP A 1 347 ? -2.406 -24.137 -37.090 1.00 92.19 347 ASP A CA 1
ATOM 2777 C C . ASP A 1 347 ? -3.932 -23.954 -37.012 1.00 92.19 347 ASP A C 1
ATOM 2779 O O . ASP A 1 347 ? -4.401 -22.833 -36.795 1.00 92.19 347 ASP A O 1
ATOM 2783 N N . ASP A 1 348 ? -4.693 -25.037 -37.180 1.00 91.88 348 ASP A N 1
ATOM 2784 C CA . ASP A 1 348 ? -6.161 -25.090 -37.158 1.00 91.88 348 ASP A CA 1
ATOM 2785 C C . ASP A 1 348 ? -6.747 -25.195 -35.742 1.00 91.88 348 ASP A C 1
ATOM 2787 O O . ASP A 1 348 ? -7.954 -25.031 -35.552 1.00 91.88 348 ASP A O 1
ATOM 2791 N N . LYS A 1 349 ? -5.901 -25.447 -34.740 1.00 96.12 349 LYS A N 1
ATOM 2792 C CA . LYS A 1 349 ? -6.294 -25.530 -33.334 1.00 96.12 349 LYS A CA 1
ATOM 2793 C C . LYS A 1 349 ? -6.315 -24.164 -32.674 1.00 96.12 349 LYS A C 1
ATOM 2795 O O . LYS A 1 349 ? -5.726 -23.190 -33.144 1.00 96.12 349 LYS A O 1
ATOM 2800 N N . THR A 1 350 ? -6.989 -24.108 -31.538 1.00 96.44 350 THR A N 1
ATOM 2801 C CA . THR A 1 350 ? -7.159 -22.913 -30.717 1.00 96.44 350 THR A CA 1
ATOM 2802 C C . THR A 1 350 ? -6.347 -22.992 -29.431 1.00 96.44 350 THR A C 1
ATOM 2804 O O . THR A 1 350 ? -5.817 -24.035 -29.046 1.00 96.44 350 THR A O 1
ATOM 2807 N N . PHE A 1 351 ? -6.267 -21.875 -28.717 1.00 94.69 351 PHE A N 1
ATOM 2808 C CA . PHE A 1 351 ? -5.601 -21.819 -27.416 1.00 94.69 351 PHE A CA 1
ATOM 2809 C C . PHE A 1 351 ? -6.271 -22.719 -26.379 1.00 94.69 351 PHE A C 1
ATOM 2811 O O . PHE A 1 351 ? -5.595 -23.305 -25.533 1.00 94.69 351 PHE A O 1
ATOM 2818 N N . LYS A 1 352 ? -7.593 -22.865 -26.471 1.00 94.38 352 LYS A N 1
ATOM 2819 C CA . LYS A 1 352 ? -8.398 -23.745 -25.626 1.00 94.38 352 LYS A CA 1
ATOM 2820 C C . LYS A 1 352 ? -7.997 -25.210 -25.754 1.00 94.38 352 LYS A C 1
ATOM 2822 O O . LYS A 1 352 ? -7.905 -25.891 -24.735 1.00 94.38 352 LYS A O 1
ATOM 2827 N N . ASP A 1 353 ? -7.721 -25.670 -26.974 1.00 94.50 353 ASP A N 1
ATOM 2828 C CA . ASP A 1 353 ? -7.375 -27.071 -27.255 1.00 94.50 353 ASP A CA 1
ATOM 2829 C C . ASP A 1 353 ? -6.092 -27.498 -26.529 1.00 94.50 353 ASP A C 1
ATOM 2831 O O . ASP A 1 353 ? -5.986 -28.622 -26.039 1.00 94.50 353 ASP A O 1
ATOM 2835 N N . TYR A 1 354 ? -5.152 -26.563 -26.383 1.00 93.75 354 TYR A N 1
ATOM 2836 C CA . TYR A 1 354 ? -3.875 -26.768 -25.698 1.00 93.75 354 TYR A CA 1
ATOM 2837 C C . TYR A 1 354 ? -3.840 -26.224 -24.266 1.00 93.75 354 TYR A C 1
ATOM 2839 O O . TYR A 1 354 ? -2.778 -26.226 -23.647 1.00 93.75 354 TYR A O 1
ATOM 2847 N N . LYS A 1 355 ? -4.973 -25.740 -23.734 1.00 92.31 355 LYS A N 1
ATOM 2848 C CA . LYS A 1 355 ? -5.055 -25.083 -22.413 1.00 92.31 355 LYS A CA 1
ATOM 2849 C C . LYS A 1 355 ? -3.996 -23.984 -22.242 1.00 92.31 355 LYS A C 1
ATOM 2851 O O . LYS A 1 355 ? -3.384 -23.834 -21.186 1.00 92.31 355 LYS A O 1
ATOM 2856 N N . ILE A 1 356 ? -3.751 -23.234 -23.312 1.00 88.69 356 ILE A N 1
ATOM 2857 C CA . ILE A 1 356 ? -2.818 -22.114 -23.302 1.00 88.69 356 ILE A CA 1
ATOM 2858 C C . ILE A 1 356 ? -3.447 -21.009 -22.464 1.00 88.69 356 ILE A C 1
ATOM 2860 O O . ILE A 1 356 ? -4.502 -20.475 -22.804 1.00 88.69 356 ILE A O 1
ATOM 2864 N N . GLU A 1 357 ? -2.787 -20.668 -21.364 1.00 85.94 357 GLU A N 1
ATOM 2865 C CA . GLU A 1 357 ? -3.212 -19.582 -20.492 1.00 85.94 357 GLU A CA 1
ATOM 2866 C C . GLU A 1 357 ? -2.630 -18.237 -20.935 1.00 85.94 357 GLU A C 1
ATOM 2868 O O . GLU A 1 357 ? -1.627 -18.143 -21.653 1.00 85.94 357 GLU A O 1
ATOM 2873 N N . ARG A 1 358 ? -3.252 -17.153 -20.465 1.00 81.31 358 ARG A N 1
ATOM 2874 C CA . ARG A 1 358 ? -2.725 -15.795 -20.653 1.00 81.31 358 ARG A CA 1
ATOM 2875 C C . ARG A 1 358 ? -1.288 -15.739 -20.134 1.00 81.31 358 ARG A C 1
ATOM 2877 O O . ARG A 1 358 ? -1.008 -16.209 -19.035 1.00 81.31 358 ARG A O 1
ATOM 2884 N N . HIS A 1 359 ? -0.393 -15.118 -20.898 1.00 76.50 359 HIS A N 1
ATOM 2885 C CA . HIS A 1 359 ? 1.049 -15.013 -20.633 1.00 76.50 359 HIS A CA 1
ATOM 2886 C C . HIS A 1 359 ? 1.877 -16.291 -20.793 1.00 76.50 359 HIS A C 1
ATOM 2888 O O . HIS A 1 359 ? 3.076 -16.256 -20.472 1.00 76.50 359 HIS A O 1
ATOM 2894 N N . ALA A 1 360 ? 1.288 -17.378 -21.302 1.00 83.81 360 ALA A N 1
ATOM 2895 C CA . ALA A 1 360 ? 2.009 -18.592 -21.658 1.00 83.81 360 ALA A CA 1
ATOM 2896 C C . ALA A 1 360 ? 3.268 -18.286 -22.483 1.00 83.81 360 ALA A C 1
ATOM 2898 O O . ALA A 1 360 ? 3.292 -17.369 -23.313 1.00 83.81 360 ALA A O 1
ATOM 2899 N N . ARG A 1 361 ? 4.328 -19.060 -22.232 1.00 88.38 361 ARG A N 1
ATOM 2900 C CA . ARG A 1 361 ? 5.565 -19.021 -23.012 1.00 88.38 361 ARG A CA 1
ATOM 2901 C C . ARG A 1 361 ? 5.502 -20.113 -24.064 1.00 88.38 361 ARG A C 1
ATOM 2903 O O . ARG A 1 361 ? 5.622 -21.289 -23.744 1.00 88.38 361 ARG A O 1
ATOM 2910 N N . ILE A 1 362 ? 5.300 -19.702 -25.303 1.00 91.56 362 ILE A N 1
ATOM 2911 C CA . ILE A 1 362 ? 5.263 -20.585 -26.461 1.00 91.56 362 ILE A CA 1
ATOM 2912 C C . ILE A 1 362 ? 6.611 -20.463 -27.144 1.00 91.56 362 ILE A C 1
ATOM 2914 O O . ILE A 1 362 ? 7.024 -19.376 -27.536 1.00 91.56 362 ILE A O 1
ATOM 2918 N N . HIS A 1 363 ? 7.329 -21.564 -27.255 1.00 91.56 363 HIS A N 1
ATOM 2919 C CA . HIS A 1 363 ? 8.630 -21.572 -27.896 1.00 91.56 363 HIS A CA 1
ATOM 2920 C C . HIS A 1 363 ? 8.442 -21.706 -29.398 1.00 91.56 363 HIS A C 1
ATOM 2922 O O . HIS A 1 363 ? 7.633 -22.520 -29.836 1.00 91.56 363 HIS A O 1
ATOM 2928 N N . PHE A 1 364 ? 9.184 -20.929 -30.188 1.00 89.62 364 PHE A N 1
ATOM 2929 C CA . PHE A 1 364 ? 9.221 -21.147 -31.629 1.00 89.62 364 PHE A CA 1
ATOM 2930 C C . PHE A 1 364 ? 10.614 -21.534 -32.108 1.00 89.62 364 PHE A C 1
ATOM 2932 O O . PHE A 1 364 ? 11.626 -20.993 -31.656 1.00 89.62 364 PHE A O 1
ATOM 2939 N N . ILE A 1 365 ? 10.645 -22.493 -33.028 1.00 89.19 365 ILE A N 1
ATOM 2940 C CA . ILE A 1 365 ? 11.847 -23.049 -33.640 1.00 89.19 365 ILE A CA 1
ATOM 2941 C C . ILE A 1 365 ? 11.743 -22.841 -35.149 1.00 89.19 365 ILE A C 1
ATOM 2943 O O . ILE A 1 365 ? 10.666 -22.976 -35.730 1.00 89.19 365 ILE A O 1
ATOM 2947 N N . ILE A 1 366 ? 12.867 -22.502 -35.776 1.00 87.12 366 ILE A N 1
ATOM 2948 C CA . ILE A 1 366 ? 12.973 -22.354 -37.227 1.00 87.12 366 ILE A CA 1
ATOM 2949 C C . ILE A 1 366 ? 13.511 -23.665 -37.794 1.00 87.12 366 ILE A C 1
ATOM 2951 O O . ILE A 1 366 ? 14.588 -24.111 -37.396 1.00 87.12 366 ILE A O 1
ATOM 2955 N N . ARG A 1 367 ? 12.789 -24.278 -38.732 1.00 80.38 367 ARG A N 1
ATOM 2956 C CA . ARG A 1 367 ? 13.303 -25.416 -39.502 1.00 80.38 367 ARG A CA 1
ATOM 2957 C C . ARG A 1 367 ? 14.289 -24.932 -40.563 1.00 80.38 367 ARG A C 1
ATOM 2959 O O . ARG A 1 367 ? 13.995 -23.998 -41.307 1.00 80.38 367 ARG A O 1
ATOM 2966 N N . GLN A 1 368 ? 15.447 -25.582 -40.664 1.00 68.81 368 GLN A N 1
ATOM 2967 C CA . GLN A 1 368 ? 16.315 -25.409 -41.828 1.00 68.81 368 GLN A CA 1
ATOM 2968 C C . GLN A 1 368 ? 15.697 -26.143 -43.025 1.00 68.81 368 GLN A C 1
ATOM 2970 O O . GLN A 1 368 ? 15.139 -27.232 -42.875 1.00 68.81 368 GLN A O 1
ATOM 2975 N N . ARG A 1 369 ? 15.766 -25.550 -44.223 1.00 55.78 369 ARG A N 1
ATOM 2976 C CA . ARG A 1 369 ? 15.398 -26.256 -45.457 1.00 55.78 369 ARG A CA 1
ATOM 2977 C C . ARG A 1 369 ? 16.443 -27.347 -45.722 1.00 55.78 369 ARG A C 1
ATOM 2979 O O . ARG A 1 369 ? 17.481 -27.059 -46.303 1.00 55.78 369 ARG A O 1
ATOM 2986 N N . GLY A 1 370 ? 16.133 -28.575 -45.304 1.00 55.34 370 GLY A N 1
ATOM 2987 C CA . GLY A 1 370 ? 16.905 -29.790 -45.580 1.00 55.34 370 GLY A CA 1
ATOM 2988 C C . GLY A 1 370 ? 17.633 -30.336 -44.350 1.00 55.34 370 GLY A C 1
ATOM 2989 O O . GLY A 1 370 ? 18.600 -29.731 -43.895 1.00 55.34 370 GLY A O 1
ATOM 2990 N N . GLY A 1 371 ? 17.166 -31.483 -43.845 1.00 33.25 371 GLY A N 1
ATOM 2991 C CA . GLY A 1 371 ? 17.728 -32.217 -42.706 1.00 33.25 371 GLY A CA 1
ATOM 2992 C C . GLY A 1 371 ? 16.671 -33.035 -41.992 1.00 33.25 371 GLY A C 1
ATOM 2993 O O . GLY A 1 371 ? 16.055 -32.464 -41.066 1.00 33.25 371 GLY A O 1
#

pLDDT: mean 86.21, std 12.13, range [33.25, 98.75]

Organism: Amphimedon queenslandica (NCBI:txid400682)